Protein AF-0000000073405073 (afdb_homodimer)

Foldseek 3Di:
DLQPDDPDPVLVLLLVLLLVLQLQVCLPPNQVPDDLCSSCVSSVHDSVSCVNRDVDSLVSLLVNLVVVLVVLVVQLCVQQVPDDAPLVSLLRSLVSLLVVCLVPVSCVSSLVRCCVRPVPSNVVSLVVQLVVQLVVLVVCVVVVRWADDRSSVVSVVSVVVSVVLSCPDCPVVNPHDDPVRSVVVSVVSCVRTHYD/DQQPPDPDPVLVLLLVLLLVLQLQVCLPPNQVPADLCSSCVSSVHDSVSCSSRDVDSLVSLLVNLVVVLVVLVVQLCVQQVPPDAPLVSLLRSLVSLLVVCLVVVSCVSSLVRCCVRPVPSNVVSLVVQLVVQLVVLVVCVVVVRWADDRSSVVSVVSVVVSVVLSCPDCPPVNPHDDPVRSVVVSVVSCVRTHYD

InterPro domains:
  IPR001647 DNA-binding HTH domain, TetR-type [PF00440] (18-64)
  IPR001647 DNA-binding HTH domain, TetR-type [PR00455] (18-31)
  IPR001647 DNA-binding HTH domain, TetR-type [PR00455] (39-62)
  IPR001647 DNA-binding HTH domain, TetR-type [PS50977] (12-72)
  IPR009057 Homedomain-like superfamily [SSF46689] (3-85)
  IPR023772 DNA-binding HTH domain, TetR-type, conserved site [PS01081] (30-61)
  IPR050624 Nucleoid occlusion factor SlmA/HTH-type transcriptional regulator [PTHR43479] (10-167)

Solvent-accessible surface area (backbone atoms only — not comparable to full-atom values): 20566 Å² total; per-residue (Å²): 121,66,59,54,74,58,88,46,69,68,44,45,52,52,50,48,34,39,50,50,29,40,46,55,45,27,45,70,62,31,62,88,73,47,48,71,65,56,24,23,60,69,37,70,47,60,71,68,57,52,59,58,36,27,88,45,75,67,51,49,52,48,51,50,49,52,50,49,50,52,53,50,52,51,54,43,44,73,75,27,71,86,53,86,46,66,63,57,28,50,47,52,37,49,55,49,48,46,51,49,46,59,76,43,55,58,47,52,50,46,50,49,47,28,48,69,77,38,46,65,55,45,51,45,52,54,51,54,51,31,54,57,41,17,53,55,46,44,53,34,30,75,71,62,66,28,43,85,57,57,33,57,60,52,25,42,38,54,50,13,26,50,53,36,45,35,44,54,28,40,66,73,63,60,69,51,71,52,73,65,52,47,53,35,49,42,50,37,52,45,36,34,34,45,61,129,125,60,62,55,74,60,88,47,69,67,43,44,49,54,51,49,34,39,52,52,28,40,47,54,43,25,44,70,62,30,62,89,71,46,46,70,66,57,25,23,59,70,37,69,50,60,71,67,55,51,59,56,38,28,87,48,77,68,50,52,53,47,52,51,51,53,50,48,48,51,53,51,51,51,56,43,43,74,76,28,70,86,52,87,46,67,64,56,28,50,48,50,36,48,53,49,47,46,50,49,48,60,77,43,53,56,50,51,50,46,50,49,46,28,48,68,77,38,47,66,57,47,50,44,53,54,51,54,52,31,55,57,42,17,53,57,46,43,52,34,30,75,69,62,67,28,44,85,56,58,33,57,60,51,26,40,38,54,49,13,25,51,55,37,46,36,43,52,28,38,67,72,63,62,67,50,72,52,72,66,51,48,53,34,49,41,50,37,52,45,35,35,34,47,60,130

Secondary structure (DSSP, 8-state):
-------SHHHHHHHHHHHHHHHHHHHHH-STT--HHHHHHHHT--HHHHHHH-SSHHHHHHHHHHHHHHHHHHHHHHHHTT---HHHHHHHHHHHHHHHHHHTTHHHHHHHHHHHH-HHHHHHHHHHHHHHHHHHHHHHHHTTSS--S-HHHHHHHHHHHHHHHIIIIIIIS-----HHHHHHHHHHHHHHHS--/-------SHHHHHHHHHHHHHHHHHHHHH-STT--HHHHHHHHT--HHHHHHH-SSHHHHHHHHHHHHHHHHHHHHHHHHTT---HHHHHHHHHHHHHHHHHHTTHHHHHHHHHHHH-HHHHHHHHHHHHHHHHHHHHHHHHTTSS--S-HHHHHHHHHHHHHHHIIIIIIIS-----HHHHHHHHHHHHHHHS--

pLDDT: mean 95.56, std 7.31, range [38.06, 98.94]

Nearest PDB structures (foldseek):
  6en8-assembly1_C  TM=9.591E-01  e=1.259E-23  Sulfolobus acidocaldarius DSM 639
  6el2-assembly1_B  TM=9.944E-01  e=4.026E-22  Sulfolobus acidocaldarius
  6en8-assembly1_E  TM=9.723E-01  e=1.975E-22  Sulfolobus acidocaldarius DSM 639
  6en8-assembly1_B  TM=9.116E-01  e=4.642E-22  Sulfolobus acidocaldarius DSM 639
  5gpa-assembly1_A  TM=8.232E-01  e=5.074E-06  Halalkalibacterium halodurans C-125

Organism: Sulfolobus acidocaldarius (strain ATCC 33909 / DSM 639 / JCM 8929 / NBRC 15157 / NCIMB 11770) (NCBI:txid330779)

Sequence (392 aa):
MMYRAPKTEKGKESLNKILDASVELIADKGFLSTSINDITSKAGVAYGLFYFYFKSKHDILDEIIRQFNRNMRYYLKTYTQNLDSRIDVEKVGMKKFLEWMNENKKYYKIFIETQVHRPDIYKWHFMKLAERYTTGLSEAMRRGEIINVDPELLSYVLIGIAHMLGKRYVLWSNSGLTLKQQRDLDLIIENMLTPRMMYRAPKTEKGKESLNKILDASVELIADKGFLSTSINDITSKAGVAYGLFYFYFKSKHDILDEIIRQFNRNMRYYLKTYTQNLDSRIDVEKVGMKKFLEWMNENKKYYKIFIETQVHRPDIYKWHFMKLAERYTTGLSEAMRRGEIINVDPELLSYVLIGIAHMLGKRYVLWSNSGLTLKQQRDLDLIIENMLTPR

Radius of gyration: 22.61 Å; Cα contacts (8 Å, |Δi|>4): 460; chains: 2; bounding box: 67×57×46 Å

Structure (mmCIF, N/CA/C/O backbone):
data_AF-0000000073405073-model_v1
#
loop_
_entity.id
_entity.type
_entity.pdbx_description
1 polymer 'Transcriptional regulator TetR family'
#
loop_
_atom_site.group_PDB
_atom_site.id
_atom_site.type_symbol
_atom_site.label_atom_id
_atom_site.label_alt_id
_atom_site.label_comp_id
_atom_site.label_asym_id
_atom_site.label_entity_id
_atom_site.label_seq_id
_atom_site.pdbx_PDB_ins_code
_atom_site.Cartn_x
_atom_site.Cartn_y
_atom_site.Cartn_z
_atom_site.occupancy
_atom_site.B_iso_or_equiv
_atom_site.auth_seq_id
_atom_site.auth_comp_id
_atom_site.auth_asym_id
_atom_site.auth_atom_id
_atom_site.pdbx_PDB_model_num
ATOM 1 N N . MET A 1 1 ? 14.836 20.594 -9.695 1 40.94 1 MET A N 1
ATOM 2 C CA . MET A 1 1 ? 16.062 19.812 -9.523 1 40.94 1 MET A CA 1
ATOM 3 C C . MET A 1 1 ? 17.047 20.531 -8.602 1 40.94 1 MET A C 1
ATOM 5 O O . MET A 1 1 ? 18.25 20.359 -8.727 1 40.94 1 MET A O 1
ATOM 9 N N . MET A 1 2 ? 16.578 21.375 -7.828 1 49.66 2 MET A N 1
ATOM 10 C CA . MET A 1 2 ? 17.641 22.203 -7.223 1 49.66 2 MET A CA 1
ATOM 11 C C . MET A 1 2 ? 18.484 21.375 -6.266 1 49.66 2 MET A C 1
ATOM 13 O O . MET A 1 2 ? 19.172 21.922 -5.406 1 49.66 2 MET A O 1
ATOM 17 N N . TYR A 1 3 ? 18.219 20.016 -6.27 1 62.84 3 TYR A N 1
ATOM 18 C CA . TYR A 1 3 ? 19.141 19.281 -5.414 1 62.84 3 TYR A CA 1
ATOM 19 C C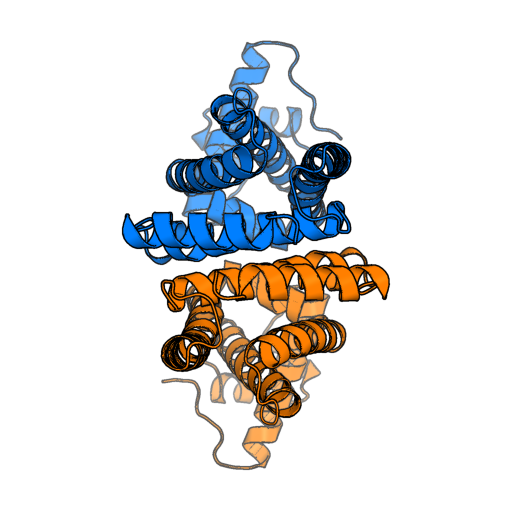 . TYR A 1 3 ? 20.578 19.375 -5.941 1 62.84 3 TYR A C 1
ATOM 21 O O . TYR A 1 3 ? 20.859 18.938 -7.055 1 62.84 3 TYR A O 1
ATOM 29 N N . ARG A 1 4 ? 21.359 20.391 -5.457 1 68.44 4 ARG A N 1
ATOM 30 C CA . ARG A 1 4 ? 22.766 20.453 -5.848 1 68.44 4 ARG A CA 1
ATOM 31 C C . ARG A 1 4 ? 23.531 19.25 -5.332 1 68.44 4 ARG A C 1
ATOM 33 O O . ARG A 1 4 ? 23.797 19.125 -4.133 1 68.44 4 ARG A O 1
ATOM 40 N N . ALA A 1 5 ? 23.719 18.266 -6.125 1 74.44 5 ALA A N 1
ATOM 41 C CA . ALA A 1 5 ? 24.469 17.062 -5.742 1 74.44 5 ALA A CA 1
ATOM 42 C C . ALA A 1 5 ? 25.891 17.422 -5.34 1 74.44 5 ALA A C 1
ATOM 44 O O . ALA A 1 5 ? 26.578 18.172 -6.043 1 74.44 5 ALA A O 1
ATOM 45 N N . PRO A 1 6 ? 26.203 16.953 -4.129 1 79.5 6 PRO A N 1
ATOM 46 C CA . PRO A 1 6 ? 27.562 17.266 -3.678 1 79.5 6 PRO A CA 1
ATOM 47 C C . PRO A 1 6 ? 28.641 16.656 -4.586 1 79.5 6 PRO A C 1
ATOM 49 O O . PRO A 1 6 ? 28.484 15.539 -5.07 1 79.5 6 PRO A O 1
ATOM 52 N N . LYS A 1 7 ? 29.656 17.438 -4.793 1 78.75 7 LYS A N 1
ATOM 53 C CA . LYS A 1 7 ? 30.781 17 -5.629 1 78.75 7 LYS A CA 1
ATOM 54 C C . LYS A 1 7 ? 31.953 16.531 -4.777 1 78.75 7 LYS A C 1
ATOM 56 O O . LYS A 1 7 ? 32.844 15.82 -5.266 1 78.75 7 LYS A O 1
ATOM 61 N N . THR A 1 8 ? 31.906 16.906 -3.566 1 83.75 8 THR A N 1
ATOM 62 C CA . THR A 1 8 ? 33 16.562 -2.67 1 83.75 8 THR A CA 1
ATOM 63 C C . THR A 1 8 ? 32.562 15.531 -1.639 1 83.75 8 THR A C 1
ATOM 65 O O . THR A 1 8 ? 31.359 15.312 -1.448 1 83.75 8 THR A O 1
ATOM 68 N N . GLU A 1 9 ? 33.438 14.906 -0.955 1 87.31 9 GLU A N 1
ATOM 69 C CA . GLU A 1 9 ? 33.156 13.938 0.096 1 87.31 9 GLU A CA 1
ATOM 70 C C . GLU A 1 9 ? 32.531 14.609 1.313 1 87.31 9 GLU A C 1
ATOM 72 O O . GLU A 1 9 ? 31.641 14.047 1.949 1 87.31 9 GLU A O 1
ATOM 77 N N . LYS A 1 10 ? 33.062 15.703 1.591 1 85.69 10 LYS A N 1
ATOM 78 C CA . LYS A 1 10 ? 32.5 16.469 2.711 1 85.69 10 LYS A CA 1
ATOM 79 C C . LYS A 1 10 ? 31.062 16.844 2.449 1 85.69 10 LYS A C 1
ATOM 81 O O . LYS A 1 10 ? 30.234 16.828 3.359 1 85.69 10 LYS A O 1
ATOM 86 N N . GLY A 1 11 ? 30.812 17.25 1.257 1 88.5 11 GLY A N 1
ATOM 87 C CA . GLY A 1 11 ? 29.453 17.562 0.849 1 88.5 11 GLY A CA 1
ATOM 88 C C . GLY A 1 11 ? 28.516 16.375 0.954 1 88.5 11 GLY A C 1
ATOM 89 O O . GLY A 1 11 ? 27.375 16.516 1.432 1 88.5 11 GLY A O 1
ATOM 90 N N . LYS A 1 12 ? 29.047 15.242 0.55 1 89.69 12 LYS A N 1
ATOM 91 C CA . LYS A 1 12 ? 28.25 14.023 0.637 1 89.69 12 LYS A CA 1
ATOM 92 C C . LYS A 1 12 ? 27.938 13.672 2.088 1 89.69 12 LYS A C 1
ATOM 94 O O . LYS A 1 12 ? 26.828 13.227 2.4 1 89.69 12 LYS A O 1
ATOM 99 N N . GLU A 1 13 ? 28.891 13.883 2.857 1 92.44 13 GLU A N 1
ATOM 100 C CA . GLU A 1 13 ? 28.719 13.609 4.281 1 92.44 13 GLU A CA 1
ATOM 101 C C . GLU A 1 13 ? 27.656 14.523 4.887 1 92.44 13 GLU A C 1
ATOM 103 O O . GLU A 1 13 ? 26.812 14.07 5.664 1 92.44 13 GLU A O 1
ATOM 108 N N . SER A 1 14 ? 27.703 15.805 4.535 1 92.5 14 SER A N 1
ATOM 109 C CA . SER A 1 14 ? 26.734 16.766 5.047 1 92.5 14 SER A CA 1
ATOM 110 C C . SER A 1 14 ? 25.328 16.453 4.562 1 92.5 14 SER A C 1
ATOM 112 O O . SER A 1 14 ? 24.359 16.531 5.332 1 92.5 14 SER A O 1
ATOM 114 N N . LEU A 1 15 ? 25.281 16.109 3.352 1 94.19 15 LEU A N 1
ATOM 115 C CA . LEU A 1 15 ? 23.984 15.727 2.795 1 94.19 15 LEU A CA 1
ATOM 116 C C . LEU A 1 15 ? 23.422 14.508 3.52 1 94.19 15 LEU A C 1
ATOM 118 O O . LEU A 1 15 ? 22.25 14.492 3.893 1 94.19 15 LEU A O 1
ATOM 122 N N . ASN A 1 16 ? 24.234 13.531 3.742 1 95.19 16 ASN A N 1
ATOM 123 C CA . ASN A 1 16 ? 23.797 12.312 4.418 1 95.19 16 ASN A CA 1
ATOM 124 C C . ASN A 1 16 ? 23.359 12.594 5.848 1 95.19 16 ASN A C 1
ATOM 126 O O . ASN A 1 16 ? 22.406 11.977 6.336 1 95.19 16 ASN A O 1
ATOM 130 N N . LYS A 1 17 ? 24.031 13.469 6.465 1 96.62 17 LYS A N 1
ATOM 131 C CA . LYS A 1 17 ? 23.641 13.859 7.816 1 96.62 17 LYS A CA 1
ATOM 132 C C . LYS A 1 17 ? 22.234 14.461 7.824 1 96.62 17 LYS A C 1
ATOM 134 O O . LYS A 1 17 ? 21.422 14.164 8.711 1 96.62 17 LYS A O 1
ATOM 139 N N . ILE A 1 18 ? 22.016 15.266 6.828 1 96.81 18 ILE A N 1
ATOM 140 C CA . ILE A 1 18 ? 20.719 15.914 6.727 1 96.81 18 ILE A CA 1
ATOM 141 C C . ILE A 1 18 ? 19.641 14.867 6.453 1 96.81 18 ILE A C 1
ATOM 143 O O . ILE A 1 18 ? 18.594 14.867 7.098 1 96.81 18 ILE A O 1
ATOM 147 N N . LEU A 1 19 ? 19.906 14 5.547 1 97.12 19 LEU A N 1
ATOM 148 C CA . LEU A 1 19 ? 18.938 12.969 5.184 1 97.12 19 LEU A CA 1
ATOM 149 C C . LEU A 1 19 ? 18.688 12.023 6.355 1 97.12 19 LEU A C 1
ATOM 151 O O . LEU A 1 19 ? 17.547 11.695 6.656 1 97.12 19 LEU A O 1
ATOM 155 N N . ASP A 1 20 ? 19.75 11.648 7.059 1 97.19 20 ASP A N 1
ATOM 156 C CA . ASP A 1 20 ? 19.625 10.75 8.203 1 97.19 20 ASP A CA 1
ATOM 157 C C . ASP A 1 20 ? 18.812 11.398 9.32 1 97.19 20 ASP A C 1
ATOM 159 O O . ASP A 1 20 ? 17.953 10.75 9.922 1 97.19 20 ASP A O 1
ATOM 163 N N . ALA A 1 21 ? 19.094 12.633 9.562 1 98.19 21 ALA A N 1
ATOM 164 C CA . ALA A 1 21 ? 18.344 13.383 10.562 1 98.19 21 ALA A CA 1
ATOM 165 C C . ALA A 1 21 ? 16.875 13.477 10.18 1 98.19 21 ALA A C 1
ATOM 167 O O . ALA A 1 21 ? 15.984 13.336 11.031 1 98.19 21 ALA A O 1
ATOM 168 N N . SER A 1 22 ? 16.656 13.711 8.922 1 98.06 22 SER A N 1
ATOM 169 C CA . SER A 1 22 ? 15.281 13.805 8.414 1 98.06 22 SER A CA 1
ATOM 170 C C . SER A 1 22 ? 14.531 12.5 8.617 1 98.06 22 SER A C 1
ATOM 172 O O . SER A 1 22 ? 13.391 12.492 9.094 1 98.06 22 SER A O 1
ATOM 174 N N . VAL A 1 23 ? 15.164 11.406 8.258 1 97.94 23 VAL A N 1
ATOM 175 C CA . VAL A 1 23 ? 14.539 10.094 8.383 1 97.94 23 VAL A CA 1
ATOM 176 C C . VAL A 1 23 ? 14.188 9.828 9.844 1 97.94 23 VAL A C 1
ATOM 178 O O . VAL A 1 23 ? 13.062 9.414 10.148 1 97.94 23 VAL A O 1
ATOM 181 N N . GLU A 1 24 ? 15.062 10.133 10.734 1 98.06 24 GLU A N 1
ATOM 182 C CA . GLU A 1 24 ? 14.836 9.891 12.156 1 98.06 24 GLU A CA 1
ATOM 183 C C . GLU A 1 24 ? 13.695 10.758 12.688 1 98.06 24 GLU A C 1
ATOM 185 O O . GLU A 1 24 ? 12.82 10.266 13.398 1 98.06 24 GLU A O 1
ATOM 190 N N . LEU A 1 25 ? 13.711 12.023 12.336 1 98.31 25 LEU A N 1
ATOM 191 C CA . LEU A 1 25 ? 12.727 12.961 12.852 1 98.31 25 LEU A CA 1
ATOM 192 C C . LEU A 1 25 ? 11.344 12.672 12.281 1 98.31 25 LEU A C 1
ATOM 194 O O . LEU A 1 25 ? 10.352 12.656 13.016 1 98.31 25 LEU A O 1
ATOM 198 N N . ILE A 1 26 ? 11.266 12.43 11.016 1 97.75 26 ILE A N 1
ATOM 199 C CA . ILE A 1 26 ? 9.984 12.172 10.367 1 97.75 26 ILE A CA 1
ATOM 200 C C . ILE A 1 26 ? 9.422 10.836 10.852 1 97.75 26 ILE A C 1
ATOM 202 O O . ILE A 1 26 ? 8.219 10.695 11.055 1 97.75 26 ILE A O 1
ATOM 206 N N . ALA A 1 27 ? 10.289 9.859 11.008 1 97 27 ALA A N 1
ATOM 207 C CA . ALA A 1 27 ? 9.852 8.578 11.547 1 97 27 ALA A CA 1
ATOM 208 C C . ALA A 1 27 ? 9.258 8.742 12.945 1 97 27 ALA A C 1
ATOM 210 O O . ALA A 1 27 ? 8.312 8.039 13.312 1 97 27 ALA A O 1
ATOM 211 N N . ASP A 1 28 ? 9.797 9.688 13.672 1 96.19 28 ASP A N 1
ATOM 212 C CA . ASP A 1 28 ? 9.414 9.875 15.07 1 96.19 28 ASP A CA 1
ATOM 213 C C . ASP A 1 28 ? 8.164 10.742 15.188 1 96.19 28 ASP A C 1
ATOM 215 O O . ASP A 1 28 ? 7.199 10.359 15.852 1 96.19 28 ASP A O 1
ATOM 219 N N . LYS A 1 29 ? 8.102 11.898 14.422 1 95.5 29 LYS A N 1
ATOM 220 C CA . LYS A 1 29 ? 7.039 12.836 14.758 1 95.5 29 LYS A CA 1
ATOM 221 C C . LYS A 1 29 ? 6.223 13.203 13.523 1 95.5 29 LYS A C 1
ATOM 223 O O . LYS A 1 29 ? 5.246 13.953 13.617 1 95.5 29 LYS A O 1
ATOM 228 N N . GLY A 1 30 ? 6.594 12.648 12.391 1 96.25 30 GLY A N 1
ATOM 229 C CA . GLY A 1 30 ? 5.832 12.93 11.18 1 96.25 30 GLY A CA 1
ATOM 230 C C . GLY A 1 30 ? 6.406 14.07 10.367 1 96.25 30 GLY A C 1
ATOM 231 O O . GLY A 1 30 ? 7.211 14.852 10.867 1 96.25 30 GLY A O 1
ATOM 232 N N . PHE A 1 31 ? 6.016 14.172 9.18 1 97.5 31 PHE A N 1
ATOM 233 C CA . PHE A 1 31 ? 6.57 15.109 8.203 1 97.5 31 PHE A CA 1
ATOM 234 C C . PHE A 1 31 ? 6.184 16.547 8.555 1 97.5 31 PHE A C 1
ATOM 236 O O . PHE A 1 31 ? 7.039 17.422 8.609 1 97.5 31 PHE A O 1
ATOM 243 N N . LEU A 1 32 ? 4.961 16.766 8.812 1 95 32 LEU A N 1
ATOM 244 C CA . LEU A 1 32 ? 4.477 18.125 9.039 1 95 32 LEU A CA 1
ATOM 245 C C . LEU A 1 32 ? 5 18.672 10.359 1 95 32 LEU A C 1
ATOM 247 O O . LEU A 1 32 ? 5.23 19.875 10.492 1 95 32 LEU A O 1
ATOM 251 N N . SER A 1 33 ? 5.266 17.812 11.273 1 96.31 33 SER A N 1
ATOM 252 C CA . SER A 1 33 ? 5.73 18.219 12.594 1 96.31 33 SER A CA 1
ATOM 253 C C . SER A 1 33 ? 7.246 18.391 12.625 1 96.31 33 SER A C 1
ATOM 255 O O . SER A 1 33 ? 7.816 18.734 13.656 1 96.31 33 SER A O 1
ATOM 257 N N . THR A 1 34 ? 7.898 18.109 11.57 1 98 34 THR A N 1
ATOM 258 C CA . THR A 1 34 ? 9.344 18.25 11.461 1 98 34 THR A CA 1
ATOM 259 C C . THR A 1 34 ? 9.719 19.5 10.695 1 98 34 THR A C 1
ATOM 261 O O . THR A 1 34 ? 9.289 19.688 9.555 1 98 34 THR A O 1
ATOM 264 N N . SER A 1 35 ? 10.516 20.375 11.312 1 97.56 35 SER A N 1
ATOM 265 C CA . SER A 1 35 ? 10.93 21.609 10.656 1 97.56 35 SER A CA 1
ATOM 266 C C . SER A 1 35 ? 12.352 21.5 10.117 1 97.56 35 SER A C 1
ATOM 268 O O . SER A 1 35 ? 13.102 20.594 10.5 1 97.56 35 SER A O 1
ATOM 270 N N . ILE A 1 36 ? 12.633 22.422 9.25 1 97.5 36 ILE A N 1
ATOM 271 C CA . ILE A 1 36 ? 13.992 22.5 8.734 1 97.5 36 ILE A CA 1
ATOM 272 C C . ILE A 1 36 ? 14.969 22.781 9.875 1 97.5 36 ILE A C 1
ATOM 274 O O . ILE A 1 36 ? 16.078 22.234 9.914 1 97.5 36 ILE A O 1
ATOM 278 N N . ASN A 1 37 ? 14.523 23.594 10.812 1 97.94 37 ASN A N 1
ATOM 279 C CA . ASN A 1 37 ? 15.344 23.859 11.992 1 97.94 37 ASN A CA 1
ATOM 280 C C . ASN A 1 37 ? 15.586 22.578 12.805 1 97.94 37 ASN A C 1
ATOM 282 O O . ASN A 1 37 ? 16.703 22.344 13.258 1 97.94 37 ASN A O 1
ATOM 286 N N . ASP A 1 38 ? 14.562 21.75 13 1 98.38 38 ASP A N 1
ATOM 287 C CA . ASP A 1 38 ? 14.727 20.469 13.68 1 98.38 38 ASP A CA 1
ATOM 288 C C . ASP A 1 38 ? 15.789 19.625 12.992 1 98.38 38 ASP A C 1
ATOM 290 O O . ASP A 1 38 ? 16.672 19.062 13.648 1 98.38 38 ASP A O 1
ATOM 294 N N . ILE A 1 39 ? 15.734 19.547 11.672 1 98.25 39 ILE A N 1
ATOM 295 C CA . ILE A 1 39 ? 16.594 18.688 10.859 1 98.25 39 ILE A CA 1
ATOM 296 C C . ILE A 1 39 ? 18.031 19.156 10.945 1 98.25 39 ILE A C 1
ATOM 298 O O . ILE A 1 39 ? 18.938 18.375 11.234 1 98.25 39 ILE A O 1
ATOM 302 N N . THR A 1 40 ? 18.234 20.469 10.727 1 98 40 THR A N 1
ATOM 303 C CA . THR A 1 40 ? 19.594 20.984 10.719 1 98 40 THR A CA 1
ATOM 304 C C . THR A 1 40 ? 20.219 20.906 12.102 1 98 40 THR A C 1
ATOM 306 O O . THR A 1 40 ? 21.406 20.578 12.234 1 98 40 THR A O 1
ATOM 309 N N . SER A 1 41 ? 19.422 21.203 13.109 1 98.5 41 SER A N 1
ATOM 310 C CA . SER A 1 41 ? 19.906 21.094 14.484 1 98.5 41 SER A CA 1
ATOM 311 C C . SER A 1 41 ? 20.344 19.656 14.797 1 98.5 41 SER A C 1
ATOM 313 O O . SER A 1 41 ? 21.438 19.438 15.32 1 98.5 41 SER A O 1
ATOM 315 N N . LYS A 1 42 ? 19.594 18.719 14.453 1 98.19 42 LYS A N 1
ATOM 316 C CA . LYS A 1 42 ? 19.922 17.328 14.719 1 98.19 42 LYS A CA 1
ATOM 317 C C . LYS A 1 42 ? 21.125 16.875 13.898 1 98.19 42 LYS A C 1
ATOM 319 O O . LYS A 1 42 ? 21.938 16.078 14.367 1 98.19 42 LYS A O 1
ATOM 324 N N . ALA A 1 43 ? 21.125 17.328 12.672 1 97.88 43 ALA A N 1
ATOM 325 C CA . ALA A 1 43 ? 22.203 16.953 11.766 1 97.88 43 ALA A CA 1
ATOM 326 C C . ALA A 1 43 ? 23.516 17.609 12.172 1 97.88 43 ALA A C 1
ATOM 328 O O . ALA A 1 43 ? 24.594 17.219 11.711 1 97.88 43 ALA A O 1
ATOM 329 N N . GLY A 1 44 ? 23.422 18.672 12.961 1 97.81 44 GLY A N 1
ATOM 330 C CA . GLY A 1 44 ? 24.609 19.391 13.383 1 97.81 44 GLY A CA 1
ATOM 331 C C . GLY A 1 44 ? 25.219 20.234 12.281 1 97.81 44 GLY A C 1
ATOM 332 O O . GLY A 1 44 ? 26.438 20.281 12.133 1 97.81 44 GLY A O 1
ATOM 333 N N . VAL A 1 45 ? 24.375 20.797 11.484 1 96.75 45 VAL A N 1
ATOM 334 C CA . VAL A 1 45 ? 24.844 21.641 10.391 1 96.75 45 VAL A CA 1
ATOM 335 C C . VAL A 1 45 ? 24.188 23.016 10.461 1 96.75 45 VAL A C 1
ATOM 337 O O . VAL A 1 45 ? 23.203 23.203 11.188 1 96.75 45 VAL A O 1
ATOM 340 N N . ALA A 1 46 ? 24.781 23.922 9.727 1 94.94 46 ALA A N 1
ATOM 341 C CA . ALA A 1 46 ? 24.219 25.266 9.648 1 94.94 46 ALA A CA 1
ATOM 342 C C . ALA A 1 46 ? 22.875 25.25 8.914 1 94.94 46 ALA A C 1
ATOM 344 O O . ALA A 1 46 ? 22.703 24.5 7.949 1 94.94 46 ALA A O 1
ATOM 345 N N . TYR A 1 47 ? 21.953 26.125 9.328 1 94.81 47 TYR A N 1
ATOM 346 C CA . TYR A 1 47 ? 20.625 26.25 8.75 1 94.81 47 TYR A CA 1
ATOM 347 C C . TYR A 1 47 ? 20.703 26.484 7.246 1 94.81 47 TYR A C 1
ATOM 349 O O . TYR A 1 47 ? 19.953 25.875 6.477 1 94.81 47 TYR A O 1
ATOM 357 N N . GLY A 1 48 ? 21.688 27.312 6.793 1 93.56 48 GLY A N 1
ATOM 358 C CA . GLY A 1 48 ? 21.828 27.703 5.398 1 93.56 48 GLY A CA 1
ATOM 359 C C . GLY A 1 48 ? 22.266 26.562 4.5 1 93.56 48 GLY A C 1
ATOM 360 O O . GLY A 1 48 ? 21.922 26.531 3.312 1 93.56 48 GLY A O 1
ATOM 361 N N . LEU A 1 49 ? 22.875 25.609 5.086 1 93.94 49 LEU A N 1
ATOM 362 C CA . LEU A 1 49 ? 23.359 24.453 4.332 1 93.94 49 LEU A CA 1
ATOM 363 C C . LEU A 1 49 ? 22.188 23.641 3.795 1 93.94 49 LEU A C 1
ATOM 365 O O . LEU A 1 49 ? 22.297 23.031 2.729 1 93.94 49 LEU A O 1
ATOM 369 N N . PHE A 1 50 ? 21.078 23.641 4.531 1 94.88 50 PHE A N 1
ATOM 370 C CA . PHE A 1 50 ? 19.891 22.953 4.047 1 94.88 50 PHE A CA 1
ATOM 371 C C . PHE A 1 50 ? 19.469 23.5 2.682 1 94.88 50 PHE A C 1
ATOM 373 O O . PHE A 1 50 ? 19.203 22.719 1.759 1 94.88 50 PHE A O 1
ATOM 380 N N . TYR A 1 51 ? 19.531 24.75 2.5 1 93.31 51 TYR A N 1
ATOM 381 C CA . TYR A 1 51 ? 19.047 25.406 1.287 1 93.31 51 TYR A CA 1
ATOM 382 C C . TYR A 1 51 ? 20.094 25.328 0.18 1 93.31 51 TYR A C 1
ATOM 384 O O . TYR A 1 51 ? 19.797 25.609 -0.983 1 93.31 51 TYR A O 1
ATOM 392 N N . PHE A 1 52 ? 21.25 25.016 0.671 1 92.06 52 PHE A N 1
ATOM 393 C CA . PHE A 1 52 ? 22.25 24.719 -0.339 1 92.06 52 PHE A CA 1
ATOM 394 C C . PHE A 1 52 ? 21.875 23.453 -1.116 1 92.06 52 PHE A C 1
ATOM 396 O O . PHE A 1 52 ? 22.078 23.391 -2.33 1 92.06 52 PHE A O 1
ATOM 403 N N . TYR A 1 53 ? 21.25 22.562 -0.411 1 93 53 TYR A N 1
ATOM 404 C CA . TYR A 1 53 ? 20.938 21.266 -1.012 1 93 53 TYR A CA 1
ATOM 405 C C . TYR A 1 53 ? 19.484 21.203 -1.455 1 93 53 TYR A C 1
ATOM 407 O O . TYR A 1 53 ? 19.156 20.531 -2.443 1 93 53 TYR A O 1
ATOM 415 N N . PHE A 1 54 ? 18.609 21.859 -0.691 1 95.69 54 PHE A N 1
ATOM 416 C CA . PHE A 1 54 ? 17.172 21.703 -0.92 1 95.69 54 PHE A CA 1
ATOM 417 C C . PHE A 1 54 ? 16.5 23.062 -1.028 1 95.69 54 PHE A C 1
ATOM 419 O O . PHE A 1 54 ? 16.875 24 -0.334 1 95.69 54 PHE A O 1
ATOM 426 N N . LYS A 1 55 ? 15.445 23.109 -1.856 1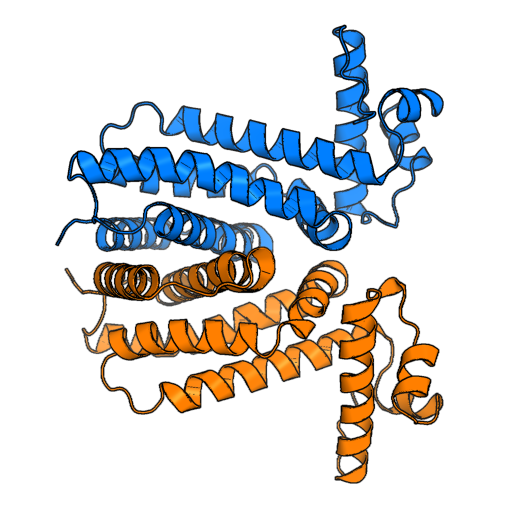 94.19 55 LYS A N 1
ATOM 427 C CA . LYS A 1 55 ? 14.656 24.344 -1.969 1 94.19 55 LYS A CA 1
ATOM 428 C C . LYS A 1 55 ? 13.555 24.375 -0.917 1 94.19 55 LYS A C 1
ATOM 430 O O . LYS A 1 55 ? 13.133 25.453 -0.486 1 94.19 55 LYS A O 1
ATOM 435 N N . SER A 1 56 ? 13.133 23.141 -0.565 1 93.44 56 SER A N 1
ATOM 436 C CA . SER A 1 56 ? 12.07 23.031 0.433 1 93.44 56 SER A CA 1
ATOM 437 C C . SER A 1 56 ? 12.172 21.719 1.199 1 93.44 56 SER A C 1
ATOM 439 O O . SER A 1 56 ? 12.922 20.812 0.804 1 93.44 56 SER A O 1
ATOM 441 N N . LYS A 1 57 ? 11.422 21.641 2.182 1 93.56 57 LYS A N 1
ATOM 442 C CA . LYS A 1 57 ? 11.375 20.422 2.99 1 93.56 57 LYS A CA 1
ATOM 443 C C . LYS A 1 57 ? 10.852 19.234 2.18 1 93.56 57 LYS A C 1
ATOM 445 O O . LYS A 1 57 ? 11.258 18.094 2.398 1 93.56 57 LYS A O 1
ATOM 450 N N . HIS A 1 58 ? 10.023 19.5 1.194 1 95.25 58 HIS A N 1
ATOM 451 C CA . HIS A 1 58 ? 9.438 18.438 0.377 1 95.25 58 HIS A CA 1
ATOM 452 C C . HIS A 1 58 ? 10.492 17.766 -0.488 1 95.25 58 HIS A C 1
ATOM 454 O O . HIS A 1 58 ? 10.391 16.578 -0.773 1 95.25 58 HIS A O 1
ATOM 460 N N . ASP A 1 59 ? 11.492 18.484 -0.805 1 96.06 59 ASP A N 1
ATOM 461 C CA . ASP A 1 59 ? 12.57 17.938 -1.637 1 96.06 59 ASP A CA 1
ATOM 462 C C . ASP A 1 59 ? 13.344 16.844 -0.899 1 96.06 59 ASP A C 1
ATOM 464 O O . ASP A 1 59 ? 13.914 15.953 -1.525 1 96.06 59 ASP A O 1
ATOM 468 N N . ILE A 1 60 ? 13.32 16.969 0.362 1 96.25 60 ILE A N 1
ATOM 469 C CA . ILE A 1 60 ? 14.031 15.984 1.176 1 96.25 60 ILE A CA 1
ATOM 470 C C . ILE A 1 60 ? 13.414 14.602 0.981 1 96.25 60 ILE A C 1
ATOM 472 O O . ILE A 1 60 ? 14.125 13.602 0.896 1 96.25 60 ILE A O 1
ATOM 476 N N . LEU A 1 61 ? 12.078 14.555 0.893 1 97.62 61 LEU A N 1
ATOM 477 C CA . LEU A 1 61 ? 11.375 13.289 0.704 1 97.62 61 LEU A CA 1
ATOM 478 C C . LEU A 1 61 ? 11.773 12.641 -0.619 1 97.62 61 LEU A C 1
ATOM 480 O O . LEU A 1 61 ? 11.977 11.43 -0.684 1 97.62 61 LEU A O 1
ATOM 484 N N . ASP A 1 62 ? 11.914 13.477 -1.625 1 97.5 62 ASP A N 1
ATOM 485 C CA . ASP A 1 62 ? 12.32 12.953 -2.928 1 97.5 62 ASP A CA 1
ATOM 486 C C . ASP A 1 62 ? 13.672 12.258 -2.84 1 97.5 62 ASP A C 1
ATOM 488 O O . ASP A 1 62 ? 13.828 11.133 -3.328 1 97.5 62 ASP A O 1
ATOM 492 N N . GLU A 1 63 ? 14.547 12.922 -2.166 1 96.75 63 GLU A N 1
ATOM 493 C CA . GLU A 1 63 ? 15.906 12.375 -2.094 1 96.75 63 GLU A CA 1
ATOM 494 C C . GLU A 1 63 ? 15.961 11.141 -1.198 1 96.75 63 GLU A C 1
ATOM 496 O O . GLU A 1 63 ? 16.688 10.188 -1.493 1 96.75 63 GLU A O 1
ATOM 501 N N . ILE A 1 64 ? 15.211 11.164 -0.124 1 97.62 64 ILE A N 1
ATOM 502 C CA . ILE A 1 64 ? 15.172 10.008 0.766 1 97.62 64 ILE A CA 1
ATOM 503 C C . ILE A 1 64 ? 14.633 8.797 0.014 1 97.62 64 ILE A C 1
ATOM 505 O O . ILE A 1 64 ? 15.203 7.703 0.095 1 97.62 64 ILE A O 1
ATOM 509 N N . ILE A 1 65 ? 13.578 8.969 -0.806 1 98 65 ILE A N 1
ATOM 510 C CA . ILE A 1 65 ? 12.961 7.863 -1.53 1 98 65 ILE A CA 1
ATOM 511 C C . ILE A 1 65 ? 13.898 7.379 -2.633 1 98 65 ILE A C 1
ATOM 513 O O . ILE A 1 65 ? 14.008 6.176 -2.879 1 98 65 ILE A O 1
ATOM 517 N N . ARG A 1 66 ? 14.586 8.289 -3.285 1 97.31 66 ARG A N 1
ATOM 518 C CA . ARG A 1 66 ? 15.539 7.891 -4.312 1 97.31 66 ARG A CA 1
ATOM 519 C C . ARG A 1 66 ? 16.656 7.043 -3.719 1 97.31 66 ARG A C 1
ATOM 521 O O . ARG A 1 66 ? 17.047 6.02 -4.293 1 97.31 66 ARG A O 1
ATOM 528 N N . GLN A 1 67 ? 17.156 7.5 -2.576 1 96.06 67 GLN A N 1
ATOM 529 C CA . GLN A 1 67 ? 18.219 6.742 -1.912 1 96.06 67 GLN A CA 1
ATOM 530 C C . GLN A 1 67 ? 17.703 5.387 -1.436 1 96.06 67 GLN A C 1
ATOM 532 O O . GLN A 1 67 ? 18.391 4.375 -1.559 1 96.06 67 GLN A O 1
ATOM 537 N N . PHE A 1 68 ? 16.531 5.391 -0.855 1 96.94 68 PHE A N 1
ATOM 538 C CA . PHE A 1 68 ? 15.898 4.156 -0.414 1 96.94 68 PHE A CA 1
ATOM 539 C C . PHE A 1 68 ? 15.773 3.168 -1.567 1 96.94 68 PHE A C 1
ATOM 541 O O . PHE A 1 68 ? 16.141 2 -1.433 1 96.94 68 PHE A O 1
ATOM 548 N N . ASN A 1 69 ? 15.234 3.656 -2.678 1 97.94 69 ASN A N 1
ATOM 549 C CA . ASN A 1 69 ? 15.047 2.836 -3.869 1 97.94 69 ASN A CA 1
ATOM 550 C C . ASN A 1 69 ? 16.359 2.219 -4.336 1 97.94 69 ASN A C 1
ATOM 552 O O . ASN A 1 69 ? 16.438 1.01 -4.555 1 97.94 69 ASN A O 1
ATOM 556 N N . ARG A 1 70 ? 17.391 3.018 -4.387 1 97.31 70 ARG A N 1
ATOM 557 C CA . ARG A 1 70 ? 18.703 2.578 -4.844 1 97.31 70 ARG A CA 1
ATOM 558 C C . ARG A 1 70 ? 19.297 1.541 -3.896 1 97.31 70 ARG A C 1
ATOM 560 O O . ARG A 1 70 ? 19.75 0.487 -4.332 1 97.31 70 ARG A O 1
ATOM 567 N N . ASN A 1 71 ? 19.25 1.869 -2.613 1 97.5 71 ASN A N 1
ATOM 568 C CA . ASN A 1 71 ? 19.859 0.987 -1.617 1 97.5 71 ASN A CA 1
ATOM 569 C C . ASN A 1 71 ? 19.125 -0.353 -1.545 1 97.5 71 ASN A C 1
ATOM 571 O O . ASN A 1 71 ? 19.766 -1.4 -1.404 1 97.5 71 ASN A O 1
ATOM 575 N N . MET A 1 72 ? 17.859 -0.341 -1.631 1 98.25 72 MET A N 1
ATOM 576 C CA . MET A 1 72 ? 17.062 -1.562 -1.603 1 98.25 72 MET A CA 1
ATOM 577 C C . MET A 1 72 ? 17.375 -2.445 -2.807 1 98.25 72 MET A C 1
ATOM 579 O O . MET A 1 72 ? 17.609 -3.643 -2.654 1 98.25 72 MET A O 1
ATOM 583 N N . ARG A 1 73 ? 17.359 -1.839 -3.973 1 97.88 73 ARG A N 1
ATOM 584 C CA . ARG A 1 73 ? 17.641 -2.594 -5.191 1 97.88 73 ARG A CA 1
ATOM 585 C C . ARG A 1 73 ? 19.031 -3.199 -5.16 1 97.88 73 ARG A C 1
ATOM 587 O O . ARG A 1 73 ? 19.234 -4.332 -5.602 1 97.88 73 ARG A O 1
ATOM 594 N N . TYR A 1 74 ? 19.953 -2.414 -4.672 1 97.81 74 TYR A N 1
ATOM 595 C CA . TYR A 1 74 ? 21.328 -2.92 -4.562 1 97.81 74 TYR A CA 1
ATOM 596 C C . TYR A 1 74 ? 21.391 -4.109 -3.609 1 97.81 74 TYR A C 1
ATOM 598 O O . TYR A 1 74 ? 22.031 -5.117 -3.912 1 97.81 74 TYR A O 1
ATOM 606 N N . TYR A 1 75 ? 20.75 -3.971 -2.525 1 98.25 75 TYR A N 1
ATOM 607 C CA . TYR A 1 75 ? 20.688 -5.051 -1.548 1 98.25 75 TYR A CA 1
ATOM 608 C C . TYR A 1 75 ? 20.094 -6.312 -2.166 1 98.25 75 TYR A C 1
ATOM 610 O O . TYR A 1 75 ? 20.672 -7.398 -2.045 1 98.25 75 TYR A O 1
ATOM 618 N N . LEU A 1 76 ? 19.031 -6.223 -2.83 1 98.31 76 LEU A N 1
ATOM 619 C CA . LEU A 1 76 ? 18.375 -7.379 -3.424 1 98.31 76 LEU A CA 1
ATOM 620 C C . LEU A 1 76 ? 19.234 -8 -4.516 1 98.31 76 LEU A C 1
ATOM 622 O O . LEU A 1 76 ? 19.312 -9.227 -4.633 1 98.31 76 LEU A O 1
ATOM 626 N N . LYS A 1 77 ? 19.844 -7.148 -5.305 1 97.56 77 LYS A N 1
ATOM 627 C CA . LYS A 1 77 ? 20.703 -7.633 -6.379 1 97.56 77 LYS A CA 1
ATOM 628 C C . LYS A 1 77 ? 21.859 -8.469 -5.828 1 97.56 77 LYS A C 1
ATOM 630 O O . LYS A 1 77 ? 22.219 -9.484 -6.414 1 97.56 77 LYS A O 1
ATOM 635 N N . THR A 1 78 ? 22.422 -8.047 -4.727 1 97.94 78 THR A N 1
ATOM 636 C CA . THR A 1 78 ? 23.562 -8.727 -4.129 1 97.94 78 THR A CA 1
ATOM 637 C C . THR A 1 78 ? 23.203 -10.164 -3.771 1 97.94 78 THR A C 1
ATOM 639 O O . THR A 1 78 ? 24.047 -11.062 -3.869 1 97.94 78 THR A O 1
ATOM 642 N N . TYR A 1 79 ? 21.969 -10.445 -3.455 1 98 79 TYR A N 1
ATOM 643 C CA . TYR A 1 79 ? 21.594 -11.766 -2.963 1 98 79 TYR A CA 1
ATOM 644 C C . TYR A 1 79 ? 20.969 -12.602 -4.074 1 98 79 TYR A C 1
ATOM 646 O O . TYR A 1 79 ? 20.781 -13.812 -3.914 1 98 79 TYR A O 1
ATOM 654 N N . THR A 1 80 ? 20.719 -11.977 -5.219 1 97.88 80 THR A N 1
ATOM 655 C CA . THR A 1 80 ? 19.984 -12.734 -6.227 1 97.88 80 THR A CA 1
ATOM 656 C C . THR A 1 80 ? 20.797 -12.852 -7.512 1 97.88 80 THR A C 1
ATOM 658 O O . THR A 1 80 ? 20.484 -13.672 -8.383 1 97.88 80 THR A O 1
ATOM 661 N N . GLN A 1 81 ? 21.859 -12.055 -7.688 1 95.81 81 GLN A N 1
ATOM 662 C CA . GLN A 1 81 ? 22.578 -11.922 -8.953 1 95.81 81 GLN A CA 1
ATOM 663 C C . GLN A 1 81 ? 23.219 -13.234 -9.367 1 95.81 81 GLN A C 1
ATOM 665 O O . GLN A 1 81 ? 23.484 -13.461 -10.555 1 95.81 81 GLN A O 1
ATOM 670 N N . ASN A 1 82 ? 23.453 -14.195 -8.523 1 96.19 82 ASN A N 1
ATOM 671 C CA . ASN A 1 82 ? 24.156 -15.422 -8.875 1 96.19 82 ASN A CA 1
ATOM 672 C C . ASN A 1 82 ? 23.203 -16.609 -8.953 1 96.19 82 ASN A C 1
ATOM 674 O O . ASN A 1 82 ? 23.656 -17.766 -9.039 1 96.19 82 ASN A O 1
ATOM 678 N N . LEU A 1 83 ? 22 -16.375 -8.945 1 96.88 83 LEU A N 1
ATOM 679 C CA . LEU A 1 83 ? 21.016 -17.453 -9.055 1 96.88 83 LEU A CA 1
ATOM 680 C C . LEU A 1 83 ? 20.656 -17.703 -10.516 1 96.88 83 LEU A C 1
ATOM 682 O O . LEU A 1 83 ? 20.516 -16.766 -11.297 1 96.88 83 LEU A O 1
ATOM 686 N N . ASP A 1 84 ? 20.516 -18.906 -10.875 1 91.44 84 ASP A N 1
ATOM 687 C CA . ASP A 1 84 ? 20.297 -19.266 -12.273 1 91.44 84 ASP A CA 1
ATOM 688 C C . ASP A 1 84 ? 18.812 -19.344 -12.594 1 91.44 84 ASP A C 1
ATOM 690 O O . ASP A 1 84 ? 18.391 -18.984 -13.695 1 91.44 84 ASP A O 1
ATOM 694 N N . SER A 1 85 ? 18.062 -19.781 -11.641 1 95.75 85 SER A N 1
ATOM 695 C CA . SER A 1 85 ? 16.625 -19.969 -11.836 1 95.75 85 SER A CA 1
ATOM 696 C C . SER A 1 85 ? 15.844 -18.719 -11.461 1 95.75 85 SER A C 1
ATOM 698 O O . SER A 1 85 ? 16 -18.188 -10.359 1 95.75 85 SER A O 1
ATOM 700 N N . ARG A 1 86 ? 15.039 -18.25 -12.422 1 98.25 86 ARG A N 1
ATOM 701 C CA . ARG A 1 86 ? 14.211 -17.078 -12.109 1 98.25 86 ARG A CA 1
ATOM 702 C C . ARG A 1 86 ? 13.328 -17.344 -10.891 1 98.25 86 ARG A C 1
ATOM 704 O O . ARG A 1 86 ? 13.133 -16.453 -10.062 1 98.25 86 ARG A O 1
ATOM 711 N N . ILE A 1 87 ? 12.82 -18.531 -10.789 1 98.38 87 ILE A N 1
ATOM 712 C CA . ILE A 1 87 ? 11.977 -18.875 -9.656 1 98.38 87 ILE A CA 1
ATOM 713 C C . ILE A 1 87 ? 12.773 -18.75 -8.359 1 98.38 87 ILE A C 1
ATOM 715 O O . ILE A 1 87 ? 12.281 -18.203 -7.363 1 98.38 87 ILE A O 1
ATOM 719 N N . ASP A 1 88 ? 14.055 -19.188 -8.367 1 98.25 88 ASP A N 1
ATOM 720 C CA . ASP A 1 88 ? 14.906 -19.047 -7.191 1 98.25 88 ASP A CA 1
ATOM 721 C C . ASP A 1 88 ? 15.18 -17.578 -6.898 1 98.25 88 ASP A C 1
ATOM 723 O O . ASP A 1 88 ? 15.227 -17.156 -5.734 1 98.25 88 ASP A O 1
ATOM 727 N N . VAL A 1 89 ? 15.383 -16.828 -7.941 1 98.56 89 VAL A N 1
ATOM 728 C CA . VAL A 1 89 ? 15.586 -15.391 -7.793 1 98.56 89 VAL A CA 1
ATOM 729 C C . VAL A 1 89 ? 14.398 -14.766 -7.07 1 98.56 89 VAL A C 1
ATOM 731 O O . VAL A 1 89 ? 14.57 -13.953 -6.164 1 98.56 89 VAL A O 1
ATOM 734 N N . GLU A 1 90 ? 13.203 -15.195 -7.445 1 98.88 90 GLU A N 1
ATOM 735 C CA . GLU A 1 90 ? 11.992 -14.625 -6.852 1 98.88 90 GLU A CA 1
ATOM 736 C C . GLU A 1 90 ? 11.836 -15.062 -5.398 1 98.88 90 GLU A C 1
ATOM 738 O O . GLU A 1 90 ? 11.469 -14.258 -4.539 1 98.88 90 GLU A O 1
ATOM 743 N N . LYS A 1 91 ? 12.062 -16.344 -5.109 1 98.69 91 LYS A N 1
ATOM 744 C CA . LYS A 1 91 ? 11.945 -16.844 -3.746 1 98.69 91 LYS A CA 1
ATOM 745 C C . LYS A 1 91 ? 12.945 -16.172 -2.816 1 98.69 91 LYS A C 1
ATOM 747 O O . LYS A 1 91 ? 12.57 -15.656 -1.758 1 98.69 91 LYS A O 1
ATOM 752 N N . VAL A 1 92 ? 14.195 -16.094 -3.227 1 98.69 92 VAL A N 1
ATOM 753 C CA . VAL A 1 92 ? 15.25 -15.477 -2.422 1 98.69 92 VAL A CA 1
ATOM 754 C C . VAL A 1 92 ? 15.023 -13.969 -2.336 1 98.69 92 VAL A C 1
ATOM 756 O O . VAL A 1 92 ? 15.18 -13.375 -1.27 1 98.69 92 VAL A O 1
ATOM 759 N N . GLY A 1 93 ? 14.664 -13.367 -3.496 1 98.62 93 GLY A N 1
ATOM 760 C CA . GLY A 1 93 ? 14.375 -11.945 -3.516 1 98.62 93 GLY A CA 1
ATOM 761 C C . GLY A 1 93 ? 13.273 -11.547 -2.543 1 98.62 93 GLY A C 1
ATOM 762 O O . GLY A 1 93 ? 13.398 -10.547 -1.842 1 98.62 93 GLY A O 1
ATOM 763 N N . MET A 1 94 ? 12.227 -12.336 -2.445 1 98.75 94 MET A N 1
ATOM 764 C CA . MET A 1 94 ? 11.125 -12.078 -1.523 1 98.75 94 MET A CA 1
ATOM 765 C C . MET A 1 94 ? 11.594 -12.148 -0.076 1 98.75 94 MET A C 1
ATOM 767 O O . MET A 1 94 ? 11.305 -11.25 0.718 1 98.75 94 MET A O 1
ATOM 771 N N . LYS A 1 95 ? 12.297 -13.148 0.217 1 98.5 95 LYS A N 1
ATOM 772 C CA . LYS A 1 95 ? 12.836 -13.32 1.562 1 98.5 95 LYS A CA 1
ATOM 773 C C . LYS A 1 95 ? 13.75 -12.156 1.938 1 98.5 95 LYS A C 1
ATOM 775 O O . LYS A 1 95 ? 13.641 -11.609 3.039 1 98.5 95 LYS A O 1
ATOM 780 N N . LYS A 1 96 ? 14.586 -11.758 1.061 1 98.56 96 LYS A N 1
ATOM 781 C CA . LYS A 1 96 ? 15.562 -10.711 1.338 1 98.56 96 LYS A CA 1
ATOM 782 C C . LYS A 1 96 ? 14.898 -9.336 1.388 1 98.56 96 LYS A C 1
ATOM 784 O O . LYS A 1 96 ? 15.312 -8.469 2.152 1 98.56 96 LYS A O 1
ATOM 789 N N . PHE A 1 97 ? 13.867 -9.188 0.597 1 98.69 97 PHE A N 1
ATOM 790 C CA . PHE A 1 97 ? 13.094 -7.949 0.699 1 98.69 97 PHE A CA 1
ATOM 791 C C . PHE A 1 97 ? 12.508 -7.793 2.096 1 98.69 97 PHE A C 1
ATOM 793 O O . PHE A 1 97 ? 12.602 -6.723 2.699 1 98.69 97 PHE A O 1
ATOM 800 N N . LEU A 1 98 ? 11.906 -8.836 2.607 1 98.44 98 LEU A N 1
ATOM 801 C CA . LEU A 1 98 ? 11.305 -8.789 3.934 1 98.44 98 LEU A CA 1
ATOM 802 C C . LEU A 1 98 ? 12.359 -8.531 5.004 1 98.44 98 LEU A C 1
ATOM 804 O O . LEU A 1 98 ? 12.117 -7.801 5.965 1 98.44 98 LEU A O 1
ATOM 808 N N . GLU A 1 99 ? 13.516 -9.109 4.812 1 98 99 GLU A N 1
ATOM 809 C CA . GLU A 1 99 ? 14.633 -8.844 5.719 1 98 99 GLU A CA 1
ATOM 810 C C . GLU A 1 99 ? 15.062 -7.383 5.648 1 98 99 GLU A C 1
ATOM 812 O O . GLU A 1 99 ? 15.336 -6.758 6.676 1 98 99 GLU A O 1
ATOM 817 N N . TRP A 1 100 ? 15.172 -6.914 4.473 1 97.75 100 TRP A N 1
ATOM 818 C CA . TRP A 1 100 ? 15.547 -5.52 4.262 1 97.75 100 TRP A CA 1
ATOM 819 C C . TRP A 1 100 ? 14.555 -4.582 4.945 1 97.75 100 TRP A C 1
ATOM 821 O O . TRP A 1 100 ? 14.953 -3.613 5.598 1 97.75 100 TRP A O 1
ATOM 831 N N . MET A 1 101 ? 13.273 -4.852 4.766 1 97.06 101 MET A N 1
ATOM 832 C CA . MET A 1 101 ? 12.227 -4.055 5.398 1 97.06 101 MET A CA 1
ATOM 833 C C . MET A 1 101 ? 12.367 -4.074 6.914 1 97.06 101 MET A C 1
ATOM 835 O O . MET A 1 101 ? 12.172 -3.055 7.578 1 97.06 101 MET A O 1
ATOM 839 N N . ASN A 1 102 ? 12.68 -5.242 7.43 1 97.12 102 ASN A N 1
ATOM 840 C CA . ASN A 1 102 ? 12.836 -5.391 8.875 1 97.12 102 ASN A CA 1
ATOM 841 C C . ASN A 1 102 ? 13.984 -4.539 9.398 1 97.12 102 ASN A C 1
ATOM 843 O O . ASN A 1 102 ? 13.898 -3.98 10.5 1 97.12 102 ASN A O 1
ATOM 847 N N . GLU A 1 103 ? 15.039 -4.43 8.633 1 96.19 103 GLU A N 1
ATOM 848 C CA . GLU A 1 103 ? 16.219 -3.674 9.031 1 96.19 103 GLU A CA 1
ATOM 849 C C . GLU A 1 103 ? 16.031 -2.178 8.812 1 96.19 103 GLU A C 1
ATOM 851 O O . GLU A 1 103 ? 16.766 -1.359 9.359 1 96.19 103 GLU A O 1
ATOM 856 N N . ASN A 1 104 ? 15.07 -1.852 8.031 1 96.25 104 ASN A N 1
ATOM 857 C CA . ASN A 1 104 ? 14.867 -0.462 7.637 1 96.25 104 ASN A CA 1
ATOM 858 C C . ASN A 1 104 ? 13.445 0.008 7.945 1 96.25 104 ASN A C 1
ATOM 860 O O . ASN A 1 104 ? 12.859 0.771 7.18 1 96.25 104 ASN A O 1
ATOM 864 N N . LYS A 1 105 ? 12.906 -0.339 9.07 1 94.88 105 LYS A N 1
ATOM 865 C CA . LYS A 1 105 ? 11.531 -0.064 9.477 1 94.88 105 LYS A CA 1
ATOM 866 C C . LYS A 1 105 ? 11.289 1.438 9.594 1 94.88 105 LYS A C 1
ATOM 868 O O . LYS A 1 105 ? 10.148 1.897 9.445 1 94.88 105 LYS A O 1
ATOM 873 N N . LYS A 1 106 ? 12.375 2.186 9.805 1 93.81 106 LYS A N 1
ATOM 874 C CA . LYS A 1 106 ? 12.227 3.627 9.992 1 93.81 106 LYS A CA 1
ATOM 875 C C . LYS A 1 106 ? 11.719 4.297 8.727 1 93.81 106 LYS A C 1
ATOM 877 O O . LYS A 1 106 ? 11.156 5.395 8.773 1 93.81 106 LYS A O 1
ATOM 882 N N . TYR A 1 107 ? 11.844 3.602 7.613 1 95.75 107 TYR A N 1
ATOM 883 C CA . TYR A 1 107 ? 11.453 4.203 6.344 1 95.75 107 TYR A CA 1
ATOM 884 C C . TYR A 1 107 ? 9.953 4.066 6.109 1 95.75 107 TYR A C 1
ATOM 886 O O . TYR A 1 107 ? 9.398 4.723 5.23 1 95.75 107 TYR A O 1
ATOM 894 N N . TYR A 1 108 ? 9.305 3.23 6.918 1 93.62 108 TYR A N 1
ATOM 895 C CA . TYR A 1 108 ? 7.875 3.002 6.707 1 93.62 108 TYR A CA 1
ATOM 896 C C . TYR A 1 108 ? 7.09 4.301 6.848 1 93.62 108 TYR A C 1
ATOM 898 O O . TYR A 1 108 ? 6.316 4.664 5.961 1 93.62 108 TYR A O 1
ATOM 906 N N . LYS A 1 109 ? 7.348 4.98 7.926 1 95.69 109 LYS A N 1
ATOM 907 C CA . LYS A 1 109 ? 6.645 6.238 8.148 1 95.69 109 LYS A CA 1
ATOM 908 C C . LYS A 1 109 ? 6.965 7.254 7.059 1 95.69 109 LYS A C 1
ATOM 910 O O . LYS A 1 109 ? 6.09 8.008 6.621 1 95.69 109 LYS A O 1
ATOM 915 N N . ILE A 1 110 ? 8.188 7.246 6.605 1 97.06 110 ILE A N 1
ATOM 916 C CA . ILE A 1 110 ? 8.602 8.156 5.539 1 97.06 110 ILE A CA 1
ATOM 917 C C . ILE A 1 110 ? 7.82 7.84 4.266 1 97.06 110 ILE A C 1
ATOM 919 O O . ILE A 1 110 ? 7.363 8.75 3.568 1 97.06 110 ILE A O 1
ATOM 923 N N . PHE A 1 111 ? 7.656 6.605 4.059 1 96.69 111 PHE A N 1
ATOM 924 C CA . PHE A 1 111 ? 6.977 6.145 2.854 1 96.69 111 PHE A CA 1
ATOM 925 C C . PHE A 1 111 ? 5.508 6.555 2.871 1 96.69 111 PHE A C 1
ATOM 927 O O . PHE A 1 111 ? 4.992 7.078 1.882 1 96.69 111 PHE A O 1
ATOM 934 N N . ILE A 1 112 ? 4.863 6.383 3.984 1 96.38 112 ILE A N 1
ATOM 935 C CA . ILE A 1 112 ? 3.447 6.715 4.094 1 96.38 112 ILE A CA 1
ATOM 936 C C . ILE A 1 112 ? 3.264 8.227 3.984 1 96.38 112 ILE A C 1
ATOM 938 O O . ILE A 1 112 ? 2.354 8.703 3.299 1 96.38 112 ILE A O 1
ATOM 942 N N . GLU A 1 113 ? 4.191 9.031 4.594 1 97.25 113 GLU A N 1
ATOM 943 C CA . GLU A 1 113 ? 4.168 10.492 4.484 1 97.25 113 GLU A CA 1
ATOM 944 C C . GLU A 1 113 ? 4.383 10.938 3.041 1 97.25 113 GLU A C 1
ATOM 946 O O . GLU A 1 113 ? 3.729 11.867 2.57 1 97.25 113 GLU A O 1
ATOM 951 N N . THR A 1 114 ? 5.293 10.25 2.408 1 98.06 114 THR A N 1
ATOM 952 C CA . THR A 1 114 ? 5.633 10.594 1.034 1 98.06 114 THR A CA 1
ATOM 953 C C . THR A 1 114 ? 4.43 10.406 0.113 1 98.06 114 THR A C 1
ATOM 955 O O . THR A 1 114 ? 4.203 11.219 -0.788 1 98.06 114 THR A O 1
ATOM 958 N N . GLN A 1 115 ? 3.693 9.375 0.37 1 97.56 115 GLN A N 1
ATOM 959 C CA . GLN A 1 115 ? 2.531 9.117 -0.473 1 97.56 115 GLN A CA 1
ATOM 960 C C . GLN A 1 115 ? 1.532 10.266 -0.403 1 97.56 115 GLN A C 1
ATOM 962 O O . GLN A 1 115 ? 0.86 10.578 -1.39 1 97.56 115 GLN A O 1
ATOM 967 N N . VAL A 1 116 ? 1.46 10.984 0.719 1 96.75 116 VAL A N 1
ATOM 968 C CA . VAL A 1 116 ? 0.531 12.086 0.927 1 96.75 116 VAL A CA 1
ATOM 969 C C . VAL A 1 116 ? 1.129 13.375 0.369 1 96.75 116 VAL A C 1
ATOM 971 O O . VAL A 1 116 ? 0.463 14.109 -0.366 1 96.75 116 VAL A O 1
ATOM 974 N N . HIS A 1 117 ? 2.42 13.578 0.612 1 96.88 117 HIS A N 1
ATOM 975 C CA . HIS A 1 117 ? 2.998 14.898 0.413 1 96.88 117 HIS A CA 1
ATOM 976 C C . HIS A 1 117 ? 3.729 14.992 -0.922 1 96.88 117 HIS A C 1
ATOM 978 O O . HIS A 1 117 ? 3.898 16.078 -1.471 1 96.88 117 HIS A O 1
ATOM 984 N N . ARG A 1 118 ? 4.211 13.875 -1.361 1 97.06 118 ARG A N 1
ATOM 985 C CA . ARG A 1 118 ? 4.934 13.781 -2.627 1 97.06 118 ARG A CA 1
ATOM 986 C C . ARG A 1 118 ? 4.5 12.547 -3.408 1 97.06 118 ARG A C 1
ATOM 988 O O . ARG A 1 118 ? 5.312 11.648 -3.668 1 97.06 118 ARG A O 1
ATOM 995 N N . PRO A 1 119 ? 3.246 12.508 -3.898 1 96.56 119 PRO A N 1
ATOM 996 C CA . PRO A 1 119 ? 2.721 11.297 -4.527 1 96.56 119 PRO A CA 1
ATOM 997 C C . PRO A 1 119 ? 3.496 10.898 -5.781 1 96.56 119 PRO A C 1
ATOM 999 O O . PRO A 1 119 ? 3.564 9.711 -6.117 1 96.56 119 PRO A O 1
ATOM 1002 N N . ASP A 1 120 ? 4.129 11.844 -6.441 1 97.12 120 ASP A N 1
ATOM 1003 C CA . ASP A 1 120 ? 4.824 11.539 -7.688 1 97.12 120 ASP A CA 1
ATOM 1004 C C . ASP A 1 120 ? 6.074 10.695 -7.426 1 97.12 120 ASP A C 1
ATOM 1006 O O . ASP A 1 120 ? 6.355 9.75 -8.164 1 97.12 120 ASP A O 1
ATOM 1010 N N . ILE A 1 121 ? 6.848 11.055 -6.344 1 98.12 121 ILE A N 1
ATOM 1011 C CA . ILE A 1 121 ? 8.062 10.289 -6.062 1 98.12 121 ILE A CA 1
ATOM 1012 C C . ILE A 1 121 ? 7.691 8.922 -5.5 1 98.12 121 ILE A C 1
ATOM 1014 O O . ILE A 1 121 ? 8.414 7.941 -5.703 1 98.12 121 ILE A O 1
ATOM 1018 N N . TYR A 1 122 ? 6.566 8.852 -4.844 1 97.88 122 TYR A N 1
ATOM 1019 C CA . TYR A 1 122 ? 6.043 7.566 -4.391 1 97.88 122 TYR A CA 1
ATOM 1020 C C . TYR A 1 122 ? 5.758 6.645 -5.574 1 97.88 122 TYR A C 1
ATOM 1022 O O . TYR A 1 122 ? 6.199 5.492 -5.59 1 97.88 122 TYR A O 1
ATOM 1030 N N . LYS A 1 123 ? 5.055 7.219 -6.523 1 97.88 123 LYS A N 1
ATOM 1031 C CA . LYS A 1 123 ? 4.766 6.488 -7.754 1 97.88 123 LYS A CA 1
ATOM 1032 C C . LYS A 1 123 ? 6.051 6.109 -8.484 1 97.88 123 LYS A C 1
ATOM 1034 O O . LYS A 1 123 ? 6.188 4.984 -8.969 1 97.88 123 LYS A O 1
ATOM 1039 N N . TRP A 1 124 ? 6.934 7.008 -8.547 1 98 124 TRP A N 1
ATOM 1040 C CA . TRP A 1 124 ? 8.219 6.801 -9.211 1 98 124 TRP A CA 1
ATOM 1041 C C . TRP A 1 124 ? 8.93 5.582 -8.641 1 98 124 TRP A C 1
ATOM 1043 O O . TRP A 1 124 ? 9.516 4.789 -9.383 1 98 124 TRP A O 1
ATOM 1053 N N . HIS A 1 125 ? 8.898 5.426 -7.32 1 98.5 125 HIS A N 1
ATOM 1054 C CA . HIS A 1 125 ? 9.562 4.312 -6.652 1 98.5 125 HIS A CA 1
ATOM 1055 C C . HIS A 1 125 ? 9.086 2.975 -7.215 1 98.5 125 HIS A C 1
ATOM 1057 O O . HIS A 1 125 ? 9.906 2.129 -7.59 1 98.5 125 HIS A O 1
ATOM 1063 N N . PHE A 1 126 ? 7.828 2.787 -7.383 1 98.5 126 PHE A N 1
ATOM 1064 C CA . PHE A 1 126 ? 7.266 1.519 -7.832 1 98.5 126 PHE A CA 1
ATOM 1065 C C . PHE A 1 126 ? 7.453 1.348 -9.336 1 98.5 126 PHE A C 1
ATOM 1067 O O . PHE A 1 126 ? 7.691 0.236 -9.812 1 98.5 126 PHE A O 1
ATOM 1074 N N . MET A 1 127 ? 7.336 2.469 -10.047 1 98.12 127 MET A N 1
ATOM 1075 C CA . MET A 1 127 ? 7.543 2.402 -11.492 1 98.12 127 MET A CA 1
ATOM 1076 C C . MET A 1 127 ? 8.977 2.012 -11.82 1 98.12 127 MET A C 1
ATOM 1078 O O . MET A 1 127 ? 9.219 1.209 -12.719 1 98.12 127 MET A O 1
ATOM 1082 N N . LYS A 1 128 ? 9.867 2.582 -11.062 1 98.25 128 LYS A N 1
ATOM 1083 C CA . LYS A 1 128 ? 11.273 2.26 -11.273 1 98.25 128 LYS A CA 1
ATOM 1084 C C . LYS A 1 128 ? 11.555 0.796 -10.945 1 98.25 128 LYS A C 1
ATOM 1086 O O . LYS A 1 128 ? 12.289 0.122 -11.68 1 98.25 128 LYS A O 1
ATOM 1091 N N . LEU A 1 129 ? 11.008 0.295 -9.859 1 98.19 129 LEU A N 1
ATOM 1092 C CA . LEU A 1 129 ? 11.141 -1.111 -9.5 1 98.19 129 LEU A CA 1
ATOM 1093 C C . LEU A 1 129 ? 10.555 -2.01 -10.586 1 98.19 129 LEU A C 1
ATOM 1095 O O . LEU A 1 129 ? 11.195 -2.975 -11.008 1 98.19 129 LEU A O 1
ATOM 1099 N N . ALA A 1 130 ? 9.414 -1.658 -11.078 1 98.56 130 ALA A N 1
ATOM 1100 C CA . ALA A 1 130 ? 8.711 -2.48 -12.062 1 98.56 130 ALA A CA 1
ATOM 1101 C C . ALA A 1 130 ? 9.453 -2.498 -13.391 1 98.56 130 ALA A C 1
ATOM 1103 O O . ALA A 1 130 ? 9.461 -3.514 -14.094 1 98.56 130 ALA A O 1
ATOM 1104 N N . GLU A 1 131 ? 10.031 -1.369 -13.727 1 97.94 131 GLU A N 1
ATOM 1105 C CA . GLU A 1 131 ? 10.766 -1.267 -14.977 1 97.94 131 GLU A CA 1
ATOM 1106 C C . GLU A 1 131 ? 11.883 -2.299 -15.047 1 97.94 131 GLU A C 1
ATOM 1108 O O . GLU A 1 131 ? 12.008 -3.027 -16.031 1 97.94 131 GLU A O 1
ATOM 1113 N N . ARG A 1 132 ? 12.609 -2.34 -14.023 1 95.94 132 ARG A N 1
ATOM 1114 C CA . ARG A 1 132 ? 13.727 -3.281 -13.984 1 95.94 132 ARG A CA 1
ATOM 1115 C C . ARG A 1 132 ? 13.227 -4.715 -13.828 1 95.94 132 ARG A C 1
ATOM 1117 O O . ARG A 1 132 ? 13.766 -5.637 -14.445 1 95.94 132 ARG A O 1
ATOM 1124 N N . TYR A 1 133 ? 12.242 -4.891 -13.055 1 98.19 133 TYR A N 1
ATOM 1125 C CA . TYR A 1 133 ? 11.641 -6.199 -12.828 1 98.19 133 TYR A CA 1
ATOM 1126 C C . TYR A 1 133 ? 11.094 -6.777 -14.125 1 98.19 133 TYR A C 1
ATOM 1128 O O . TYR A 1 133 ? 11.297 -7.961 -14.422 1 98.19 133 TYR A O 1
ATOM 1136 N N . THR A 1 134 ? 10.461 -5.934 -14.891 1 98.69 134 THR A N 1
ATOM 1137 C CA . THR A 1 134 ? 9.844 -6.316 -16.156 1 98.69 134 THR A CA 1
ATOM 1138 C C . THR A 1 134 ? 10.891 -6.867 -17.125 1 98.69 134 THR A C 1
ATOM 1140 O O . THR A 1 134 ? 10.664 -7.879 -17.781 1 98.69 134 THR A O 1
ATOM 1143 N N . THR A 1 135 ? 11.984 -6.219 -17.172 1 98.19 135 THR A N 1
ATOM 1144 C CA . THR A 1 135 ? 13.07 -6.66 -18.047 1 98.19 135 THR A CA 1
ATOM 1145 C C . THR A 1 135 ? 13.547 -8.055 -17.656 1 98.19 135 THR A C 1
ATOM 1147 O O . THR A 1 135 ? 13.688 -8.938 -18.5 1 98.19 135 THR A O 1
ATOM 1150 N N . GLY A 1 136 ? 13.766 -8.234 -16.328 1 97.5 136 GLY A N 1
ATOM 1151 C CA . GLY A 1 136 ? 14.211 -9.539 -15.867 1 97.5 136 GLY A CA 1
ATOM 1152 C C . GLY A 1 136 ? 13.188 -10.633 -16.094 1 97.5 136 GLY A C 1
ATOM 1153 O O . GLY A 1 136 ? 13.539 -11.742 -16.516 1 97.5 136 GLY A O 1
ATOM 1154 N N . LEU A 1 137 ? 11.953 -10.336 -15.906 1 98.75 137 LEU A N 1
ATOM 1155 C CA . LEU A 1 137 ? 10.883 -11.312 -16.094 1 98.75 137 LEU A CA 1
ATOM 1156 C C . LEU A 1 137 ? 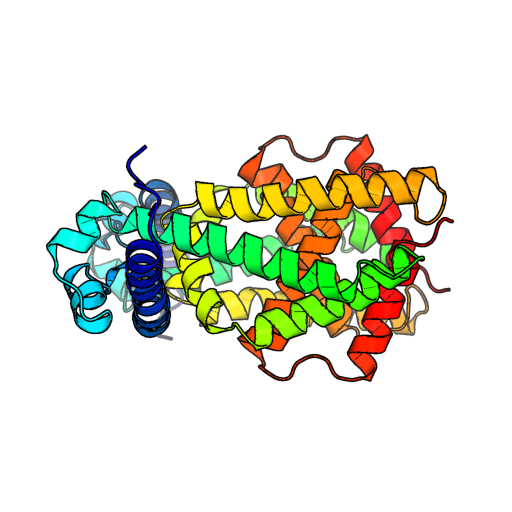10.727 -11.656 -17.578 1 98.75 137 LEU A C 1
ATOM 1158 O O . LEU A 1 137 ? 10.523 -12.82 -17.938 1 98.75 137 LEU A O 1
ATOM 1162 N N . SER A 1 138 ? 10.773 -10.617 -18.406 1 98.62 138 SER A N 1
ATOM 1163 C CA . SER A 1 138 ? 10.672 -10.828 -19.859 1 98.62 138 SER A CA 1
ATOM 1164 C C . SER A 1 138 ? 11.758 -11.781 -20.344 1 98.62 138 SER A C 1
ATOM 1166 O O . SER A 1 138 ? 11.5 -12.648 -21.188 1 98.62 138 SER A O 1
ATOM 1168 N N . GLU A 1 139 ? 12.953 -11.602 -19.891 1 97.94 139 GLU A N 1
ATOM 1169 C CA . GLU A 1 139 ? 14.062 -12.477 -20.266 1 97.94 139 GLU A CA 1
ATOM 1170 C C . GLU A 1 139 ? 13.812 -13.914 -19.828 1 97.94 139 GLU A C 1
ATOM 1172 O O . GLU A 1 139 ? 14.055 -14.852 -20.594 1 97.94 139 GLU A O 1
ATOM 1177 N N . ALA A 1 140 ? 13.336 -14.062 -18.641 1 98.31 140 ALA A N 1
ATOM 1178 C CA . ALA A 1 140 ? 13.031 -15.398 -18.125 1 98.31 140 ALA A CA 1
ATOM 1179 C C . ALA A 1 140 ? 11.938 -16.062 -18.953 1 98.31 140 ALA A C 1
ATOM 1181 O O . ALA A 1 140 ? 11.969 -17.281 -19.172 1 98.31 140 ALA A O 1
ATOM 1182 N N . MET A 1 141 ? 10.961 -15.289 -19.391 1 98.38 141 MET A N 1
ATOM 1183 C CA . MET A 1 141 ? 9.891 -15.805 -20.234 1 98.38 141 MET A CA 1
ATOM 1184 C C . MET A 1 141 ? 10.438 -16.25 -21.578 1 98.38 141 MET A C 1
ATOM 1186 O O . MET A 1 141 ? 10.047 -17.312 -22.094 1 98.38 141 MET A O 1
ATOM 1190 N N . ARG A 1 142 ? 11.281 -15.477 -22.109 1 97.5 142 ARG A N 1
ATOM 1191 C CA . ARG A 1 142 ? 11.883 -15.828 -23.406 1 97.5 142 ARG A CA 1
ATOM 1192 C C . ARG A 1 142 ? 12.672 -17.125 -23.297 1 97.5 142 ARG A C 1
ATOM 1194 O O . ARG A 1 142 ? 12.719 -17.906 -24.25 1 97.5 142 ARG A O 1
ATOM 1201 N N . ARG A 1 143 ? 13.234 -17.375 -22.172 1 96.94 143 ARG A N 1
ATOM 1202 C CA . ARG A 1 143 ? 14.016 -18.578 -21.938 1 96.94 143 ARG A CA 1
ATOM 1203 C C . ARG A 1 143 ? 13.117 -19.75 -21.547 1 96.94 143 ARG A C 1
ATOM 1205 O O . ARG A 1 143 ? 13.609 -20.859 -21.312 1 96.94 143 ARG A O 1
ATOM 1212 N N . GLY A 1 144 ? 11.891 -19.516 -21.375 1 97.06 144 GLY A N 1
ATOM 1213 C CA . GLY A 1 144 ? 10.93 -20.562 -21.047 1 97.06 144 GLY A CA 1
ATOM 1214 C C . GLY A 1 144 ? 10.977 -20.984 -19.594 1 97.06 144 GLY A C 1
ATOM 1215 O O . GLY A 1 144 ? 10.5 -22.062 -19.234 1 97.06 144 GLY A O 1
ATOM 1216 N N . GLU A 1 145 ? 11.523 -20.125 -18.703 1 97.25 145 GLU A N 1
ATOM 1217 C CA . GLU A 1 145 ? 11.727 -20.469 -17.297 1 97.25 145 GLU A CA 1
ATOM 1218 C C . GLU A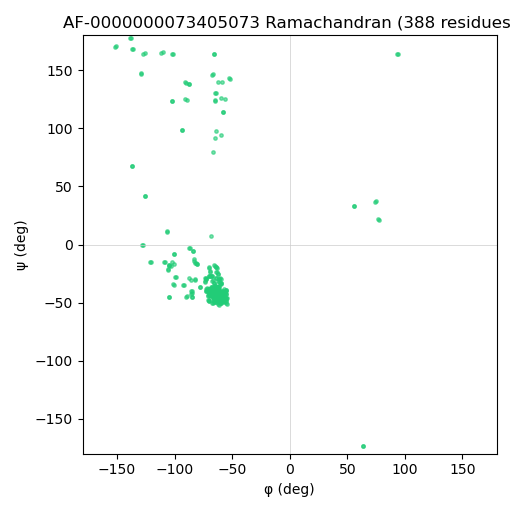 1 145 ? 10.445 -20.281 -16.5 1 97.25 145 GLU A C 1
ATOM 1220 O O . GLU A 1 145 ? 10.234 -20.953 -15.484 1 97.25 145 GLU A O 1
ATOM 1225 N N . ILE A 1 146 ? 9.648 -19.328 -16.953 1 98.69 146 ILE A N 1
ATOM 1226 C CA . ILE A 1 146 ? 8.453 -19 -16.188 1 98.69 146 ILE A CA 1
ATOM 1227 C C . ILE A 1 146 ? 7.266 -18.828 -17.125 1 98.69 146 ILE A C 1
ATOM 1229 O O . ILE A 1 146 ? 7.434 -18.812 -18.344 1 98.69 146 ILE A O 1
ATOM 1233 N N . ILE A 1 147 ? 6.086 -18.766 -16.562 1 98.25 147 ILE A N 1
ATOM 1234 C CA . ILE A 1 147 ? 4.848 -18.594 -17.312 1 98.25 147 ILE A CA 1
ATOM 1235 C C . ILE A 1 147 ? 4.973 -17.391 -18.234 1 98.25 147 ILE A C 1
ATOM 1237 O O . ILE A 1 147 ? 5.566 -16.375 -17.859 1 98.25 147 ILE A O 1
ATOM 1241 N N . ASN A 1 148 ? 4.398 -17.484 -19.453 1 98.31 148 ASN A N 1
ATOM 1242 C CA . ASN A 1 148 ? 4.445 -16.406 -20.438 1 98.31 148 ASN A CA 1
ATOM 1243 C C . ASN A 1 148 ? 3.219 -15.508 -20.359 1 98.31 148 ASN A C 1
ATOM 1245 O O . ASN A 1 148 ? 2.158 -15.844 -20.891 1 98.31 148 ASN A O 1
ATOM 1249 N N . VAL A 1 149 ? 3.373 -14.406 -19.688 1 98.75 149 VAL A N 1
ATOM 1250 C CA . VAL A 1 149 ? 2.318 -13.422 -19.469 1 98.75 149 VAL A CA 1
ATOM 1251 C C . VAL A 1 149 ? 2.885 -12.016 -19.641 1 98.75 149 VAL A C 1
ATOM 1253 O O . VAL A 1 149 ? 4.062 -11.844 -19.969 1 98.75 149 VAL A O 1
ATOM 1256 N N . ASP A 1 150 ? 2.047 -10.969 -19.531 1 98.75 150 ASP A N 1
ATOM 1257 C CA . ASP A 1 150 ? 2.518 -9.586 -19.562 1 98.75 150 ASP A CA 1
ATOM 1258 C C . ASP A 1 150 ? 3.539 -9.32 -18.453 1 98.75 150 ASP A C 1
ATOM 1260 O O . ASP A 1 150 ? 3.211 -9.383 -17.266 1 98.75 150 ASP A O 1
ATOM 1264 N N . PRO A 1 151 ? 4.77 -9.047 -18.875 1 98.75 151 PRO A N 1
ATOM 1265 C CA . PRO A 1 151 ? 5.832 -8.969 -17.875 1 98.75 151 PRO A CA 1
ATOM 1266 C C . PRO A 1 151 ? 5.637 -7.809 -16.906 1 98.75 151 PRO A C 1
ATOM 1268 O O . PRO A 1 151 ? 6.02 -7.906 -15.727 1 98.75 151 PRO A O 1
ATOM 1271 N N . GLU A 1 152 ? 5.125 -6.695 -17.344 1 98.69 152 GLU A N 1
ATOM 1272 C CA . GLU A 1 152 ? 4.863 -5.59 -16.422 1 98.69 152 GLU A CA 1
ATOM 1273 C C . GLU A 1 152 ? 3.801 -5.969 -15.391 1 98.69 152 GLU A C 1
ATOM 1275 O O . GLU A 1 152 ? 3.953 -5.688 -14.203 1 98.69 152 GLU A O 1
ATOM 1280 N N . LEU A 1 153 ? 2.729 -6.605 -15.883 1 98.81 153 LEU A N 1
ATOM 1281 C CA . LEU A 1 153 ? 1.679 -7.07 -14.984 1 98.81 153 LEU A CA 1
ATOM 1282 C C . LEU A 1 153 ? 2.252 -7.98 -13.906 1 98.81 153 LEU A C 1
ATOM 1284 O O . LEU A 1 153 ? 1.958 -7.805 -12.719 1 98.81 153 LEU A O 1
ATOM 1288 N N . LEU A 1 154 ? 3.035 -8.914 -14.344 1 98.94 154 LEU A N 1
ATOM 1289 C CA . LEU A 1 154 ? 3.619 -9.859 -13.398 1 98.94 154 LEU A CA 1
ATOM 1290 C C . LEU A 1 154 ? 4.539 -9.141 -12.414 1 98.94 154 LEU A C 1
ATOM 1292 O O . LEU A 1 154 ? 4.602 -9.508 -11.242 1 98.94 154 LEU A O 1
ATOM 1296 N N . SER A 1 155 ? 5.266 -8.109 -12.891 1 98.94 155 SER A N 1
ATOM 1297 C CA . SER A 1 155 ? 6.105 -7.312 -12 1 98.94 155 SER A CA 1
ATOM 1298 C C . SER A 1 155 ? 5.289 -6.703 -10.867 1 98.94 155 SER A C 1
ATOM 1300 O O . SER A 1 155 ? 5.66 -6.824 -9.695 1 98.94 155 SER A O 1
ATOM 1302 N N . TYR A 1 156 ? 4.168 -6.113 -11.164 1 98.88 156 TYR A N 1
ATOM 1303 C CA . TYR A 1 156 ? 3.352 -5.449 -10.156 1 98.88 156 TYR A CA 1
ATOM 1304 C C . TYR A 1 156 ? 2.65 -6.469 -9.266 1 98.88 156 TYR A C 1
ATOM 1306 O O . TYR A 1 156 ? 2.42 -6.211 -8.086 1 98.88 156 TYR A O 1
ATOM 1314 N N . VAL A 1 157 ? 2.357 -7.641 -9.82 1 98.94 157 VAL A N 1
ATOM 1315 C CA . VAL A 1 157 ? 1.836 -8.727 -9 1 98.94 157 VAL A CA 1
ATOM 1316 C C . VAL A 1 157 ? 2.842 -9.086 -7.906 1 98.94 157 VAL A C 1
ATOM 1318 O O . VAL A 1 157 ? 2.5 -9.102 -6.719 1 98.94 157 VAL A O 1
ATOM 1321 N N . LEU A 1 158 ? 4.066 -9.289 -8.305 1 98.94 158 LEU A N 1
ATOM 1322 C CA . LEU A 1 158 ? 5.102 -9.711 -7.367 1 98.94 158 LEU A CA 1
ATOM 1323 C C . LEU A 1 158 ? 5.449 -8.586 -6.398 1 98.94 158 LEU A C 1
ATOM 1325 O O . LEU A 1 158 ? 5.664 -8.828 -5.211 1 98.94 158 LEU A O 1
ATOM 1329 N N . ILE A 1 159 ? 5.484 -7.355 -6.883 1 98.88 159 ILE A N 1
ATOM 1330 C CA . ILE A 1 159 ? 5.715 -6.191 -6.031 1 98.88 159 ILE A CA 1
ATOM 1331 C C . ILE A 1 159 ? 4.602 -6.086 -4.992 1 98.88 159 ILE A C 1
ATOM 1333 O O . ILE A 1 159 ? 4.863 -5.84 -3.814 1 98.88 159 ILE A O 1
ATOM 1337 N N . GLY A 1 160 ? 3.342 -6.293 -5.441 1 98.88 160 GLY A N 1
ATOM 1338 C CA . GLY A 1 160 ? 2.203 -6.234 -4.539 1 98.88 160 GLY A CA 1
ATOM 1339 C C . GLY A 1 160 ? 2.273 -7.254 -3.418 1 98.88 160 GLY A C 1
ATOM 1340 O O . GLY A 1 160 ? 1.967 -6.938 -2.266 1 98.88 160 GLY A O 1
ATOM 1341 N N . ILE A 1 161 ? 2.686 -8.414 -3.752 1 98.94 161 ILE A N 1
ATOM 1342 C CA . ILE A 1 161 ? 2.836 -9.477 -2.76 1 98.94 161 ILE A CA 1
ATOM 1343 C C . ILE A 1 161 ? 3.877 -9.062 -1.722 1 98.94 161 ILE A C 1
ATOM 1345 O O . ILE A 1 161 ? 3.607 -9.086 -0.519 1 98.94 161 ILE A O 1
ATOM 1349 N N . ALA A 1 162 ? 5.031 -8.648 -2.176 1 98.75 162 ALA A N 1
ATOM 1350 C CA . ALA A 1 162 ? 6.117 -8.266 -1.279 1 98.75 162 ALA A CA 1
ATOM 1351 C C . ALA A 1 162 ? 5.699 -7.117 -0.368 1 98.75 162 ALA A C 1
ATOM 1353 O O . ALA A 1 162 ? 5.922 -7.16 0.843 1 98.75 162 ALA A O 1
ATOM 1354 N N . HIS A 1 163 ? 5.078 -6.168 -0.956 1 98.31 163 HIS A N 1
ATOM 1355 C CA . HIS A 1 163 ? 4.699 -4.953 -0.244 1 98.31 163 HIS A CA 1
ATOM 1356 C C . HIS A 1 163 ? 3.68 -5.25 0.85 1 98.31 163 HIS A C 1
ATOM 1358 O O . HIS A 1 163 ? 3.812 -4.766 1.977 1 98.31 163 HIS A O 1
ATOM 1364 N N . MET A 1 164 ? 2.691 -6.086 0.532 1 98.69 164 MET A N 1
ATOM 1365 C CA . MET A 1 164 ? 1.648 -6.398 1.505 1 98.69 164 MET A CA 1
ATOM 1366 C C . MET A 1 164 ? 2.186 -7.301 2.609 1 98.69 164 MET A C 1
ATOM 1368 O O . MET A 1 164 ? 1.862 -7.113 3.783 1 98.69 164 MET A O 1
ATOM 1372 N N . LEU A 1 165 ? 2.994 -8.227 2.238 1 98.75 165 LEU A N 1
ATOM 1373 C CA . LEU A 1 165 ? 3.559 -9.109 3.256 1 98.75 165 LEU A CA 1
ATOM 1374 C C . LEU A 1 165 ? 4.508 -8.344 4.172 1 98.75 165 LEU A C 1
ATOM 1376 O O . LEU A 1 165 ? 4.602 -8.641 5.363 1 98.75 165 LEU A O 1
ATOM 1380 N N . GLY A 1 166 ? 5.273 -7.398 3.604 1 98.25 166 GLY A N 1
ATOM 1381 C CA . GLY A 1 166 ? 6.086 -6.523 4.434 1 98.25 166 GLY A CA 1
ATOM 1382 C C . GLY A 1 166 ? 5.273 -5.742 5.449 1 98.25 166 GLY A C 1
ATOM 1383 O O . GLY A 1 166 ? 5.676 -5.617 6.609 1 98.25 166 GLY A O 1
ATOM 1384 N N . LYS A 1 167 ? 4.141 -5.254 5.074 1 97.62 167 LYS A N 1
ATOM 1385 C CA . LYS A 1 167 ? 3.258 -4.543 6 1 97.62 167 LYS A CA 1
ATOM 1386 C C . LYS A 1 167 ? 2.725 -5.484 7.078 1 97.62 167 LYS A C 1
ATOM 1388 O O . LYS A 1 167 ? 2.891 -5.227 8.273 1 97.62 167 LYS A O 1
ATOM 1393 N N . ARG A 1 168 ? 2.256 -6.594 6.668 1 98.19 168 ARG A N 1
ATOM 1394 C CA . ARG A 1 168 ? 1.562 -7.492 7.59 1 98.19 168 ARG A CA 1
ATOM 1395 C C . ARG A 1 168 ? 2.535 -8.117 8.578 1 98.19 168 ARG A C 1
ATOM 1397 O O . ARG A 1 168 ? 2.297 -8.102 9.789 1 98.19 168 ARG A O 1
ATOM 1404 N N . TYR A 1 169 ? 3.65 -8.633 8.109 1 98 169 TYR A N 1
ATOM 1405 C CA . TYR A 1 169 ? 4.441 -9.539 8.945 1 98 169 TYR A CA 1
ATOM 1406 C C . TYR A 1 169 ? 5.68 -8.836 9.484 1 98 169 TYR A C 1
ATOM 1408 O O . TYR A 1 169 ? 6.305 -9.305 10.438 1 98 169 TYR A O 1
ATOM 1416 N N . VAL A 1 170 ? 6.02 -7.715 8.852 1 97.19 170 VAL A N 1
ATOM 1417 C CA . VAL A 1 170 ? 7.199 -7.012 9.344 1 97.19 170 VAL A CA 1
ATOM 1418 C C . VAL A 1 170 ? 6.773 -5.773 10.125 1 97.19 170 VAL A C 1
ATOM 1420 O O . VAL A 1 170 ? 7.203 -5.57 11.266 1 97.19 170 VAL A O 1
ATOM 1423 N N . LEU A 1 171 ? 5.844 -5.027 9.602 1 96 171 LEU A N 1
ATOM 1424 C CA . LEU A 1 171 ? 5.512 -3.742 10.211 1 96 171 LEU A CA 1
ATOM 1425 C C . LEU A 1 171 ? 4.414 -3.906 11.258 1 96 171 LEU A C 1
ATOM 1427 O O . LEU A 1 171 ? 4.504 -3.346 12.352 1 96 171 LEU A O 1
ATOM 1431 N N . TRP A 1 172 ? 3.355 -4.645 11.008 1 96.19 172 TRP A N 1
ATOM 1432 C CA . TRP A 1 172 ? 2.186 -4.707 11.875 1 96.19 172 TRP A CA 1
ATOM 1433 C C . TRP A 1 172 ? 2.387 -5.727 12.992 1 96.19 172 TRP A C 1
ATOM 1435 O O . TRP A 1 172 ? 1.995 -5.484 14.141 1 96.19 172 TRP A O 1
ATOM 1445 N N . SER A 1 173 ? 2.984 -6.887 12.719 1 92.5 173 SER A N 1
ATOM 1446 C CA . SER A 1 173 ? 3.133 -7.902 13.75 1 92.5 173 SER A CA 1
ATOM 1447 C C . SER A 1 173 ? 4.574 -7.988 14.242 1 92.5 173 SER A C 1
ATOM 1449 O O . SER A 1 173 ? 4.836 -8.5 15.336 1 92.5 173 SER A O 1
ATOM 1451 N N . ASN A 1 174 ? 5.523 -7.535 13.445 1 89.81 174 ASN A N 1
ATOM 1452 C CA . ASN A 1 174 ? 6.945 -7.559 13.773 1 89.81 174 ASN A CA 1
ATOM 1453 C C . ASN A 1 174 ? 7.422 -8.969 14.117 1 89.81 174 ASN A C 1
ATOM 1455 O O . ASN A 1 174 ? 8.258 -9.148 15.008 1 89.81 174 ASN A O 1
ATOM 1459 N N . SER A 1 175 ? 6.902 -10.023 13.547 1 88.25 175 SER A N 1
ATOM 1460 C CA . SER A 1 175 ? 7.262 -11.414 13.828 1 88.25 175 SER A CA 1
ATOM 1461 C C . SER A 1 175 ? 8.031 -12.031 12.664 1 88.25 175 SER A C 1
ATOM 1463 O O . SER A 1 175 ? 8.688 -13.062 12.828 1 88.25 175 SER A O 1
ATOM 1465 N N . GLY A 1 176 ? 7.969 -11.336 11.492 1 94.44 176 GLY A N 1
ATOM 1466 C CA . GLY A 1 176 ? 8.43 -12.008 10.289 1 94.44 176 GLY A CA 1
ATOM 1467 C C . GLY A 1 176 ? 7.602 -13.227 9.93 1 94.44 176 GLY A C 1
ATOM 1468 O O . GLY A 1 176 ? 6.527 -13.445 10.492 1 94.44 176 GLY A O 1
ATOM 1469 N N . LEU A 1 177 ? 8.031 -13.961 8.945 1 97.69 177 LEU A N 1
ATOM 1470 C CA . LEU A 1 177 ? 7.359 -15.195 8.555 1 97.69 177 LEU A CA 1
ATOM 1471 C C . LEU A 1 177 ? 7.883 -16.375 9.359 1 97.69 177 LEU A C 1
ATOM 1473 O O . LEU A 1 177 ? 9.086 -16.484 9.609 1 97.69 177 LEU A O 1
ATOM 1477 N N . THR A 1 178 ? 6.98 -17.234 9.789 1 97.38 178 THR A N 1
ATOM 1478 C CA . THR A 1 178 ? 7.422 -18.516 10.312 1 97.38 178 THR A CA 1
ATOM 1479 C C . THR A 1 178 ? 8.062 -19.359 9.211 1 97.38 178 THR A C 1
ATOM 1481 O O . THR A 1 178 ? 7.922 -19.047 8.023 1 97.38 178 THR A O 1
ATOM 1484 N N . LEU A 1 179 ? 8.789 -20.391 9.625 1 97.56 179 LEU A N 1
ATOM 1485 C CA . LEU A 1 179 ? 9.391 -21.281 8.648 1 97.56 179 LEU A CA 1
ATOM 1486 C C . LEU A 1 179 ? 8.32 -21.891 7.742 1 97.56 179 LEU A C 1
ATOM 1488 O O . LEU A 1 179 ? 8.531 -22.031 6.535 1 97.56 179 LEU A O 1
ATOM 1492 N N . LYS A 1 180 ? 7.203 -22.25 8.336 1 98.19 180 LYS A N 1
ATOM 1493 C CA . LYS A 1 180 ? 6.109 -22.812 7.555 1 98.19 180 LYS A CA 1
ATOM 1494 C C . LYS A 1 180 ? 5.578 -21.797 6.543 1 98.19 180 LYS A C 1
ATOM 1496 O O . LYS A 1 180 ? 5.328 -22.141 5.387 1 98.19 180 LYS A O 1
ATOM 1501 N N . GLN A 1 181 ? 5.367 -20.562 6.945 1 98.5 181 GLN A N 1
ATOM 1502 C CA . GLN A 1 181 ? 4.875 -19.516 6.059 1 98.5 181 GLN A CA 1
ATOM 1503 C C . GLN A 1 181 ? 5.863 -19.25 4.926 1 98.5 181 GLN A C 1
ATOM 1505 O O . GLN A 1 181 ? 5.457 -18.984 3.793 1 98.5 181 GLN A O 1
ATOM 1510 N N . GLN A 1 182 ? 7.141 -19.281 5.293 1 98.56 182 GLN A N 1
ATOM 1511 C CA . GLN A 1 182 ? 8.156 -19.094 4.266 1 98.56 182 GLN A CA 1
ATOM 1512 C C . GLN A 1 182 ? 8.086 -20.188 3.213 1 98.56 182 GLN A C 1
ATOM 1514 O O . GLN A 1 182 ? 8.156 -19.922 2.014 1 98.56 182 GLN A O 1
ATOM 1519 N N . ARG A 1 183 ? 7.984 -21.422 3.662 1 98.5 183 ARG A N 1
ATOM 1520 C CA . ARG A 1 183 ? 7.863 -22.562 2.744 1 98.5 183 ARG A CA 1
ATOM 1521 C C . ARG A 1 183 ? 6.605 -22.438 1.892 1 98.5 183 ARG A C 1
ATOM 1523 O O . ARG A 1 183 ? 6.637 -22.703 0.689 1 98.5 183 ARG A O 1
ATOM 1530 N N . ASP A 1 184 ? 5.535 -22.078 2.527 1 98.81 184 ASP A N 1
ATOM 1531 C CA . ASP A 1 184 ? 4.277 -21.906 1.808 1 98.81 184 ASP A CA 1
ATOM 1532 C C . ASP A 1 184 ? 4.379 -20.781 0.773 1 98.81 184 ASP A C 1
ATOM 1534 O O . ASP A 1 184 ? 3.836 -20.906 -0.327 1 98.81 184 ASP A O 1
ATOM 1538 N N . LEU A 1 185 ? 5.016 -19.672 1.13 1 98.88 185 LEU A N 1
ATOM 1539 C CA . LEU A 1 185 ? 5.223 -18.562 0.191 1 98.88 185 LEU A CA 1
ATOM 1540 C C . LEU A 1 185 ? 6.051 -19.016 -1.006 1 98.88 185 LEU A C 1
ATOM 1542 O O . LEU A 1 185 ? 5.75 -18.672 -2.146 1 98.88 185 LEU A O 1
ATOM 1546 N N . ASP A 1 186 ? 7.086 -19.812 -0.728 1 98.69 186 ASP A N 1
ATOM 1547 C CA . ASP A 1 186 ? 7.895 -20.375 -1.809 1 98.69 186 ASP A CA 1
ATOM 1548 C C . ASP A 1 186 ? 7.039 -21.219 -2.754 1 98.69 186 ASP A C 1
ATOM 1550 O O . ASP A 1 186 ? 7.188 -21.125 -3.975 1 98.69 186 ASP A O 1
ATOM 1554 N N . LEU A 1 187 ? 6.199 -22 -2.186 1 98.5 187 LEU A N 1
ATOM 1555 C CA . LEU A 1 187 ? 5.32 -22.859 -2.977 1 98.5 187 LEU A CA 1
ATOM 1556 C C . LEU A 1 187 ? 4.363 -22.016 -3.82 1 98.5 187 LEU A C 1
ATOM 1558 O O . LEU A 1 187 ? 4.117 -22.328 -4.984 1 98.5 187 LEU A O 1
ATOM 1562 N N . ILE A 1 188 ? 3.785 -20.969 -3.262 1 98.81 188 ILE A N 1
ATOM 1563 C CA . ILE A 1 188 ? 2.883 -20.062 -3.971 1 98.81 188 ILE A CA 1
ATOM 1564 C C . ILE A 1 188 ? 3.605 -19.438 -5.164 1 98.81 188 ILE A C 1
ATOM 1566 O O . ILE A 1 188 ? 3.082 -19.438 -6.281 1 98.81 188 ILE A O 1
ATOM 1570 N N . ILE A 1 189 ? 4.824 -18.938 -4.934 1 98.75 189 ILE A N 1
ATOM 1571 C CA . ILE A 1 189 ? 5.617 -18.281 -5.969 1 98.75 189 ILE A CA 1
ATOM 1572 C C . ILE A 1 189 ? 5.965 -19.281 -7.062 1 98.75 189 ILE A C 1
ATOM 1574 O O . ILE A 1 189 ? 5.832 -18.984 -8.25 1 98.75 189 ILE A O 1
ATOM 1578 N N . GLU A 1 190 ? 6.383 -20.422 -6.633 1 97.88 190 GLU A N 1
ATOM 1579 C CA . GLU A 1 190 ? 6.727 -21.453 -7.598 1 97.88 190 GLU A CA 1
ATOM 1580 C C . GLU A 1 190 ? 5.523 -21.828 -8.461 1 97.88 190 GLU A C 1
ATOM 1582 O O . GLU A 1 190 ? 5.633 -21.922 -9.68 1 97.88 190 GLU A O 1
ATOM 1587 N N . ASN A 1 191 ? 4.391 -22.078 -7.852 1 98 191 ASN A N 1
ATOM 1588 C CA . ASN A 1 191 ? 3.174 -22.406 -8.586 1 98 191 ASN A CA 1
ATOM 1589 C C . ASN A 1 191 ? 2.793 -21.297 -9.57 1 98 191 ASN A C 1
ATOM 1591 O O . ASN A 1 191 ? 2.445 -21.578 -10.719 1 98 191 ASN A O 1
ATOM 1595 N N . MET A 1 192 ? 2.844 -20.078 -9.102 1 98.44 192 MET A N 1
ATOM 1596 C CA . MET A 1 192 ? 2.451 -18.906 -9.875 1 98.44 192 MET A CA 1
ATOM 1597 C C . MET A 1 192 ? 3.293 -18.781 -11.141 1 98.44 192 MET A C 1
ATOM 1599 O O . MET A 1 192 ? 2.781 -18.406 -12.203 1 98.44 192 MET A O 1
ATOM 1603 N N . LEU A 1 193 ? 4.551 -19.188 -11.031 1 98.5 193 LEU A N 1
ATOM 1604 C CA . LEU A 1 193 ? 5.504 -18.812 -12.078 1 98.5 193 LEU A CA 1
ATOM 1605 C C . LEU A 1 193 ? 5.781 -20 -13 1 98.5 193 LEU A C 1
ATOM 1607 O O . LEU A 1 193 ? 6.301 -19.828 -14.102 1 98.5 193 LEU A O 1
ATOM 1611 N N . THR A 1 194 ? 5.473 -21.172 -12.539 1 96.12 194 THR A N 1
ATOM 1612 C CA . THR A 1 194 ? 5.797 -22.375 -13.32 1 96.12 194 THR A CA 1
ATOM 1613 C C . THR A 1 194 ? 5.02 -22.391 -14.633 1 96.12 194 THR A C 1
ATOM 1615 O O . THR A 1 194 ? 3.807 -22.172 -14.641 1 96.12 194 THR A O 1
ATOM 1618 N N . PRO A 1 195 ? 5.75 -22.625 -15.742 1 92.62 195 PRO A N 1
ATOM 1619 C CA . PRO A 1 195 ? 5.051 -22.75 -17.031 1 92.62 195 PRO A CA 1
ATOM 1620 C C . PRO A 1 195 ? 4.137 -23.969 -17.078 1 92.62 195 PRO A C 1
ATOM 1622 O O . PRO A 1 195 ? 4.473 -25.016 -16.547 1 92.62 195 PRO A O 1
ATOM 1625 N N . ARG A 1 196 ? 2.73 -23.781 -17.391 1 77.06 196 ARG A N 1
ATOM 1626 C CA . ARG A 1 196 ? 1.889 -24.953 -17.547 1 77.06 196 ARG A CA 1
ATOM 1627 C C . ARG A 1 196 ? 1.646 -25.266 -19.016 1 77.06 196 ARG A C 1
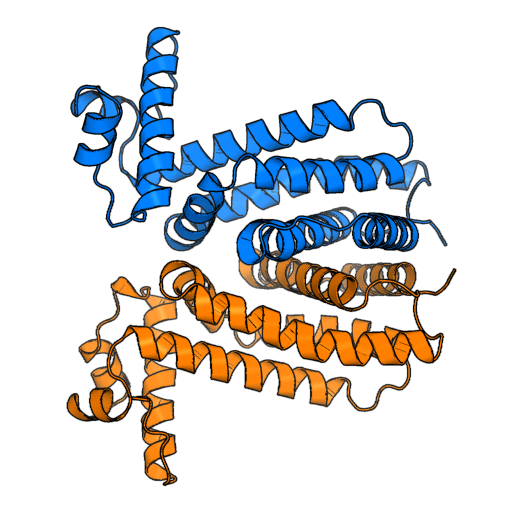ATOM 1629 O O . ARG A 1 196 ? 1.676 -24.359 -19.859 1 77.06 196 ARG A O 1
ATOM 1636 N N . MET B 1 1 ? -16.531 5.625 22.859 1 38.06 1 MET B N 1
ATOM 1637 C CA . MET B 1 1 ? -17.906 5.285 22.484 1 38.06 1 MET B CA 1
ATOM 1638 C C . MET B 1 1 ? -18.469 6.293 21.484 1 38.06 1 MET B C 1
ATOM 1640 O O . MET B 1 1 ? -19.688 6.348 21.266 1 38.06 1 MET B O 1
ATOM 1644 N N . MET B 1 2 ? -17.781 7.434 21.234 1 46.38 2 MET B N 1
ATOM 1645 C CA . MET B 1 2 ? -18.5 8.672 20.953 1 46.38 2 MET B CA 1
ATOM 1646 C C . MET B 1 2 ? -19.312 8.547 19.656 1 46.38 2 MET B C 1
ATOM 1648 O O . MET B 1 2 ? -19.828 9.539 19.141 1 46.38 2 MET B O 1
ATOM 1652 N N . TYR B 1 3 ? -18.984 7.598 18.812 1 58.09 3 TYR B N 1
ATOM 1653 C CA . TYR B 1 3 ? -19.766 7.582 17.594 1 58.09 3 TYR B CA 1
ATOM 1654 C C . TYR B 1 3 ? -21.219 7.223 17.875 1 58.09 3 TYR B C 1
ATOM 1656 O O . TYR B 1 3 ? -21.516 6.098 18.297 1 58.09 3 TYR B O 1
ATOM 1664 N N . ARG B 1 4 ? -22.062 8.227 18.375 1 65.31 4 ARG B N 1
ATOM 1665 C CA . ARG B 1 4 ? -23.469 7.895 18.578 1 65.31 4 ARG B CA 1
ATOM 1666 C C . ARG B 1 4 ? -24.125 7.461 17.266 1 65.31 4 ARG B C 1
ATOM 1668 O O . ARG B 1 4 ? -24.375 8.289 16.391 1 65.31 4 ARG B O 1
ATOM 1675 N N . ALA B 1 5 ? -24.172 6.223 17.016 1 71.62 5 ALA B N 1
ATOM 1676 C CA . ALA B 1 5 ? -24.844 5.707 15.828 1 71.62 5 ALA B CA 1
ATOM 1677 C C . ALA B 1 5 ? -26.297 6.156 15.781 1 71.62 5 ALA B C 1
ATOM 1679 O O . ALA B 1 5 ? -27.016 6.066 16.781 1 71.62 5 ALA B O 1
ATOM 1680 N N . PRO B 1 6 ? -26.609 6.789 14.633 1 76.38 6 PRO B N 1
ATOM 1681 C CA . PRO B 1 6 ? -28 7.246 14.516 1 76.38 6 PRO B CA 1
ATOM 1682 C C . PRO B 1 6 ? -29 6.109 14.633 1 76.38 6 PRO B C 1
ATOM 1684 O O . PRO B 1 6 ? -28.766 5.016 14.109 1 76.38 6 PRO B O 1
ATOM 1687 N N . LYS B 1 7 ? -30.062 6.395 15.312 1 76.19 7 LYS B N 1
ATOM 1688 C CA . LYS B 1 7 ? -31.125 5.418 15.508 1 76.19 7 LYS B CA 1
ATOM 1689 C C . LYS B 1 7 ? -32.312 5.699 14.57 1 76.19 7 LYS B C 1
ATOM 1691 O O . LYS B 1 7 ? -33.156 4.824 14.344 1 76.19 7 LYS B O 1
ATOM 1696 N N . THR B 1 8 ? -32.281 6.859 14.055 1 82.62 8 THR B N 1
ATOM 1697 C CA . THR B 1 8 ? -33.406 7.254 13.188 1 82.62 8 THR B CA 1
ATOM 1698 C C . THR B 1 8 ? -32.938 7.391 11.742 1 82.62 8 THR B C 1
ATOM 1700 O O . THR B 1 8 ? -31.734 7.457 11.477 1 82.62 8 THR B O 1
ATOM 1703 N N . GLU B 1 9 ? -33.812 7.434 10.805 1 86.62 9 GLU B N 1
ATOM 1704 C CA . GLU B 1 9 ? -33.5 7.609 9.391 1 86.62 9 GLU B CA 1
ATOM 1705 C C . GLU B 1 9 ? -32.938 9 9.117 1 86.62 9 GLU B C 1
ATOM 1707 O O . GLU B 1 9 ? -32.031 9.164 8.297 1 86.62 9 GLU B O 1
ATOM 1712 N N . LYS B 1 10 ? -33.531 9.906 9.75 1 85.25 10 LYS B N 1
ATOM 1713 C CA . LYS B 1 10 ? -33.031 11.273 9.594 1 85.25 10 LYS B CA 1
ATOM 1714 C C . LYS B 1 10 ? -31.609 11.414 10.094 1 85.25 10 LYS B C 1
ATOM 1716 O O . LYS B 1 10 ? -30.797 12.117 9.492 1 85.25 10 LYS B O 1
ATOM 1721 N N . GLY B 1 11 ? -31.344 10.781 11.18 1 87.75 11 GLY B N 1
ATOM 1722 C CA . GLY B 1 11 ? -29.984 10.758 11.711 1 87.75 11 GLY B CA 1
ATOM 1723 C C . GLY B 1 11 ? -28.984 10.117 10.773 1 87.75 11 GLY B C 1
ATOM 1724 O O . GLY B 1 11 ? -27.875 10.625 10.586 1 87.75 11 GLY B O 1
ATOM 1725 N N . LYS B 1 12 ? -29.453 9.039 10.18 1 89.25 12 LYS B N 1
ATOM 1726 C CA . LYS B 1 12 ? -28.609 8.352 9.219 1 89.25 12 LYS B CA 1
ATOM 1727 C C . LYS B 1 12 ? -28.312 9.234 8.008 1 89.25 12 LYS B C 1
ATOM 1729 O O . LYS B 1 12 ? -27.188 9.234 7.488 1 89.25 12 LYS B O 1
ATOM 1734 N N . GLU B 1 13 ? -29.297 9.906 7.645 1 92.19 13 GLU B N 1
ATOM 1735 C CA . GLU B 1 13 ? -29.141 10.812 6.512 1 92.19 13 GLU B CA 1
ATOM 1736 C C . GLU B 1 13 ? -28.141 11.922 6.824 1 92.19 13 GLU B C 1
ATOM 1738 O O . GLU B 1 13 ? -27.297 12.258 5.992 1 92.19 13 GLU B O 1
ATOM 1743 N N . SER B 1 14 ? -28.266 12.492 8.008 1 92.38 14 SER B N 1
ATOM 1744 C CA . SER B 1 14 ? -27.359 13.562 8.414 1 92.38 14 SER B CA 1
ATOM 1745 C C . SER B 1 14 ? -25.922 13.062 8.523 1 92.38 14 SER B C 1
ATOM 1747 O O . SER B 1 14 ? -24.984 13.75 8.109 1 92.38 14 SER B O 1
ATOM 1749 N N . LEU B 1 15 ? -25.828 11.922 9.078 1 94.19 15 LEU B N 1
ATOM 1750 C CA . LEU B 1 15 ? -24.5 11.32 9.18 1 94.19 15 LEU B CA 1
ATOM 1751 C C . LEU B 1 15 ? -23.891 11.102 7.801 1 94.19 15 LEU B C 1
ATOM 1753 O O . LEU B 1 15 ? -22.734 11.43 7.57 1 94.19 15 LEU B O 1
ATOM 1757 N N . ASN B 1 16 ? -24.672 10.594 6.895 1 95.19 16 ASN B N 1
ATOM 1758 C CA . ASN B 1 16 ? -24.188 10.328 5.539 1 95.19 16 ASN B CA 1
ATOM 1759 C C . ASN B 1 16 ? -23.797 11.617 4.824 1 95.19 16 ASN B C 1
ATOM 1761 O O . ASN B 1 16 ? -22.812 11.633 4.066 1 95.19 16 ASN B O 1
ATOM 1765 N N . LYS B 1 17 ? -24.516 12.625 5.07 1 96.62 17 LYS B N 1
ATOM 1766 C CA . LYS B 1 17 ? -24.172 13.922 4.492 1 96.62 17 LYS B CA 1
ATOM 1767 C C . LYS B 1 17 ? -22.812 14.391 4.969 1 96.62 17 LYS B C 1
ATOM 1769 O O . LYS B 1 17 ? -22.016 14.914 4.184 1 96.62 17 LYS B O 1
ATOM 1774 N N . ILE B 1 18 ? -22.609 14.18 6.234 1 96.94 18 ILE B N 1
ATOM 1775 C CA . ILE B 1 18 ? -21.344 14.594 6.824 1 96.94 18 ILE B CA 1
ATOM 1776 C C . ILE B 1 18 ? -20.203 13.758 6.238 1 96.94 18 ILE B C 1
ATOM 1778 O O . ILE B 1 18 ? -19.172 14.297 5.84 1 96.94 18 ILE B O 1
ATOM 1782 N N . LEU B 1 19 ? -20.422 12.484 6.16 1 97.19 19 LEU B N 1
ATOM 1783 C CA . LEU B 1 19 ? -19.391 11.594 5.645 1 97.19 19 LEU B CA 1
ATOM 1784 C C . LEU B 1 19 ? -19.125 11.867 4.168 1 97.19 19 LEU B C 1
ATOM 1786 O O . LEU B 1 19 ? -17.969 11.938 3.748 1 97.19 19 LEU B O 1
ATOM 1790 N N . ASP B 1 20 ? -20.188 12.109 3.402 1 97.19 20 ASP B N 1
ATOM 1791 C CA . ASP B 1 20 ? -20.047 12.391 1.978 1 97.19 20 ASP B CA 1
ATOM 1792 C C . ASP B 1 20 ? -19.281 13.703 1.754 1 97.19 20 ASP B C 1
ATOM 1794 O O . ASP B 1 20 ? -18.406 13.781 0.893 1 97.19 20 ASP B O 1
ATOM 1798 N N . ALA B 1 21 ? -19.641 14.664 2.521 1 98.19 21 ALA B N 1
ATOM 1799 C CA . ALA B 1 21 ? -18.938 15.953 2.447 1 98.19 21 ALA B CA 1
ATOM 1800 C C . ALA B 1 21 ? -17.469 15.797 2.807 1 98.19 21 ALA B C 1
ATOM 1802 O O . ALA B 1 21 ? -16.594 16.391 2.164 1 98.19 21 ALA B O 1
ATOM 1803 N N . SER B 1 22 ? -17.219 15.008 3.805 1 98.06 22 SER B N 1
ATOM 1804 C CA . SER B 1 22 ? -15.852 14.758 4.238 1 98.06 22 SER B CA 1
ATOM 1805 C C . SER B 1 22 ? -15.039 14.094 3.135 1 98.06 22 SER B C 1
ATOM 1807 O O . SER B 1 22 ? -13.914 14.508 2.852 1 98.06 22 SER B O 1
ATOM 1809 N N . VAL B 1 23 ? -15.617 13.078 2.537 1 97.88 23 VAL B N 1
ATOM 1810 C CA . VAL B 1 23 ? -14.93 12.344 1.477 1 97.88 23 VAL B CA 1
ATOM 1811 C C . VAL B 1 23 ? -14.594 13.297 0.329 1 97.88 23 VAL B C 1
ATOM 1813 O O . VAL B 1 23 ? -13.461 13.305 -0.163 1 97.88 23 VAL B O 1
ATOM 1816 N N . GLU B 1 24 ? -15.492 14.125 -0.041 1 98.06 24 GLU B N 1
ATOM 1817 C CA . GLU B 1 24 ? -15.289 15.055 -1.146 1 98.06 24 GLU B CA 1
ATOM 1818 C C . GLU B 1 24 ? -14.203 16.078 -0.811 1 98.06 24 GLU B C 1
ATOM 1820 O O . GLU B 1 24 ? -13.32 16.344 -1.627 1 98.06 24 GLU B O 1
ATOM 1825 N N . LEU B 1 25 ? -14.281 16.641 0.373 1 98.25 25 LEU B N 1
ATOM 1826 C CA . LEU B 1 25 ? -13.352 17.688 0.773 1 98.25 25 LEU B CA 1
ATOM 1827 C C . LEU B 1 25 ? -11.945 17.141 0.965 1 98.25 25 LEU B C 1
ATOM 1829 O O . LEU B 1 25 ? -10.969 17.734 0.498 1 98.25 25 LEU B O 1
ATOM 1833 N N . ILE B 1 26 ? -11.828 16.016 1.604 1 97.81 26 ILE B N 1
ATOM 1834 C CA . ILE B 1 26 ? -10.516 15.43 1.862 1 97.81 26 ILE B CA 1
ATOM 1835 C C . ILE B 1 26 ? -9.898 14.953 0.551 1 97.81 26 ILE B C 1
ATOM 1837 O O . ILE B 1 26 ? -8.695 15.078 0.344 1 97.81 26 ILE B O 1
ATOM 1841 N N . ALA B 1 27 ? -10.719 14.391 -0.31 1 97 27 ALA B N 1
ATOM 1842 C CA . ALA B 1 27 ? -10.227 13.984 -1.622 1 97 27 ALA B CA 1
ATOM 1843 C C . ALA B 1 27 ? -9.672 15.18 -2.398 1 97 27 ALA B C 1
ATOM 1845 O O . ALA B 1 27 ? -8.703 15.047 -3.145 1 97 27 ALA B O 1
ATOM 1846 N N . ASP B 1 28 ? -10.273 16.312 -2.172 1 96.12 28 ASP B N 1
ATOM 1847 C CA . ASP B 1 28 ? -9.938 17.516 -2.939 1 96.12 28 ASP B CA 1
ATOM 1848 C C . ASP B 1 28 ? -8.742 18.234 -2.33 1 96.12 28 ASP B C 1
ATOM 1850 O O . ASP B 1 28 ? -7.77 18.531 -3.027 1 96.12 28 ASP B O 1
ATOM 1854 N N . LYS B 1 29 ? -8.719 18.406 -0.957 1 95.44 29 LYS B N 1
ATOM 1855 C CA . LYS B 1 29 ? -7.711 19.328 -0.438 1 95.44 29 LYS B CA 1
ATOM 1856 C C . LYS B 1 29 ? -6.891 18.672 0.669 1 95.44 29 LYS B C 1
ATOM 1858 O O . LYS B 1 29 ? -5.957 19.281 1.199 1 95.44 29 LYS B O 1
ATOM 1863 N N . GLY B 1 30 ? -7.195 17.438 0.978 1 96.19 30 GLY B N 1
ATOM 1864 C CA . GLY B 1 30 ? -6.426 16.734 1.999 1 96.19 30 GLY B CA 1
ATOM 1865 C C . GLY B 1 30 ? -7.039 16.844 3.383 1 96.19 30 GLY B C 1
ATOM 1866 O O . GLY B 1 30 ? -7.898 17.688 3.623 1 96.19 30 GLY B O 1
ATOM 1867 N N . PHE B 1 31 ? -6.633 16.031 4.25 1 97.5 31 PHE B N 1
ATOM 1868 C CA . PHE B 1 31 ? -7.215 15.875 5.578 1 97.5 31 PHE B CA 1
ATOM 1869 C C . PHE B 1 31 ? -6.91 17.094 6.445 1 97.5 31 PHE B C 1
ATOM 1871 O O . PHE B 1 31 ? -7.812 17.672 7.051 1 97.5 31 PHE B O 1
ATOM 1878 N N . LEU B 1 32 ? -5.703 17.5 6.469 1 95 32 LEU B N 1
ATOM 1879 C CA . LEU B 1 32 ? -5.293 18.594 7.359 1 95 32 LEU B CA 1
ATOM 1880 C C . LEU B 1 32 ? -5.871 19.922 6.898 1 95 32 LEU B C 1
ATOM 1882 O O . LEU B 1 32 ? -6.164 20.797 7.719 1 95 32 LEU B O 1
ATOM 1886 N N . SER B 1 33 ? -6.129 20.031 5.633 1 96.25 33 SER B N 1
ATOM 1887 C CA . SER B 1 33 ? -6.641 21.281 5.07 1 96.25 33 SER B CA 1
ATOM 1888 C C . SER B 1 33 ? -8.164 21.328 5.145 1 96.25 33 SER B C 1
ATOM 1890 O O . SER B 1 33 ? -8.773 22.312 4.715 1 96.25 33 SER B O 1
ATOM 1892 N N . THR B 1 34 ? -8.781 20.312 5.613 1 98 34 THR B N 1
ATOM 1893 C CA . THR B 1 34 ? -10.227 20.25 5.746 1 98 34 THR B CA 1
ATOM 1894 C C . THR B 1 34 ? -10.648 20.484 7.195 1 98 34 THR B C 1
ATOM 1896 O O . THR B 1 34 ? -10.211 19.75 8.094 1 98 34 THR B O 1
ATOM 1899 N N . SER B 1 35 ? -11.492 21.484 7.422 1 97.5 35 SER B N 1
ATOM 1900 C CA . SER B 1 35 ? -11.945 21.766 8.773 1 97.5 35 SER B CA 1
ATOM 1901 C C . SER B 1 35 ? -13.352 21.234 9.016 1 97.5 35 SER B C 1
ATOM 1903 O O . SER B 1 35 ? -14.062 20.891 8.062 1 97.5 35 SER B O 1
ATOM 1905 N N . ILE B 1 36 ? -13.672 21.156 10.266 1 97.56 36 ILE B N 1
ATOM 1906 C CA . ILE B 1 36 ? -15.023 20.75 10.633 1 97.56 36 ILE B CA 1
ATOM 1907 C C . ILE B 1 36 ? -16.031 21.75 10.078 1 97.56 36 ILE B C 1
ATOM 1909 O O . ILE B 1 36 ? -17.109 21.359 9.609 1 97.56 36 ILE B O 1
ATOM 1913 N N . ASN B 1 37 ? -15.641 23 10.078 1 97.88 37 ASN B N 1
ATOM 1914 C CA . ASN B 1 37 ? -16.5 24.016 9.492 1 97.88 37 ASN B CA 1
ATOM 1915 C C . ASN B 1 37 ? -16.703 23.797 7.992 1 97.88 37 ASN B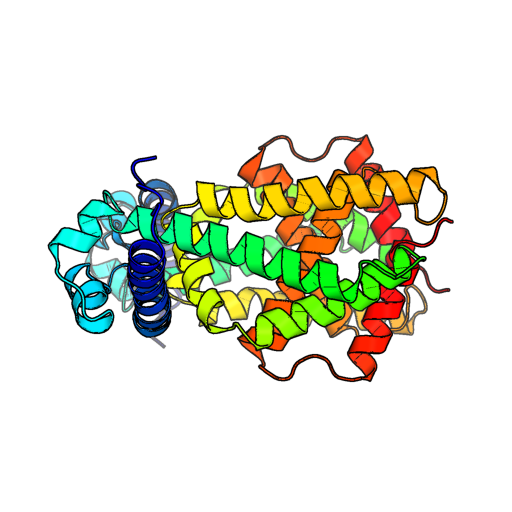 C 1
ATOM 1917 O O . ASN B 1 37 ? -17.812 23.906 7.484 1 97.88 37 ASN B O 1
ATOM 1921 N N . ASP B 1 38 ? -15.641 23.469 7.27 1 98.38 38 ASP B N 1
ATOM 1922 C CA . ASP B 1 38 ? -15.75 23.125 5.852 1 98.38 38 ASP B CA 1
ATOM 1923 C C . ASP B 1 38 ? -16.75 22 5.633 1 98.38 38 ASP B C 1
ATOM 1925 O O . ASP B 1 38 ? -17.609 22.078 4.758 1 98.38 38 ASP B O 1
ATOM 1929 N N . ILE B 1 39 ? -16.672 20.953 6.445 1 98.25 39 ILE B N 1
ATOM 1930 C CA . ILE B 1 39 ? -17.453 19.734 6.305 1 98.25 39 ILE B CA 1
ATOM 1931 C C . ILE B 1 39 ? -18.938 20.031 6.57 1 98.25 39 ILE B C 1
ATOM 1933 O O . ILE B 1 39 ? -19.797 19.688 5.762 1 98.25 39 ILE B O 1
ATOM 1937 N N . THR B 1 40 ? -19.203 20.703 7.688 1 98 40 THR B N 1
ATOM 1938 C CA . THR B 1 40 ? -20.578 20.969 8.062 1 98 40 THR B CA 1
ATOM 1939 C C . THR B 1 40 ? -21.234 21.938 7.07 1 98 40 THR B C 1
ATOM 1941 O O . THR B 1 40 ? -22.406 21.766 6.711 1 98 40 THR B O 1
ATOM 1944 N N . SER B 1 41 ? -20.469 22.922 6.66 1 98.44 41 SER B N 1
ATOM 1945 C CA . SER B 1 41 ? -20.969 23.859 5.664 1 98.44 41 SER B CA 1
ATOM 1946 C C . SER B 1 41 ? -21.328 23.156 4.363 1 98.44 41 SER B C 1
ATOM 1948 O O . SER B 1 41 ? -22.422 23.344 3.83 1 98.44 41 SER B O 1
ATOM 1950 N N . LYS B 1 42 ? -20.547 22.328 3.9 1 98.12 42 LYS B N 1
ATOM 1951 C CA . LYS B 1 42 ? -20.797 21.594 2.664 1 98.12 42 LYS B CA 1
ATOM 1952 C C . LYS B 1 42 ? -21.953 20.609 2.834 1 98.12 42 LYS B C 1
ATOM 1954 O O . LYS B 1 42 ? -22.75 20.406 1.905 1 98.12 42 LYS B O 1
ATOM 1959 N N . ALA B 1 43 ? -21.953 19.984 3.98 1 97.88 43 ALA B N 1
ATOM 1960 C CA . ALA B 1 43 ? -23 19 4.27 1 97.88 43 ALA B CA 1
ATOM 1961 C C . ALA B 1 43 ? -24.359 19.672 4.465 1 97.88 43 ALA B C 1
ATOM 1963 O O . ALA B 1 43 ? -25.391 19 4.445 1 97.88 43 ALA B O 1
ATOM 1964 N N . GLY B 1 44 ? -24.328 20.953 4.754 1 97.81 44 GLY B N 1
ATOM 1965 C CA . GLY B 1 44 ? -25.562 21.688 4.988 1 97.81 44 GLY B CA 1
ATOM 1966 C C . GLY B 1 44 ? -26.188 21.375 6.336 1 97.81 44 GLY B C 1
ATOM 1967 O O . GLY B 1 44 ? -27.406 21.234 6.441 1 97.81 44 GLY B O 1
ATOM 1968 N N . VAL B 1 45 ? -25.344 21.203 7.312 1 96.75 45 VAL B N 1
ATOM 1969 C CA . VAL B 1 45 ? -25.844 20.891 8.648 1 96.75 45 VAL B CA 1
ATOM 1970 C C . VAL B 1 45 ? -25.25 21.875 9.656 1 96.75 45 VAL B C 1
ATOM 1972 O O . VAL B 1 45 ? -24.297 22.609 9.344 1 96.75 45 VAL B O 1
ATOM 1975 N N . ALA B 1 46 ? -25.891 21.891 10.812 1 94.81 46 ALA B N 1
ATOM 1976 C CA . ALA B 1 46 ? -25.375 22.734 11.891 1 94.81 46 ALA B CA 1
ATOM 1977 C C . ALA B 1 46 ? -24.031 22.234 12.391 1 94.81 46 ALA B C 1
ATOM 1979 O O . ALA B 1 46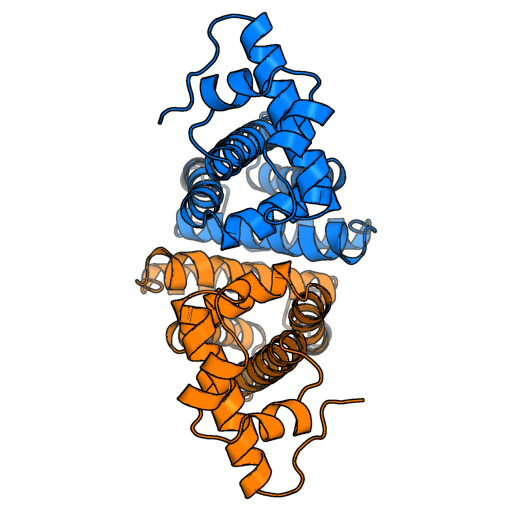 ? -23.797 21.031 12.461 1 94.81 46 ALA B O 1
ATOM 1980 N N . TYR B 1 47 ? -23.172 23.156 12.805 1 94.75 47 TYR B N 1
ATOM 1981 C CA . TYR B 1 47 ? -21.828 22.875 13.305 1 94.75 47 TYR B CA 1
ATOM 1982 C C . TYR B 1 47 ? -21.875 21.891 14.469 1 94.75 47 TYR B C 1
ATOM 1984 O O . TYR B 1 47 ? -21.094 20.953 14.531 1 94.75 47 TYR B O 1
ATOM 1992 N N . GLY B 1 48 ? -22.906 22.047 15.367 1 93.56 48 GLY B N 1
ATOM 1993 C CA . GLY B 1 48 ? -23.031 21.234 16.562 1 93.56 48 GLY B CA 1
ATOM 1994 C C . GLY B 1 48 ? -23.391 19.781 16.281 1 93.56 48 GLY B C 1
ATOM 1995 O O . GLY B 1 48 ? -23.031 18.891 17.047 1 93.56 48 GLY B O 1
ATOM 1996 N N . LEU B 1 49 ? -23.969 19.578 15.172 1 93.81 49 LEU B N 1
ATOM 1997 C CA . LEU B 1 49 ? -24.375 18.234 14.781 1 93.81 49 LEU B CA 1
ATOM 1998 C C . LEU B 1 49 ? -23.156 17.344 14.539 1 93.81 49 LEU B C 1
ATOM 2000 O O . LEU B 1 49 ? -23.203 16.141 14.773 1 93.81 49 LEU B O 1
ATOM 2004 N N . PHE B 1 50 ? -22.062 17.969 14.086 1 94.88 50 PHE B N 1
ATOM 2005 C CA . PHE B 1 50 ? -20.812 17.203 13.914 1 94.88 50 PHE B CA 1
ATOM 2006 C C . PHE B 1 50 ? -20.406 16.547 15.227 1 94.88 50 PHE B C 1
ATOM 2008 O O . PHE B 1 50 ? -20.078 15.359 15.25 1 94.88 50 PHE B O 1
ATOM 2015 N N . TYR B 1 51 ? -20.516 17.219 16.297 1 93.31 51 TYR B N 1
ATOM 2016 C CA . TYR B 1 51 ? -20.047 16.75 17.594 1 93.31 51 TYR B CA 1
ATOM 2017 C C . TYR B 1 51 ? -21.062 15.805 18.234 1 93.31 51 TYR B C 1
ATOM 2019 O O . TYR B 1 51 ? -20.75 15.117 19.203 1 93.31 51 TYR B O 1
ATOM 2027 N N . PHE B 1 52 ? -22.203 15.922 17.641 1 92 52 PHE B N 1
ATOM 2028 C CA . PHE B 1 52 ? -23.172 14.906 18.047 1 92 52 PHE B CA 1
ATOM 2029 C C . PHE B 1 52 ? -22.719 13.516 17.609 1 92 52 PHE B C 1
ATOM 2031 O O . PHE B 1 52 ? -22.906 12.539 18.328 1 92 52 PHE B O 1
ATOM 2038 N N . TYR B 1 53 ? -22.062 13.5 16.484 1 92.94 53 TYR B N 1
ATOM 2039 C CA . TYR B 1 53 ? -21.672 12.227 15.906 1 92.94 53 TYR B CA 1
ATOM 2040 C C . TYR B 1 53 ? -20.203 11.914 16.172 1 92.94 53 TYR B C 1
ATOM 2042 O O . TYR B 1 53 ? -19.828 10.75 16.328 1 92.94 53 TYR B O 1
ATOM 2050 N N . PHE B 1 54 ? -19.391 12.969 16.188 1 95.75 54 PHE B N 1
ATOM 2051 C CA . PHE B 1 54 ? -17.938 12.766 16.266 1 95.75 54 PHE B CA 1
ATOM 2052 C C . PHE B 1 54 ? -17.328 13.594 17.375 1 95.75 54 PHE B C 1
ATOM 2054 O O . PHE B 1 54 ? -17.766 14.719 17.625 1 95.75 54 PHE B O 1
ATOM 2061 N N . LYS B 1 55 ? -16.281 13.055 18 1 94.25 55 LYS B N 1
ATOM 2062 C CA . LYS B 1 55 ? -15.547 13.797 19.016 1 94.25 55 LYS B CA 1
ATOM 2063 C C . LYS B 1 55 ? -14.469 14.68 18.391 1 94.25 55 LYS B C 1
ATOM 2065 O O . LYS B 1 55 ? -14.117 15.727 18.938 1 94.25 55 LYS B O 1
ATOM 2070 N N . SER B 1 56 ? -13.977 14.164 17.25 1 93.56 56 SER B N 1
ATOM 2071 C CA . SER B 1 56 ? -12.938 14.906 16.531 1 93.56 56 SER B CA 1
ATOM 2072 C C . SER B 1 56 ? -12.992 14.625 15.031 1 93.56 56 SER B C 1
ATOM 2074 O O . SER B 1 56 ? -13.672 13.703 14.594 1 93.56 56 SER B O 1
ATOM 2076 N N . LYS B 1 57 ? -12.266 15.359 14.344 1 93.62 57 LYS B N 1
ATOM 2077 C CA . LYS B 1 57 ? -12.172 15.188 12.898 1 93.62 57 LYS B CA 1
ATOM 2078 C C . LYS B 1 57 ? -11.57 13.828 12.547 1 93.62 57 LYS B C 1
ATOM 2080 O O . LYS B 1 57 ? -11.93 13.234 11.531 1 93.62 57 LYS B O 1
ATOM 2085 N N . HIS B 1 58 ? -10.734 13.297 13.422 1 95.25 58 HIS B N 1
ATOM 2086 C CA . HIS B 1 58 ? -10.078 12.023 13.164 1 95.25 58 HIS B CA 1
ATOM 2087 C C . HIS B 1 58 ? -11.078 10.875 13.195 1 95.25 58 HIS B C 1
ATOM 2089 O O . HIS B 1 58 ? -10.906 9.883 12.477 1 95.25 58 HIS B O 1
ATOM 2095 N N . ASP B 1 59 ? -12.109 11.031 13.906 1 96.19 59 ASP B N 1
ATOM 2096 C CA . ASP B 1 59 ? -13.125 10 14.023 1 96.19 59 ASP B CA 1
ATOM 2097 C C . ASP B 1 59 ? -13.859 9.805 12.695 1 96.19 59 ASP B C 1
ATOM 2099 O O . ASP B 1 59 ? -14.375 8.719 12.414 1 96.19 59 ASP B O 1
ATOM 2103 N N . ILE B 1 60 ? -13.875 10.836 11.953 1 96.31 60 ILE B N 1
ATOM 2104 C CA . ILE B 1 60 ? -14.555 10.773 10.664 1 96.31 60 ILE B CA 1
ATOM 2105 C C . ILE B 1 60 ? -13.859 9.75 9.766 1 96.31 60 ILE B C 1
ATOM 2107 O O . ILE B 1 60 ? -14.523 8.992 9.047 1 96.31 60 ILE B O 1
ATOM 2111 N N . LEU B 1 61 ? -12.523 9.719 9.812 1 97.69 61 LEU B N 1
ATOM 2112 C CA . LEU B 1 61 ? -11.75 8.789 9 1 97.69 61 LEU B CA 1
ATOM 2113 C C . LEU B 1 61 ? -12.086 7.344 9.367 1 97.69 61 LEU B C 1
ATOM 2115 O O . LEU B 1 61 ? -12.219 6.488 8.492 1 97.69 61 LEU B O 1
ATOM 2119 N N . ASP B 1 62 ? -12.25 7.125 10.656 1 97.62 62 ASP B N 1
ATOM 2120 C CA . ASP B 1 62 ? -12.602 5.777 11.109 1 97.62 62 ASP B CA 1
ATOM 2121 C C . ASP B 1 62 ? -13.914 5.316 10.484 1 97.62 62 ASP B C 1
ATOM 2123 O O . ASP B 1 62 ? -14 4.207 9.953 1 97.62 62 ASP B O 1
ATOM 2127 N N . GLU B 1 63 ? -14.836 6.215 10.516 1 96.81 63 GLU B N 1
ATOM 2128 C CA . GLU B 1 63 ? -16.156 5.848 10.023 1 96.81 63 GLU B CA 1
ATOM 2129 C C . GLU B 1 63 ? -16.172 5.715 8.508 1 96.81 63 GLU B C 1
ATOM 2131 O O . GLU B 1 63 ? -16.828 4.832 7.957 1 96.81 63 GLU B O 1
ATOM 2136 N N . ILE B 1 64 ? -15.461 6.574 7.836 1 97.75 64 ILE B N 1
ATOM 2137 C CA . ILE B 1 64 ? -15.375 6.496 6.383 1 97.75 64 ILE B CA 1
ATOM 2138 C C . ILE B 1 64 ? -14.758 5.164 5.973 1 97.75 64 ILE B C 1
ATOM 2140 O O . ILE B 1 64 ? -15.258 4.484 5.078 1 97.75 64 ILE B O 1
ATOM 2144 N N . ILE B 1 65 ? -13.688 4.711 6.672 1 98.06 65 ILE B N 1
ATOM 2145 C CA . ILE B 1 65 ? -13 3.477 6.332 1 98.06 65 ILE B CA 1
ATOM 2146 C C . ILE B 1 65 ? -13.883 2.277 6.656 1 98.06 65 ILE B C 1
ATOM 2148 O O . ILE B 1 65 ? -13.922 1.301 5.906 1 98.06 65 ILE B O 1
ATOM 2152 N N . ARG B 1 66 ? -14.602 2.352 7.754 1 97.44 66 ARG B N 1
ATOM 2153 C CA . ARG B 1 66 ? -15.516 1.267 8.094 1 97.44 66 ARG B CA 1
ATOM 2154 C C . ARG B 1 66 ? -16.594 1.104 7.035 1 97.44 66 ARG B C 1
ATOM 2156 O O . ARG B 1 66 ? -16.922 -0.015 6.629 1 97.44 66 ARG B O 1
ATOM 2163 N N . GLN B 1 67 ? -17.141 2.24 6.617 1 96.19 67 GLN B N 1
ATOM 2164 C CA . GLN B 1 67 ? -18.172 2.191 5.582 1 96.19 67 GLN B CA 1
ATOM 2165 C C . GLN B 1 67 ? -17.594 1.691 4.262 1 96.19 67 GLN B C 1
ATOM 2167 O O . GLN B 1 67 ? -18.234 0.904 3.557 1 96.19 67 GLN B O 1
ATOM 2172 N N . PHE B 1 68 ? -16.453 2.195 3.914 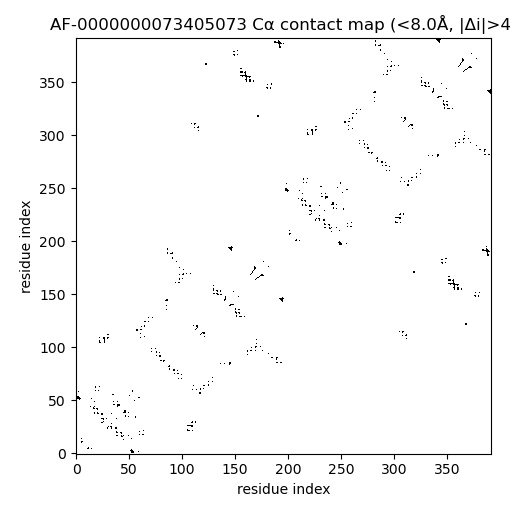1 96.94 68 PHE B N 1
ATOM 2173 C CA . PHE B 1 68 ? -15.742 1.756 2.715 1 96.94 68 PHE B CA 1
ATOM 2174 C C . PHE B 1 68 ? -15.539 0.245 2.729 1 96.94 68 PHE B C 1
ATOM 2176 O O . PHE B 1 68 ? -15.844 -0.436 1.745 1 96.94 68 PHE B O 1
ATOM 2183 N N . ASN B 1 69 ? -15.008 -0.25 3.836 1 97.94 69 ASN B N 1
ATOM 2184 C CA . ASN B 1 69 ? -14.75 -1.678 4.004 1 97.94 69 ASN B CA 1
ATOM 2185 C C . ASN B 1 69 ? -16.031 -2.498 3.807 1 97.94 69 ASN B C 1
ATOM 2187 O O . ASN B 1 69 ? -16.031 -3.457 3.033 1 97.94 69 ASN B O 1
ATOM 2191 N N . ARG B 1 70 ? -17.078 -2.066 4.414 1 97.31 70 ARG B N 1
ATOM 2192 C CA . ARG B 1 70 ? -18.359 -2.77 4.348 1 97.31 70 ARG B CA 1
ATOM 2193 C C . ARG B 1 70 ? -18.922 -2.76 2.928 1 97.31 70 ARG B C 1
ATOM 2195 O O . ARG B 1 70 ? -19.328 -3.801 2.406 1 97.31 70 ARG B O 1
ATOM 2202 N N . ASN B 1 71 ? -18.938 -1.568 2.336 1 97.5 71 ASN B N 1
ATOM 2203 C CA . ASN B 1 71 ? -19.5 -1.423 1.001 1 97.5 71 ASN B CA 1
ATOM 2204 C C . ASN B 1 71 ? -18.719 -2.209 -0.039 1 97.5 71 ASN B C 1
ATOM 2206 O O . ASN B 1 71 ? -19.297 -2.82 -0.938 1 97.5 71 ASN B O 1
ATOM 2210 N N . MET B 1 72 ? -17.453 -2.203 0.063 1 98.25 72 MET B N 1
ATOM 2211 C CA . MET B 1 72 ? -16.578 -2.939 -0.856 1 98.25 72 MET B CA 1
ATOM 2212 C C . MET B 1 72 ? -16.812 -4.441 -0.741 1 98.25 72 MET B C 1
ATOM 2214 O O . MET B 1 72 ? -17.016 -5.125 -1.749 1 98.25 72 MET B O 1
ATOM 2218 N N . ARG B 1 73 ? -16.812 -4.922 0.482 1 97.88 73 ARG B N 1
ATOM 2219 C CA . ARG B 1 73 ? -17.031 -6.352 0.706 1 97.88 73 ARG B CA 1
ATOM 2220 C C . ARG B 1 73 ? -18.391 -6.793 0.195 1 97.88 73 ARG B C 1
ATOM 2222 O O . ARG B 1 73 ? -18.531 -7.875 -0.381 1 97.88 73 ARG B O 1
ATOM 2229 N N . TYR B 1 74 ? -19.375 -5.961 0.443 1 97.81 74 TYR B N 1
ATOM 2230 C CA . TYR B 1 74 ? -20.703 -6.273 -0.043 1 97.81 74 TYR B CA 1
ATOM 2231 C C . TYR B 1 74 ? -20.734 -6.336 -1.565 1 97.81 74 TYR B C 1
ATOM 2233 O O . TYR B 1 74 ? -21.312 -7.258 -2.145 1 97.81 74 TYR B O 1
ATOM 2241 N N . TYR B 1 75 ? -20.125 -5.395 -2.16 1 98.25 75 TYR B N 1
ATOM 2242 C CA . TYR B 1 75 ? -20.031 -5.359 -3.615 1 98.25 75 TYR B CA 1
ATOM 2243 C C . TYR B 1 75 ? -19.375 -6.621 -4.148 1 98.25 75 TYR B C 1
ATOM 2245 O O . TYR B 1 75 ? -19.891 -7.27 -5.062 1 98.25 75 TYR B O 1
ATOM 2253 N N . LEU B 1 76 ? -18.297 -7.012 -3.621 1 98.25 76 LEU B N 1
ATOM 2254 C CA . LEU B 1 76 ? -17.547 -8.18 -4.09 1 98.25 76 LEU B CA 1
ATOM 2255 C C . LEU B 1 76 ? -18.359 -9.453 -3.861 1 98.25 76 LEU B C 1
ATOM 2257 O O . LEU B 1 76 ? -18.375 -10.344 -4.715 1 98.25 76 LEU B O 1
ATOM 2261 N N . LYS B 1 77 ? -19 -9.523 -2.717 1 97.56 77 LYS B N 1
ATOM 2262 C CA . LYS B 1 77 ? -19.797 -10.695 -2.395 1 97.56 77 LYS B CA 1
ATOM 2263 C C . LYS B 1 77 ? -20.922 -10.883 -3.408 1 97.56 77 LYS B C 1
ATOM 2265 O O . LYS B 1 77 ? -21.234 -12.008 -3.805 1 97.56 77 LYS B O 1
ATOM 2270 N N . THR B 1 78 ? -21.531 -9.805 -3.826 1 97.94 78 THR B N 1
ATOM 2271 C CA . THR B 1 78 ? -22.656 -9.859 -4.754 1 97.94 78 THR B CA 1
ATOM 2272 C C . THR B 1 78 ? -22.25 -10.508 -6.07 1 97.94 78 THR B C 1
ATOM 2274 O O . THR B 1 78 ? -23.031 -11.211 -6.699 1 97.94 78 THR B O 1
ATOM 2277 N N . TYR B 1 79 ? -21 -10.398 -6.465 1 98.06 79 TYR B N 1
ATOM 2278 C CA . TYR B 1 79 ? -20.578 -10.867 -7.773 1 98.06 79 TYR B CA 1
ATOM 2279 C C . TYR B 1 79 ? -19.891 -12.227 -7.664 1 98.06 79 TYR B C 1
ATOM 2281 O O . TYR B 1 79 ? -19.641 -12.883 -8.68 1 98.06 79 TYR B O 1
ATOM 2289 N N . THR B 1 80 ? -19.641 -12.664 -6.426 1 97.88 80 THR B N 1
ATOM 2290 C CA . THR B 1 80 ? -18.844 -13.883 -6.316 1 97.88 80 THR B CA 1
ATOM 2291 C C . THR B 1 80 ? -19.625 -14.969 -5.586 1 97.88 80 THR B C 1
ATOM 2293 O O . THR B 1 80 ? -19.25 -16.141 -5.625 1 97.88 80 THR B O 1
ATOM 2296 N N . GLN B 1 81 ? -20.719 -14.641 -4.898 1 95.75 81 GLN B N 1
ATOM 2297 C CA . GLN B 1 81 ? -21.406 -15.539 -3.979 1 95.75 81 GLN B CA 1
ATOM 2298 C C . GLN B 1 81 ? -21.984 -16.75 -4.719 1 95.75 81 GLN B C 1
ATOM 2300 O O . GLN B 1 81 ? -22.203 -17.797 -4.121 1 95.75 81 GLN B O 1
ATOM 2305 N N . ASN B 1 82 ? -22.188 -16.75 -5.996 1 96.12 82 ASN B N 1
ATOM 2306 C CA . ASN B 1 82 ? -22.812 -17.844 -6.715 1 96.12 82 ASN B CA 1
ATOM 2307 C C . ASN B 1 82 ? -21.812 -18.641 -7.535 1 96.12 82 ASN B C 1
ATOM 2309 O O . ASN B 1 82 ? -22.188 -19.469 -8.359 1 96.12 82 ASN B O 1
ATOM 2313 N N . LEU B 1 83 ? -20.609 -18.406 -7.344 1 96.88 83 LEU B N 1
ATOM 2314 C CA . LEU B 1 83 ? -19.578 -19.141 -8.055 1 96.88 83 LEU B CA 1
ATOM 2315 C C . LEU B 1 83 ? -19.156 -20.391 -7.281 1 96.88 83 LEU B C 1
ATOM 2317 O O . LEU B 1 83 ? -19.047 -20.359 -6.055 1 96.88 83 LEU B O 1
ATOM 2321 N N . ASP B 1 84 ? -18.953 -21.438 -7.93 1 91.31 84 ASP B N 1
ATOM 2322 C CA . ASP B 1 84 ? -18.688 -22.719 -7.273 1 91.31 84 ASP B CA 1
ATOM 2323 C C . ASP B 1 84 ? -17.188 -22.938 -7.098 1 91.31 84 ASP B C 1
ATOM 2325 O O . ASP B 1 84 ? -16.75 -23.516 -6.102 1 91.31 84 ASP B O 1
ATOM 2329 N N . SER B 1 85 ? -16.438 -22.484 -8.039 1 95.69 85 SER B N 1
ATOM 2330 C CA . SER B 1 85 ? -14.984 -22.672 -8.031 1 95.69 85 SER B CA 1
ATOM 2331 C C . SER B 1 85 ? -14.281 -21.531 -7.305 1 95.69 85 SER B C 1
ATOM 2333 O O . SER B 1 85 ? -14.484 -20.359 -7.641 1 95.69 85 SER B O 1
ATOM 2335 N N . ARG B 1 86 ? -13.492 -21.891 -6.305 1 98.25 86 ARG B N 1
ATOM 2336 C CA . ARG B 1 86 ? -12.727 -20.859 -5.613 1 98.25 86 ARG B CA 1
ATOM 2337 C C . ARG B 1 86 ? -11.867 -20.062 -6.59 1 98.25 86 ARG B C 1
ATOM 2339 O O . ARG B 1 86 ? -11.734 -18.844 -6.465 1 98.25 86 ARG B O 1
ATOM 2346 N N . ILE B 1 87 ? -11.297 -20.734 -7.547 1 98.38 87 ILE B N 1
ATOM 2347 C CA . ILE B 1 87 ? -10.461 -20.062 -8.531 1 98.38 87 ILE B CA 1
ATOM 2348 C C . ILE B 1 87 ? -11.289 -19.047 -9.305 1 98.38 87 ILE B C 1
ATOM 2350 O O . ILE B 1 87 ? -10.844 -17.922 -9.539 1 98.38 87 ILE B O 1
ATOM 2354 N N . ASP B 1 88 ? -12.555 -19.406 -9.664 1 98.19 88 ASP B N 1
ATOM 2355 C CA . ASP B 1 88 ? -13.438 -18.469 -10.344 1 98.19 88 ASP B CA 1
ATOM 2356 C C . ASP B 1 88 ? -13.797 -17.297 -9.43 1 98.19 88 ASP B C 1
ATOM 2358 O O . ASP B 1 88 ? -13.883 -16.156 -9.883 1 98.19 88 ASP B O 1
ATOM 2362 N N . VAL B 1 89 ? -14.016 -17.609 -8.188 1 98.56 89 VAL B N 1
ATOM 2363 C CA . VAL B 1 89 ? -14.289 -16.562 -7.203 1 98.56 89 VAL B CA 1
ATOM 2364 C C . VAL B 1 89 ? -13.148 -15.555 -7.184 1 98.56 89 VAL B C 1
ATOM 2366 O O . VAL B 1 89 ? -13.383 -14.344 -7.164 1 98.56 89 VAL B O 1
ATOM 2369 N N . GLU B 1 90 ? -11.93 -16.062 -7.23 1 98.88 90 GLU B N 1
ATOM 2370 C CA . GLU B 1 90 ? -10.766 -15.172 -7.16 1 98.88 90 GLU B CA 1
ATOM 2371 C C . GLU B 1 90 ? -10.617 -14.359 -8.438 1 98.88 90 GLU B C 1
ATOM 2373 O O . GLU B 1 90 ? -10.312 -13.164 -8.391 1 98.88 90 GLU B O 1
ATOM 2378 N N . LYS B 1 91 ? -10.781 -14.992 -9.602 1 98.69 91 LYS B N 1
ATOM 2379 C CA . LYS B 1 91 ? -10.672 -14.289 -10.875 1 98.69 91 LYS B CA 1
ATOM 2380 C C . LYS B 1 91 ? -11.727 -13.188 -11 1 98.69 91 LYS B C 1
ATOM 2382 O O . LYS B 1 91 ? -11.398 -12.039 -11.297 1 98.69 91 LYS B O 1
ATOM 2387 N N . VAL B 1 92 ? -12.961 -13.516 -10.695 1 98.69 92 VAL B N 1
ATOM 2388 C CA . VAL B 1 92 ? -14.062 -12.562 -10.781 1 98.69 92 VAL B CA 1
ATOM 2389 C C . VAL B 1 92 ? -13.914 -11.5 -9.695 1 98.69 92 VAL B C 1
ATOM 2391 O O . VAL B 1 92 ? -14.125 -10.312 -9.945 1 98.69 92 VAL B O 1
ATOM 2394 N N . GLY B 1 93 ? -13.562 -11.953 -8.477 1 98.62 93 GLY B N 1
ATOM 2395 C CA . GLY B 1 93 ? -13.336 -11.023 -7.383 1 98.62 93 GLY B CA 1
ATOM 2396 C C . GLY B 1 93 ? -12.289 -9.977 -7.695 1 98.62 93 GLY B C 1
ATOM 2397 O O . GLY B 1 93 ? -12.477 -8.797 -7.395 1 98.62 93 GLY B O 1
ATOM 2398 N N . MET B 1 94 ? -11.203 -10.367 -8.32 1 98.75 94 MET B N 1
ATOM 2399 C CA . MET B 1 94 ? -10.141 -9.445 -8.711 1 98.75 94 MET B CA 1
ATOM 2400 C C . MET B 1 94 ? -10.641 -8.422 -9.719 1 98.75 94 MET B C 1
ATOM 2402 O O . MET B 1 94 ? -10.422 -7.219 -9.562 1 98.75 94 MET B O 1
ATOM 2406 N N . LYS B 1 95 ? -11.297 -8.898 -10.688 1 98.44 95 LYS B N 1
ATOM 2407 C CA . LYS B 1 95 ? -11.867 -8.023 -11.711 1 98.44 95 LYS B CA 1
ATOM 2408 C C . LYS B 1 95 ? -12.844 -7.02 -11.094 1 98.44 95 LYS B C 1
ATOM 2410 O O . LYS B 1 95 ? -12.789 -5.828 -11.406 1 98.44 95 LYS B O 1
ATOM 2415 N N . LYS B 1 96 ? -13.68 -7.465 -10.242 1 98.56 96 LYS B N 1
ATOM 2416 C CA . LYS B 1 96 ? -14.711 -6.617 -9.656 1 98.56 96 LYS B CA 1
ATOM 2417 C C . LYS B 1 96 ? -14.117 -5.648 -8.633 1 98.56 96 LYS B C 1
ATOM 2419 O O . LYS B 1 96 ? -14.594 -4.523 -8.484 1 98.56 96 LYS B O 1
ATOM 2424 N N . PHE B 1 97 ? -13.07 -6.09 -7.977 1 98.69 97 PHE B N 1
ATOM 2425 C CA . PHE B 1 97 ? -12.367 -5.168 -7.094 1 98.69 97 PHE B CA 1
ATOM 2426 C C . PHE B 1 97 ? -11.82 -3.98 -7.875 1 98.69 97 PHE B C 1
ATOM 2428 O O . PHE B 1 97 ? -11.984 -2.83 -7.465 1 98.69 97 PHE B O 1
ATOM 2435 N N . LEU B 1 98 ? -11.172 -4.254 -8.984 1 98.38 98 LEU B N 1
ATOM 2436 C CA . LEU B 1 98 ? -10.602 -3.186 -9.797 1 98.38 98 LEU B CA 1
ATOM 2437 C C . LEU B 1 98 ? -11.695 -2.268 -10.336 1 98.38 98 LEU B C 1
ATOM 2439 O O . LEU B 1 98 ? -11.508 -1.05 -10.406 1 98.38 98 LEU B O 1
ATOM 2443 N N . GLU B 1 99 ? -12.82 -2.848 -10.672 1 97.94 99 GLU B N 1
ATOM 2444 C CA . GLU B 1 99 ? -13.969 -2.047 -11.094 1 97.94 99 GLU B CA 1
ATOM 2445 C C . GLU B 1 99 ? -14.477 -1.165 -9.953 1 97.94 99 GLU B C 1
ATOM 2447 O O . GLU B 1 99 ? -14.797 0.006 -10.164 1 97.94 99 GLU B O 1
ATOM 2452 N N . TRP B 1 100 ? -14.578 -1.752 -8.836 1 97.75 100 TRP B N 1
ATOM 2453 C CA . TRP B 1 100 ? -15.016 -1.017 -7.66 1 97.75 100 TRP B CA 1
ATOM 2454 C C . TRP B 1 100 ? -14.094 0.161 -7.371 1 97.75 100 TRP B C 1
ATOM 2456 O O . TRP B 1 100 ? -14.555 1.266 -7.082 1 97.75 100 TRP B O 1
ATOM 2466 N N . MET B 1 101 ? -12.797 -0.091 -7.418 1 97.06 101 MET B N 1
ATOM 2467 C CA . MET B 1 101 ? -11.805 0.96 -7.199 1 97.06 101 MET B CA 1
ATOM 2468 C C . MET B 1 101 ? -11.977 2.086 -8.211 1 97.06 101 MET B C 1
ATOM 2470 O O . MET B 1 101 ? -11.844 3.262 -7.871 1 97.06 101 MET B O 1
ATOM 2474 N N . ASN B 1 102 ? -12.242 1.701 -9.445 1 97.06 102 ASN B N 1
ATOM 2475 C CA . ASN B 1 102 ? -12.422 2.686 -10.508 1 97.06 102 ASN B CA 1
ATOM 2476 C C . ASN B 1 102 ? -13.625 3.584 -10.234 1 97.06 102 ASN B C 1
ATOM 2478 O O . ASN B 1 102 ? -13.594 4.781 -10.523 1 97.06 102 ASN B O 1
ATOM 2482 N N . GLU B 1 103 ? -14.664 3.02 -9.68 1 96.12 103 GLU B N 1
ATOM 2483 C CA . GLU B 1 103 ? -15.898 3.754 -9.398 1 96.12 103 GLU B CA 1
ATOM 2484 C C . GLU B 1 103 ? -15.773 4.57 -8.117 1 96.12 103 GLU B C 1
ATOM 2486 O O . GLU B 1 103 ? -16.562 5.48 -7.875 1 96.12 103 GLU B O 1
ATOM 2491 N N . ASN B 1 104 ? -14.805 4.254 -7.336 1 96.19 104 ASN B N 1
ATOM 2492 C CA . ASN B 1 104 ? -14.672 4.871 -6.023 1 96.19 104 ASN B CA 1
ATOM 2493 C C . ASN B 1 104 ? -13.289 5.488 -5.836 1 96.19 104 ASN B C 1
ATOM 2495 O O . ASN B 1 104 ? -12.719 5.43 -4.742 1 96.19 104 ASN B O 1
ATOM 2499 N N . LYS B 1 105 ? -12.766 6.141 -6.812 1 94.62 105 LYS B N 1
ATOM 2500 C CA . LYS B 1 105 ? -11.414 6.691 -6.84 1 94.62 105 LYS B CA 1
ATOM 2501 C C . LYS B 1 105 ? -11.242 7.773 -5.781 1 94.62 105 LYS B C 1
ATOM 2503 O O . LYS B 1 105 ? -10.125 8.016 -5.309 1 94.62 105 LYS B O 1
ATOM 2508 N N . LYS B 1 106 ? -12.367 8.383 -5.379 1 93.69 106 LYS B N 1
ATOM 2509 C CA . LYS B 1 106 ? -12.297 9.469 -4.41 1 93.69 106 LYS B CA 1
ATOM 2510 C C . LYS B 1 106 ? -11.797 8.969 -3.057 1 93.69 106 LYS B C 1
ATOM 2512 O O . LYS B 1 106 ? -11.289 9.75 -2.252 1 93.69 106 LYS B O 1
ATOM 2517 N N . TYR B 1 107 ? -11.883 7.676 -2.869 1 95.69 107 TYR B N 1
ATOM 2518 C CA . TYR B 1 107 ? -11.508 7.121 -1.573 1 95.69 107 TYR B CA 1
ATOM 2519 C C . TYR B 1 107 ? -10 6.922 -1.48 1 95.69 107 TYR B C 1
ATOM 2521 O O . TYR B 1 107 ? -9.461 6.719 -0.39 1 95.69 107 TYR B O 1
ATOM 2529 N N . TYR B 1 108 ? -9.328 6.992 -2.615 1 93.38 108 TYR B N 1
ATOM 2530 C CA . TYR B 1 108 ? -7.895 6.746 -2.607 1 93.38 108 TYR B CA 1
ATOM 2531 C C . TYR B 1 108 ? -7.172 7.746 -1.714 1 93.38 108 TYR B C 1
ATOM 2533 O O . TYR B 1 108 ? -6.391 7.355 -0.844 1 93.38 108 TYR B O 1
ATOM 2541 N N . LYS B 1 109 ? -7.48 8.992 -1.92 1 95.56 109 LYS B N 1
ATOM 2542 C CA . LYS B 1 109 ? -6.844 10.031 -1.108 1 95.56 109 LYS B CA 1
ATOM 2543 C C . LYS B 1 109 ? -7.191 9.859 0.368 1 95.56 109 LYS B C 1
ATOM 2545 O O . LYS B 1 109 ? -6.34 10.062 1.237 1 95.56 109 LYS B O 1
ATOM 2550 N N . ILE B 1 110 ? -8.398 9.469 0.64 1 97 110 ILE B N 1
ATOM 2551 C CA . ILE B 1 110 ? -8.836 9.25 2.016 1 97 110 ILE B CA 1
ATOM 2552 C C . ILE B 1 110 ? -8.023 8.109 2.637 1 97 110 ILE B C 1
ATOM 2554 O O . ILE B 1 110 ? -7.594 8.203 3.789 1 97 110 ILE B O 1
ATOM 2558 N N . PHE B 1 111 ? -7.812 7.164 1.848 1 96.56 111 PHE B N 1
ATOM 2559 C CA . PHE B 1 111 ? -7.102 5.98 2.311 1 96.56 111 PHE B CA 1
ATOM 2560 C C . PHE B 1 111 ? -5.648 6.316 2.637 1 96.56 111 PHE B C 1
ATOM 2562 O O . PHE B 1 111 ? -5.141 5.934 3.693 1 96.56 111 PHE B O 1
ATOM 2569 N N . ILE B 1 112 ? -4.996 7.07 1.793 1 96.38 112 ILE B N 1
ATOM 2570 C CA . ILE B 1 112 ? -3.598 7.426 2.01 1 96.38 112 ILE B CA 1
ATOM 2571 C C . ILE B 1 112 ? -3.482 8.352 3.221 1 96.38 112 ILE B C 1
ATOM 2573 O O . ILE B 1 112 ? -2.584 8.188 4.051 1 96.38 112 ILE B O 1
ATOM 2577 N N . GLU B 1 113 ? -4.461 9.297 3.406 1 97.25 113 GLU B N 1
ATOM 2578 C CA . GLU B 1 113 ? -4.504 10.172 4.574 1 97.25 113 GLU B CA 1
ATOM 2579 C C . GLU B 1 113 ? -4.707 9.367 5.855 1 97.25 113 GLU B C 1
ATOM 2581 O O . GLU B 1 113 ? -4.09 9.656 6.883 1 97.25 113 GLU B O 1
ATOM 2586 N N . THR B 1 114 ? -5.566 8.398 5.727 1 98.06 114 THR B N 1
ATOM 2587 C CA . THR B 1 114 ? -5.895 7.57 6.883 1 98.06 114 THR B CA 1
ATOM 2588 C C . THR B 1 114 ? -4.664 6.816 7.375 1 98.06 114 THR B C 1
ATOM 2590 O O . THR B 1 114 ? -4.457 6.676 8.586 1 98.06 114 THR B O 1
ATOM 2593 N N . GLN B 1 115 ? -3.875 6.375 6.449 1 97.56 115 GLN B N 1
ATOM 2594 C CA . GLN B 1 115 ? -2.682 5.629 6.832 1 97.56 115 GLN B CA 1
ATOM 2595 C C . GLN B 1 115 ? -1.747 6.48 7.684 1 97.56 115 GLN B C 1
ATOM 2597 O O . GLN B 1 115 ? -1.071 5.969 8.578 1 97.56 115 GLN B O 1
ATOM 2602 N N . VAL B 1 116 ? -1.741 7.805 7.496 1 96.81 116 VAL B N 1
ATOM 2603 C CA . VAL B 1 116 ? -0.878 8.727 8.219 1 96.81 116 VAL B CA 1
ATOM 2604 C C . VAL B 1 116 ? -1.534 9.117 9.547 1 96.81 116 VAL B C 1
ATOM 2606 O O . VAL B 1 116 ? -0.895 9.078 10.594 1 96.81 116 VAL B O 1
ATOM 2609 N N . HIS B 1 117 ? -2.838 9.375 9.5 1 96.94 117 HIS B N 1
ATOM 2610 C CA . HIS B 1 117 ? -3.482 10.062 10.617 1 96.94 117 HIS B CA 1
ATOM 2611 C C . HIS B 1 117 ? -4.191 9.078 11.539 1 96.94 117 HIS B C 1
ATOM 2613 O O . HIS B 1 117 ? -4.418 9.367 12.711 1 96.94 117 HIS B O 1
ATOM 2619 N N . ARG B 1 118 ? -4.602 7.98 10.969 1 97.12 118 ARG B N 1
ATOM 2620 C CA . ARG B 1 118 ? -5.285 6.922 11.711 1 97.12 118 ARG B CA 1
ATOM 2621 C C . ARG B 1 118 ? -4.766 5.547 11.305 1 97.12 118 ARG B C 1
ATOM 2623 O O . ARG B 1 118 ? -5.52 4.727 10.781 1 97.12 118 ARG B O 1
ATOM 2630 N N . PRO B 1 119 ? -3.498 5.227 11.633 1 96.62 119 PRO B N 1
ATOM 2631 C CA . PRO B 1 119 ? -2.893 3.986 11.141 1 96.62 119 PRO B CA 1
ATOM 2632 C C . PRO B 1 119 ? -3.611 2.738 11.641 1 96.62 119 PRO B C 1
ATOM 2634 O O . PRO B 1 119 ? -3.607 1.704 10.969 1 96.62 119 PRO B O 1
ATOM 2637 N N . ASP B 1 120 ? -4.285 2.822 12.773 1 97.19 120 ASP B N 1
ATOM 2638 C CA . ASP B 1 120 ? -4.934 1.643 13.344 1 97.19 120 ASP B CA 1
ATOM 2639 C C . ASP B 1 120 ? -6.141 1.225 12.5 1 97.19 120 ASP B C 1
ATOM 2641 O O . ASP B 1 120 ? -6.355 0.035 12.266 1 97.19 120 ASP B O 1
ATOM 2645 N N . ILE B 1 121 ? -6.957 2.234 12.039 1 98.19 121 ILE B N 1
ATOM 2646 C CA . ILE B 1 121 ? -8.133 1.883 11.25 1 98.19 121 ILE B CA 1
ATOM 2647 C C . ILE B 1 121 ? -7.703 1.437 9.852 1 98.19 121 ILE B C 1
ATOM 2649 O O . ILE B 1 121 ? -8.367 0.605 9.227 1 98.19 121 ILE B O 1
ATOM 2653 N N . TYR B 1 122 ? -6.59 1.951 9.398 1 97.94 122 TYR B N 1
ATOM 2654 C CA . TYR B 1 122 ? -6.008 1.482 8.148 1 97.94 122 TYR B CA 1
ATOM 2655 C C . TYR B 1 122 ? -5.652 0.003 8.234 1 97.94 122 TYR B C 1
ATOM 2657 O O . TYR B 1 122 ? -6.027 -0.784 7.359 1 97.94 122 TYR B O 1
ATOM 2665 N N . LYS B 1 123 ? -4.961 -0.314 9.312 1 97.88 123 LYS B N 1
ATOM 2666 C CA . LYS B 1 123 ? -4.605 -1.707 9.57 1 97.88 123 LYS B CA 1
ATOM 2667 C C . LYS B 1 123 ? -5.852 -2.572 9.727 1 97.88 123 LYS B C 1
ATOM 2669 O O . LYS B 1 123 ? -5.918 -3.678 9.188 1 97.88 123 LYS B O 1
ATOM 2674 N N . TRP B 1 124 ? -6.773 -2.076 10.422 1 98.06 124 TRP B N 1
ATOM 2675 C CA . TRP B 1 124 ? -8.031 -2.779 10.664 1 98.06 124 TRP B CA 1
ATOM 2676 C C . TRP B 1 124 ? -8.695 -3.18 9.352 1 98.06 124 TRP B C 1
ATOM 2678 O O . TRP B 1 124 ? -9.211 -4.289 9.227 1 98.06 124 TRP B O 1
ATOM 2688 N N . HIS B 1 125 ? -8.68 -2.279 8.383 1 98.5 125 HIS B N 1
ATOM 2689 C CA . HIS B 1 125 ? -9.297 -2.535 7.086 1 98.5 125 HIS B CA 1
ATOM 2690 C C . HIS B 1 125 ? -8.742 -3.811 6.457 1 98.5 125 HIS B C 1
ATOM 2692 O O . HIS B 1 125 ? -9.508 -4.684 6.039 1 98.5 125 HIS B O 1
ATOM 2698 N N . PHE B 1 126 ? -7.473 -3.998 6.461 1 98.5 126 PHE B N 1
ATOM 2699 C CA . PHE B 1 126 ? -6.836 -5.141 5.812 1 98.5 126 PHE B CA 1
ATOM 2700 C C . PHE B 1 126 ? -6.984 -6.395 6.66 1 98.5 126 PHE B C 1
ATOM 2702 O O . PHE B 1 126 ? -7.156 -7.496 6.129 1 98.5 126 PHE B O 1
ATOM 2709 N N . MET B 1 127 ? -6.906 -6.188 7.973 1 98.19 127 MET B N 1
ATOM 2710 C CA . MET B 1 127 ? -7.078 -7.336 8.859 1 98.19 127 MET B CA 1
ATOM 2711 C C . MET B 1 127 ? -8.484 -7.906 8.742 1 98.19 127 MET B C 1
ATOM 2713 O O . MET B 1 127 ? -8.664 -9.125 8.727 1 98.19 127 MET B O 1
ATOM 2717 N N . LYS B 1 128 ? -9.414 -7.012 8.648 1 98.25 128 LYS B N 1
ATOM 2718 C CA . LYS B 1 128 ? -10.797 -7.453 8.508 1 98.25 128 LYS B CA 1
ATOM 2719 C C . LYS B 1 128 ? -11.016 -8.172 7.176 1 98.25 128 LYS B C 1
ATOM 2721 O O . LYS B 1 128 ? -11.688 -9.203 7.125 1 98.25 128 LYS B O 1
ATOM 2726 N N . LEU B 1 129 ? -10.461 -7.66 6.109 1 98.25 129 LEU B N 1
ATOM 2727 C CA . LEU B 1 129 ? -10.531 -8.312 4.809 1 98.25 129 LEU B CA 1
ATOM 2728 C C . LEU B 1 129 ? -9.875 -9.688 4.855 1 98.25 129 LEU B C 1
ATOM 2730 O O . LEU B 1 129 ? -10.453 -10.672 4.387 1 98.25 129 LEU B O 1
ATOM 2734 N N . ALA B 1 130 ? -8.734 -9.766 5.473 1 98.56 130 ALA B N 1
ATOM 2735 C CA . ALA B 1 130 ? -7.973 -11.016 5.516 1 98.56 130 ALA B CA 1
ATOM 2736 C C . ALA B 1 130 ? -8.688 -12.07 6.352 1 98.56 130 ALA B C 1
ATOM 2738 O O . ALA B 1 130 ? -8.625 -13.258 6.043 1 98.56 130 ALA B O 1
ATOM 2739 N N . GLU B 1 131 ? -9.312 -11.609 7.402 1 97.94 131 GLU B N 1
ATOM 2740 C CA . GLU B 1 131 ? -10.031 -12.523 8.281 1 97.94 131 GLU B CA 1
ATOM 2741 C C . GLU B 1 131 ? -11.094 -13.312 7.52 1 97.94 131 GLU B C 1
ATOM 2743 O O . GLU B 1 131 ? -11.148 -14.539 7.609 1 97.94 131 GLU B O 1
ATOM 2748 N N . ARG B 1 132 ? -11.836 -12.602 6.805 1 95.94 132 ARG B N 1
ATOM 2749 C CA . ARG B 1 132 ? -12.898 -13.242 6.035 1 95.94 132 ARG B CA 1
ATOM 2750 C C . ARG B 1 132 ? -12.328 -14.039 4.867 1 95.94 132 ARG B C 1
ATOM 2752 O O . ARG B 1 132 ? -12.805 -15.133 4.559 1 95.94 132 ARG B O 1
ATOM 2759 N N . TYR B 1 133 ? -11.359 -13.516 4.238 1 98.19 133 TYR B N 1
ATOM 2760 C CA . TYR B 1 133 ? -10.695 -14.172 3.121 1 98.19 133 TYR B CA 1
ATOM 2761 C C . TYR B 1 133 ? -10.094 -15.508 3.549 1 98.19 133 TYR B C 1
ATOM 2763 O O . TYR B 1 133 ? -10.227 -16.516 2.844 1 98.19 133 TYR B O 1
ATOM 2771 N N . THR B 1 134 ? -9.484 -15.5 4.711 1 98.69 134 THR B N 1
ATOM 2772 C CA . THR B 1 134 ? -8.82 -16.672 5.262 1 98.69 134 THR B CA 1
ATOM 2773 C C . THR B 1 134 ? -9.82 -17.812 5.457 1 98.69 134 THR B C 1
ATOM 2775 O O . THR B 1 134 ? -9.523 -18.969 5.133 1 98.69 134 THR B O 1
ATOM 2778 N N . THR B 1 135 ? -10.945 -17.484 5.949 1 98.12 135 THR B N 1
ATOM 2779 C CA . THR B 1 135 ? -11.984 -18.484 6.16 1 98.12 135 THR B CA 1
ATOM 2780 C C . THR B 1 135 ? -12.398 -19.125 4.836 1 98.12 135 THR B C 1
ATOM 2782 O O . THR B 1 135 ? -12.469 -20.359 4.727 1 98.12 135 THR B O 1
ATOM 2785 N N . GLY B 1 136 ? -12.641 -18.25 3.83 1 97.44 136 GLY B N 1
ATOM 2786 C CA . GLY B 1 136 ? -13.023 -18.766 2.525 1 97.44 136 GLY B CA 1
ATOM 2787 C C . GLY B 1 136 ? -11.938 -19.609 1.875 1 97.44 136 GLY B C 1
ATOM 2788 O O . GLY B 1 136 ? -12.227 -20.672 1.303 1 97.44 136 GLY B O 1
ATOM 2789 N N . LEU B 1 137 ? -10.719 -19.219 2.002 1 98.75 137 LEU B N 1
ATOM 2790 C CA . LEU B 1 137 ? -9.602 -19.953 1.42 1 98.75 137 LEU B CA 1
ATOM 2791 C C . LEU B 1 137 ? -9.398 -21.281 2.135 1 98.75 137 LEU B C 1
ATOM 2793 O O . LEU B 1 137 ? -9.125 -22.297 1.494 1 98.75 137 LEU B O 1
ATOM 2797 N N . SER B 1 138 ? -9.484 -21.234 3.467 1 98.62 138 SER B N 1
ATOM 2798 C CA . SER B 1 138 ? -9.344 -22.453 4.254 1 98.62 138 SER B CA 1
ATOM 2799 C C . SER B 1 138 ? -10.367 -23.5 3.836 1 98.62 138 SER B C 1
ATOM 2801 O O . SER B 1 138 ? -10.047 -24.688 3.727 1 98.62 138 SER B O 1
ATOM 2803 N N . GLU B 1 139 ? -11.578 -23.094 3.629 1 97.94 139 GLU B N 1
ATOM 2804 C CA . GLU B 1 139 ? -12.633 -24.016 3.193 1 97.94 139 GLU B CA 1
ATOM 2805 C C . GLU B 1 139 ? -12.32 -24.609 1.824 1 97.94 139 GLU B C 1
ATOM 2807 O O . GLU B 1 139 ? -12.5 -25.812 1.605 1 97.94 139 GLU B O 1
ATOM 2812 N N . ALA B 1 140 ? -11.867 -23.781 0.949 1 98.31 140 ALA B N 1
ATOM 2813 C CA . ALA B 1 140 ? -11.508 -24.25 -0.387 1 98.31 140 ALA B CA 1
ATOM 2814 C C . ALA B 1 140 ? -10.359 -25.25 -0.325 1 98.31 140 ALA B C 1
ATOM 2816 O O . ALA B 1 140 ? -10.32 -26.219 -1.102 1 98.31 140 ALA B O 1
ATOM 2817 N N . MET B 1 141 ? -9.406 -25.031 0.568 1 98.38 141 MET B N 1
ATOM 2818 C CA . MET B 1 141 ? -8.297 -25.953 0.762 1 98.38 141 MET B CA 1
ATOM 2819 C C . MET B 1 141 ? -8.789 -27.297 1.284 1 98.38 141 MET B C 1
ATOM 2821 O O . MET B 1 141 ? -8.344 -28.359 0.829 1 98.38 141 MET B O 1
ATOM 2825 N N . ARG B 1 142 ? -9.672 -27.234 2.203 1 97.56 142 ARG B N 1
ATOM 2826 C CA . ARG B 1 142 ? -10.227 -28.469 2.762 1 97.56 142 ARG B CA 1
ATOM 2827 C C . ARG B 1 142 ? -10.945 -29.281 1.692 1 97.56 142 ARG B C 1
ATOM 2829 O O . ARG B 1 142 ? -10.938 -30.516 1.731 1 97.56 142 ARG B O 1
ATOM 2836 N N . ARG B 1 143 ? -11.523 -28.609 0.754 1 96.94 143 ARG B N 1
ATOM 2837 C CA . ARG B 1 143 ? -12.25 -29.266 -0.329 1 96.94 143 ARG B CA 1
ATOM 2838 C C . ARG B 1 143 ? -11.297 -29.688 -1.443 1 96.94 143 ARG B C 1
ATOM 2840 O O . ARG B 1 143 ? -11.734 -30.234 -2.457 1 96.94 143 ARG B O 1
ATOM 2847 N N . GLY B 1 144 ? -10.086 -29.344 -1.35 1 97.06 144 GLY B N 1
ATOM 2848 C CA . GLY B 1 144 ? -9.078 -29.719 -2.322 1 97.06 144 GLY B CA 1
ATOM 2849 C C . GLY B 1 144 ? -9.141 -28.906 -3.6 1 97.06 144 GLY B C 1
ATOM 2850 O O . GLY B 1 144 ? -8.617 -29.328 -4.633 1 97.06 144 GLY B O 1
ATOM 2851 N N . GLU B 1 145 ? -9.742 -27.703 -3.539 1 97.25 145 GLU B N 1
ATOM 2852 C CA . GLU B 1 145 ? -9.953 -26.875 -4.727 1 97.25 145 GLU B CA 1
ATOM 2853 C C . GLU B 1 145 ? -8.703 -26.078 -5.078 1 97.25 145 GLU B C 1
ATOM 2855 O O . GLU B 1 145 ? -8.484 -25.734 -6.238 1 97.25 145 GLU B O 1
ATOM 2860 N N . ILE B 1 146 ? -7.953 -25.766 -4.043 1 98.69 146 ILE B N 1
ATOM 2861 C CA . ILE B 1 146 ? -6.789 -24.906 -4.27 1 98.69 146 ILE B CA 1
ATOM 2862 C C . ILE B 1 146 ? -5.594 -25.453 -3.488 1 98.69 146 ILE B C 1
ATOM 2864 O O . ILE B 1 146 ? -5.734 -26.375 -2.688 1 98.69 146 ILE B O 1
ATOM 2868 N N . ILE B 1 147 ? -4.426 -24.922 -3.789 1 98.25 147 ILE B N 1
ATOM 2869 C CA . ILE B 1 147 ? -3.186 -25.328 -3.133 1 98.25 147 ILE B CA 1
ATOM 2870 C C . ILE B 1 147 ? -3.354 -25.234 -1.618 1 98.25 147 ILE B C 1
ATOM 2872 O O . ILE B 1 147 ? -4.012 -24.328 -1.11 1 98.25 147 ILE B O 1
ATOM 2876 N N . ASN B 1 148 ? -2.75 -26.188 -0.873 1 98.31 148 ASN B N 1
ATOM 2877 C CA . ASN B 1 148 ? -2.832 -26.234 0.583 1 98.31 148 ASN B CA 1
ATOM 2878 C C . ASN B 1 148 ? -1.652 -25.516 1.236 1 98.31 148 ASN B C 1
ATOM 2880 O O . ASN B 1 148 ? -0.568 -26.094 1.362 1 98.31 148 ASN B O 1
ATOM 2884 N N . VAL B 1 149 ? -1.878 -24.297 1.625 1 98.75 149 VAL B N 1
ATOM 2885 C CA . VAL B 1 149 ? -0.877 -23.453 2.254 1 98.75 149 VAL B CA 1
ATOM 2886 C C . VAL B 1 149 ? -1.511 -22.672 3.412 1 98.75 149 VAL B C 1
ATOM 2888 O O . VAL B 1 149 ? -2.689 -22.859 3.719 1 98.75 149 VAL B O 1
ATOM 2891 N N . ASP B 1 150 ? -0.736 -21.875 4.148 1 98.75 150 ASP B N 1
ATOM 2892 C CA . ASP B 1 150 ? -1.275 -21.016 5.207 1 98.75 150 ASP B CA 1
ATOM 2893 C C . ASP B 1 150 ? -2.334 -20.062 4.656 1 98.75 150 ASP B C 1
ATOM 2895 O O . ASP B 1 150 ? -2.029 -19.203 3.834 1 98.75 150 ASP B O 1
ATOM 2899 N N . PRO B 1 151 ? -3.566 -20.266 5.109 1 98.75 151 PRO B N 1
ATOM 2900 C CA . PRO B 1 151 ? -4.652 -19.5 4.484 1 98.75 151 PRO B CA 1
ATOM 2901 C C . PRO B 1 151 ? -4.539 -18 4.727 1 98.75 151 PRO B C 1
ATOM 2903 O O . PRO B 1 151 ? -4.938 -17.203 3.879 1 98.75 151 PRO B O 1
ATOM 2906 N N . GLU B 1 152 ? -4.059 -17.578 5.863 1 98.69 152 GLU B N 1
ATOM 2907 C CA . GLU B 1 152 ? -3.877 -16.141 6.102 1 98.69 152 GLU B CA 1
ATOM 2908 C C . GLU B 1 152 ? -2.816 -15.562 5.168 1 98.69 152 GLU B C 1
ATOM 2910 O O . GLU B 1 152 ? -3.01 -14.492 4.598 1 98.69 152 GLU B O 1
ATOM 2915 N N . LEU B 1 153 ? -1.706 -16.297 5.043 1 98.81 153 LEU B N 1
ATOM 2916 C CA . LEU B 1 153 ? -0.652 -15.867 4.129 1 98.81 153 LEU B CA 1
ATOM 2917 C C . LEU B 1 153 ? -1.2 -15.672 2.719 1 98.81 153 LEU B C 1
ATOM 2919 O O . LEU B 1 153 ? -0.944 -14.648 2.084 1 98.81 153 LEU B O 1
ATOM 2923 N N . LEU B 1 154 ? -1.931 -16.656 2.285 1 98.94 154 LEU B N 1
ATOM 2924 C CA . LEU B 1 154 ? -2.484 -16.594 0.938 1 98.94 154 LEU B CA 1
ATOM 2925 C C . LEU B 1 154 ? -3.459 -15.422 0.813 1 98.94 154 LEU B C 1
ATOM 2927 O O . LEU B 1 154 ? -3.531 -14.773 -0.235 1 98.94 154 LEU B O 1
ATOM 2931 N N . SER B 1 155 ? -4.227 -15.148 1.886 1 98.94 155 SER B N 1
ATOM 2932 C CA . SER B 1 155 ? -5.125 -14 1.886 1 98.94 155 SER B CA 1
ATOM 2933 C C . SER B 1 155 ? -4.363 -12.703 1.621 1 98.94 155 SER B C 1
ATOM 2935 O O . SER B 1 155 ? -4.754 -11.914 0.756 1 98.94 155 SER B O 1
ATOM 2937 N N . TYR B 1 156 ? -3.275 -12.484 2.293 1 98.94 156 TYR B N 1
ATOM 2938 C CA . TYR B 1 156 ? -2.514 -11.25 2.154 1 98.94 156 TYR B CA 1
ATOM 2939 C C . TYR B 1 156 ? -1.782 -11.203 0.818 1 98.94 156 TYR B C 1
ATOM 2941 O O . TYR B 1 156 ? -1.594 -10.133 0.241 1 98.94 156 TYR B O 1
ATOM 2949 N N . VAL B 1 157 ? -1.417 -12.367 0.301 1 98.94 157 VAL B N 1
ATOM 2950 C CA . VAL B 1 157 ? -0.856 -12.438 -1.045 1 98.94 157 VAL B CA 1
ATOM 2951 C C . VAL B 1 157 ? -1.867 -11.898 -2.053 1 98.94 157 VAL B C 1
ATOM 2953 O O . VAL B 1 157 ? -1.553 -11 -2.834 1 98.94 157 VAL B O 1
ATOM 2956 N N . LEU B 1 158 ? -3.076 -12.398 -1.975 1 98.94 158 LEU B N 1
ATOM 2957 C CA . LEU B 1 158 ? -4.105 -12.023 -2.934 1 98.94 158 LEU B CA 1
ATOM 2958 C C . LEU B 1 158 ? -4.535 -10.57 -2.727 1 98.94 158 LEU B C 1
ATOM 2960 O O . LEU B 1 158 ? -4.766 -9.844 -3.695 1 98.94 158 LEU B O 1
ATOM 2964 N N . ILE B 1 159 ? -4.621 -10.133 -1.481 1 98.88 159 ILE B N 1
ATOM 2965 C CA . ILE B 1 159 ? -4.934 -8.742 -1.167 1 98.88 159 ILE B CA 1
ATOM 2966 C C . ILE B 1 159 ? -3.852 -7.832 -1.74 1 98.88 159 ILE B C 1
ATOM 2968 O O . ILE B 1 159 ? -4.156 -6.793 -2.334 1 98.88 159 ILE B O 1
ATOM 2972 N N . GLY B 1 160 ? -2.574 -8.234 -1.569 1 98.88 160 GLY B N 1
ATOM 2973 C CA . GLY B 1 160 ? -1.461 -7.457 -2.086 1 98.88 160 GLY B CA 1
ATOM 2974 C C . GLY B 1 160 ? -1.503 -7.281 -3.592 1 98.88 160 GLY B C 1
ATOM 2975 O O . GLY B 1 160 ? -1.239 -6.191 -4.102 1 98.88 160 GLY B O 1
ATOM 2976 N N . ILE B 1 161 ? -1.842 -8.32 -4.258 1 98.94 161 ILE B N 1
ATOM 2977 C CA . ILE B 1 161 ? -1.96 -8.273 -5.711 1 98.94 161 ILE B CA 1
ATOM 2978 C C . ILE B 1 161 ? -3.047 -7.273 -6.109 1 98.94 161 ILE B C 1
ATOM 2980 O O . ILE B 1 161 ? -2.803 -6.371 -6.91 1 98.94 161 ILE B O 1
ATOM 2984 N N . ALA B 1 162 ? -4.207 -7.414 -5.535 1 98.75 162 ALA B N 1
ATOM 2985 C CA . ALA B 1 162 ? -5.336 -6.543 -5.859 1 98.75 162 ALA B CA 1
ATOM 2986 C C . ALA B 1 162 ? -4.996 -5.082 -5.578 1 98.75 162 ALA B C 1
ATOM 2988 O O . ALA B 1 162 ? -5.246 -4.207 -6.41 1 98.75 162 ALA B O 1
ATOM 2989 N N . HIS B 1 163 ? -4.418 -4.867 -4.457 1 98.31 163 HIS B N 1
ATOM 2990 C CA . HIS B 1 163 ? -4.117 -3.518 -3.996 1 98.31 163 HIS B CA 1
ATOM 2991 C C . HIS B 1 163 ? -3.109 -2.834 -4.91 1 98.31 163 HIS B C 1
ATOM 2993 O O . HIS B 1 163 ? -3.293 -1.674 -5.289 1 98.31 163 HIS B O 1
ATOM 2999 N N . MET B 1 164 ? -2.078 -3.57 -5.316 1 98.69 164 MET B N 1
ATOM 3000 C CA . MET B 1 164 ? -1.043 -2.986 -6.168 1 98.69 164 MET B CA 1
ATOM 3001 C C . MET B 1 164 ? -1.56 -2.77 -7.586 1 98.69 164 MET B C 1
ATOM 3003 O O . MET B 1 164 ? -1.277 -1.743 -8.203 1 98.69 164 MET B O 1
ATOM 3007 N N . LEU B 1 165 ? -2.305 -3.695 -8.062 1 98.75 165 LEU B N 1
ATOM 3008 C CA . LEU B 1 165 ? -2.846 -3.533 -9.406 1 98.75 165 LEU B CA 1
ATOM 3009 C C . LEU B 1 165 ? -3.855 -2.391 -9.453 1 98.75 165 LEU B C 1
ATOM 3011 O O . LEU B 1 165 ? -3.961 -1.689 -10.461 1 98.75 165 LEU B O 1
ATOM 3015 N N . GLY B 1 166 ? -4.648 -2.234 -8.383 1 98.25 166 GLY B N 1
ATOM 3016 C CA . GLY B 1 166 ? -5.523 -1.076 -8.281 1 98.25 166 GLY B CA 1
ATOM 3017 C C . GLY B 1 166 ? -4.777 0.242 -8.344 1 98.25 166 GLY B C 1
ATOM 3018 O O . GLY B 1 166 ? -5.211 1.179 -9.016 1 98.25 166 GLY B O 1
ATOM 3019 N N . LYS B 1 167 ? -3.664 0.341 -7.707 1 97.62 167 LYS B N 1
ATOM 3020 C CA . LYS B 1 167 ? -2.84 1.546 -7.754 1 97.62 167 LYS B CA 1
ATOM 3021 C C . LYS B 1 167 ? -2.279 1.772 -9.156 1 97.62 167 LYS B C 1
ATOM 3023 O O . LYS B 1 167 ? -2.479 2.838 -9.742 1 97.62 167 LYS B O 1
ATOM 3028 N N . ARG B 1 168 ? -1.754 0.749 -9.711 1 98.19 168 ARG B N 1
ATOM 3029 C CA . ARG B 1 168 ? -1.035 0.891 -10.977 1 98.19 168 ARG B CA 1
ATOM 3030 C C . ARG B 1 168 ? -1.996 1.182 -12.125 1 98.19 168 ARG B C 1
ATOM 3032 O O . ARG B 1 168 ? -1.785 2.121 -12.891 1 98.19 168 ARG B O 1
ATOM 3039 N N . TYR B 1 169 ? -3.068 0.436 -12.227 1 98 169 TYR B N 1
ATOM 3040 C CA . TYR B 1 169 ? -3.83 0.438 -13.469 1 98 169 TYR B CA 1
ATOM 3041 C C . TYR B 1 169 ? -5.113 1.246 -13.32 1 98 169 TYR B C 1
ATOM 3043 O O . TYR B 1 169 ? -5.734 1.624 -14.32 1 98 169 TYR B O 1
ATOM 3051 N N . VAL B 1 170 ? -5.5 1.479 -12.078 1 97.19 170 VAL B N 1
ATOM 3052 C CA . VAL B 1 170 ? -6.723 2.254 -11.898 1 97.19 170 VAL B CA 1
ATOM 3053 C C . VAL B 1 170 ? -6.375 3.676 -11.461 1 97.19 170 VAL B C 1
ATOM 3055 O O . VAL B 1 170 ? -6.824 4.648 -12.078 1 97.19 170 VAL B O 1
ATOM 3058 N N . LEU B 1 171 ? -5.477 3.816 -10.523 1 95.88 171 LEU B N 1
ATOM 3059 C CA . LEU B 1 171 ? -5.223 5.129 -9.945 1 95.88 171 LEU B CA 1
ATOM 3060 C C . LEU B 1 171 ? -4.141 5.871 -10.727 1 95.88 171 LEU B C 1
ATOM 3062 O O . LEU B 1 171 ? -4.285 7.059 -11.016 1 95.88 171 LEU B O 1
ATOM 3066 N N . TRP B 1 172 ? -3.047 5.254 -11.109 1 96.12 172 TRP B N 1
ATOM 3067 C CA . TRP B 1 172 ? -1.896 5.93 -11.695 1 96.12 172 TRP B CA 1
ATOM 3068 C C . TRP B 1 172 ? -2.072 6.094 -13.203 1 96.12 172 TRP B C 1
ATOM 3070 O O . TRP B 1 172 ? -1.724 7.137 -13.766 1 96.12 172 TRP B O 1
ATOM 3080 N N . SER B 1 173 ? -2.6 5.098 -13.922 1 92.44 173 SER B N 1
ATOM 3081 C CA . SER B 1 173 ? -2.721 5.211 -15.375 1 92.44 173 SER B CA 1
ATOM 3082 C C . SER B 1 173 ? -4.168 5.445 -15.789 1 92.44 173 SER B C 1
ATOM 3084 O O . SER B 1 173 ? -4.43 5.922 -16.891 1 92.44 173 SER B O 1
ATOM 3086 N N . ASN B 1 174 ? -5.121 5.098 -14.953 1 89.62 174 ASN B N 1
ATOM 3087 C CA . ASN B 1 174 ? -6.551 5.258 -15.211 1 89.62 174 ASN B CA 1
ATOM 3088 C C . ASN B 1 174 ? -6.965 4.57 -16.5 1 89.62 174 ASN B C 1
ATOM 3090 O O . ASN B 1 174 ? -7.805 5.086 -17.25 1 89.62 174 ASN B O 1
ATOM 3094 N N . SER B 1 175 ? -6.383 3.469 -16.922 1 88.06 175 SER B N 1
ATOM 3095 C CA . SER B 1 175 ? -6.68 2.754 -18.156 1 88.06 175 SER B CA 1
ATOM 3096 C C . SER B 1 175 ? -7.395 1.437 -17.875 1 88.06 175 SER B C 1
ATOM 3098 O O . SER B 1 175 ? -8.008 0.855 -18.781 1 88.06 175 SER B O 1
ATOM 3100 N N . GLY B 1 176 ? -7.34 1.01 -16.578 1 94.38 176 GLY B N 1
ATOM 3101 C CA . GLY B 1 176 ? -7.742 -0.362 -16.312 1 94.38 176 GLY B CA 1
ATOM 3102 C C . GLY B 1 176 ? -6.844 -1.387 -16.984 1 94.38 176 GLY B C 1
ATOM 3103 O O . GLY B 1 176 ? -5.773 -1.047 -17.484 1 94.38 176 GLY B O 1
ATOM 3104 N N . LEU B 1 177 ? -7.219 -2.629 -16.906 1 97.62 177 LEU B N 1
ATOM 3105 C CA . LEU B 1 177 ? -6.473 -3.695 -17.562 1 97.62 177 LEU B CA 1
ATOM 3106 C C . LEU B 1 177 ? -6.953 -3.885 -19 1 97.62 177 LEU B C 1
ATOM 3108 O O . LEU B 1 177 ? -8.156 -3.822 -19.266 1 97.62 177 LEU B O 1
ATOM 3112 N N . THR B 1 178 ? -6.016 -4.07 -19.906 1 97.31 178 THR B N 1
ATOM 3113 C CA . THR B 1 178 ? -6.402 -4.543 -21.234 1 97.31 178 THR B CA 1
ATOM 3114 C C . THR B 1 178 ? -6.973 -5.957 -21.156 1 97.31 178 THR B C 1
ATOM 3116 O O . THR B 1 178 ? -6.824 -6.637 -20.141 1 97.31 178 THR B O 1
ATOM 3119 N N . LEU B 1 179 ? -7.66 -6.359 -22.219 1 97.56 179 LEU B N 1
ATOM 3120 C CA . LEU B 1 179 ? -8.188 -7.715 -22.266 1 97.56 179 LEU B CA 1
ATOM 3121 C C . LEU B 1 179 ? -7.074 -8.742 -22.109 1 97.56 179 LEU B C 1
ATOM 3123 O O . LEU B 1 179 ? -7.246 -9.75 -21.422 1 97.56 179 LEU B O 1
ATOM 3127 N N . LYS B 1 180 ? -5.949 -8.461 -22.734 1 98.19 180 LYS B N 1
ATOM 3128 C CA . LYS B 1 180 ? -4.809 -9.359 -22.625 1 98.19 180 LYS B CA 1
ATOM 3129 C C . LYS B 1 180 ? -4.305 -9.438 -21.188 1 98.19 180 LYS B C 1
ATOM 3131 O O . LYS B 1 180 ? -4.012 -10.523 -20.672 1 98.19 180 LYS B O 1
ATOM 3136 N N . GLN B 1 181 ? -4.164 -8.32 -20.516 1 98.5 181 GLN B N 1
ATOM 3137 C CA . GLN B 1 181 ? -3.707 -8.273 -19.141 1 98.5 181 GLN B CA 1
ATOM 3138 C C . GLN B 1 181 ? -4.68 -9.008 -18.219 1 98.5 181 GLN B C 1
ATOM 3140 O O . GLN B 1 181 ? -4.262 -9.664 -17.266 1 98.5 181 GLN B O 1
ATOM 3145 N N . GLN B 1 182 ? -5.961 -8.812 -18.5 1 98.56 182 GLN B N 1
ATOM 3146 C CA . GLN B 1 182 ? -6.961 -9.523 -17.703 1 98.56 182 GLN B CA 1
ATOM 3147 C C . GLN B 1 182 ? -6.809 -11.031 -17.844 1 98.56 182 GLN B C 1
ATOM 3149 O O . GLN B 1 182 ? -6.863 -11.766 -16.859 1 98.56 182 GLN B O 1
ATOM 3154 N N . ARG B 1 183 ? -6.66 -11.5 -19.078 1 98.5 183 ARG B N 1
ATOM 3155 C CA . ARG B 1 183 ? -6.457 -12.922 -19.328 1 98.5 183 ARG B CA 1
ATOM 3156 C C . ARG B 1 183 ? -5.188 -13.422 -18.641 1 98.5 183 ARG B C 1
ATOM 3158 O O . ARG B 1 183 ? -5.172 -14.516 -18.062 1 98.5 183 ARG B O 1
ATOM 3165 N N . ASP B 1 184 ? -4.145 -12.648 -18.766 1 98.81 184 ASP B N 1
ATOM 3166 C CA . ASP B 1 184 ? -2.877 -13.016 -18.141 1 98.81 184 ASP B CA 1
ATOM 3167 C C . ASP B 1 184 ? -3.012 -13.07 -16.609 1 98.81 184 ASP B C 1
ATOM 3169 O O . ASP B 1 184 ? -2.439 -13.953 -15.969 1 98.81 184 ASP B O 1
ATOM 3173 N N . LEU B 1 185 ? -3.729 -12.109 -16.016 1 98.88 185 LEU B N 1
ATOM 3174 C CA . LEU B 1 185 ? -3.967 -12.109 -14.578 1 98.88 185 LEU B CA 1
ATOM 3175 C C . LEU B 1 185 ? -4.742 -13.352 -14.164 1 98.88 185 LEU B C 1
ATOM 3177 O O . LEU B 1 185 ? -4.434 -13.961 -13.133 1 98.88 185 LEU B O 1
ATOM 3181 N N . ASP B 1 186 ? -5.738 -13.719 -14.969 1 98.69 186 ASP B N 1
ATOM 3182 C CA . ASP B 1 186 ? -6.492 -14.938 -14.695 1 98.69 186 ASP B CA 1
ATOM 3183 C C . ASP B 1 186 ? -5.574 -16.156 -14.695 1 98.69 186 ASP B C 1
ATOM 3185 O O . ASP B 1 186 ? -5.695 -17.031 -13.836 1 98.69 186 ASP B O 1
ATOM 3189 N N . LEU B 1 187 ? -4.707 -16.188 -15.641 1 98.5 187 LEU B N 1
ATOM 3190 C CA . LEU B 1 187 ? -3.766 -17.297 -15.75 1 98.5 187 LEU B CA 1
ATOM 3191 C C . LEU B 1 187 ? -2.836 -17.344 -14.539 1 98.5 187 LEU B C 1
ATOM 3193 O O . LEU B 1 187 ? -2.545 -18.422 -14.008 1 98.5 187 LEU B O 1
ATOM 3197 N N . ILE B 1 188 ? -2.322 -16.203 -14.102 1 98.81 188 ILE B N 1
ATOM 3198 C CA . ILE B 1 188 ? -1.451 -16.109 -12.938 1 98.81 188 ILE B CA 1
ATOM 3199 C C . ILE B 1 188 ? -2.176 -16.641 -11.703 1 98.81 188 ILE B C 1
ATOM 3201 O O . ILE B 1 188 ? -1.628 -17.453 -10.953 1 98.81 188 ILE B O 1
ATOM 3205 N N . ILE B 1 189 ? -3.422 -16.188 -11.5 1 98.75 189 ILE B N 1
ATOM 3206 C CA . ILE B 1 189 ? -4.223 -16.594 -10.344 1 98.75 189 ILE B CA 1
ATOM 3207 C C . ILE B 1 189 ? -4.492 -18.094 -10.391 1 98.75 189 ILE B C 1
ATOM 3209 O O . ILE B 1 189 ? -4.344 -18.797 -9.391 1 98.75 189 ILE B O 1
ATOM 3213 N N . GLU B 1 190 ? -4.863 -18.531 -11.531 1 97.88 190 GLU B N 1
ATOM 3214 C CA . GLU B 1 190 ? -5.129 -19.953 -11.695 1 97.88 190 GLU B CA 1
ATOM 3215 C C . GLU B 1 190 ? -3.889 -20.781 -11.383 1 97.88 190 GLU B C 1
ATOM 3217 O O . GLU B 1 190 ? -3.965 -21.781 -10.656 1 97.88 190 GLU B O 1
ATOM 3222 N N . ASN B 1 191 ? -2.758 -20.422 -11.945 1 98 191 ASN B N 1
ATOM 3223 C CA . ASN B 1 191 ? -1.51 -21.141 -11.68 1 98 191 ASN B CA 1
ATOM 3224 C C . ASN B 1 191 ? -1.164 -21.125 -10.195 1 98 191 ASN B C 1
ATOM 3226 O O . ASN B 1 191 ? -0.774 -22.156 -9.641 1 98 191 ASN B O 1
ATOM 3230 N N . MET B 1 192 ? -1.292 -19.984 -9.57 1 98.44 192 MET B N 1
ATOM 3231 C CA . MET B 1 192 ? -0.941 -19.781 -8.172 1 98.44 192 MET B CA 1
ATOM 3232 C C . MET B 1 192 ? -1.76 -20.688 -7.266 1 98.44 192 MET B C 1
ATOM 3234 O O . MET B 1 192 ? -1.245 -21.219 -6.277 1 98.44 192 MET B O 1
ATOM 3238 N N . LEU B 1 193 ? -3 -20.953 -7.676 1 98.5 193 LEU B N 1
ATOM 3239 C CA . LEU B 1 193 ? -3.945 -21.547 -6.738 1 98.5 193 LEU B CA 1
ATOM 3240 C C . LEU B 1 193 ? -4.148 -23.031 -7.039 1 98.5 193 LEU B C 1
ATOM 3242 O O . LEU B 1 193 ? -4.648 -23.781 -6.195 1 98.5 193 LEU B O 1
ATOM 3246 N N . THR B 1 194 ? -3.795 -23.438 -8.219 1 96.06 194 THR B N 1
ATOM 3247 C CA . THR B 1 194 ? -4.047 -24.828 -8.617 1 96.06 194 THR B CA 1
ATOM 3248 C C . THR B 1 194 ? -3.234 -25.797 -7.758 1 96.06 194 THR B C 1
ATOM 3250 O O . THR B 1 194 ? -2.033 -25.594 -7.562 1 96.06 194 THR B O 1
ATOM 3253 N N . PRO B 1 195 ? -3.926 -26.812 -7.219 1 92.62 195 PRO B N 1
ATOM 3254 C CA . PRO B 1 195 ? -3.189 -27.828 -6.457 1 92.62 195 PRO B CA 1
ATOM 3255 C C . PRO B 1 195 ? -2.213 -28.625 -7.32 1 92.62 195 PRO B C 1
ATOM 3257 O O . PRO B 1 195 ? -2.51 -28.922 -8.484 1 92.62 195 PRO B O 1
ATOM 3260 N N . ARG B 1 196 ? -0.82 -28.656 -6.938 1 76.81 196 ARG B N 1
ATOM 3261 C CA . ARG B 1 196 ? 0.081 -29.516 -7.703 1 76.81 196 ARG B CA 1
ATOM 3262 C C . ARG B 1 196 ? 0.305 -30.844 -6.992 1 76.81 196 ARG B C 1
ATOM 3264 O O . ARG B 1 196 ? 0.199 -30.938 -5.77 1 76.81 196 ARG B O 1
#